Protein AF-A0AAN5Z0R0-F1 (afdb_monomer_lite)

Sequence (467 aa):
MGRKQRKTGGIKFFVLSSRPGEEILEQLGKIPQITISTDLERDKIIAEKIVETRLAPLTADTKQLVVERLSSLTQGSAIWTTMTVETIAALKIRAPGRMKKPVLSMRWTGTGGPKHGSYGVEILGVARRRLSILELTWAVALGVADPDISTVAEVAELVDTQGIMALIQPFIASTDFKDFKKRQITVVHESAKEFILNELALSRPRLQDVGKLRAEGRAADSLISLRLENNIFDICVRYLLLDEINNLPLFSEEQMAIEELTQNLDLFTDDDDAAAYTTDCSWENWEEGMIRYDPADRGFGECVTAEPLPDLRNIEKLCQANSTRLHNWTSQDSRPDCIVQARFEFDGSLYDPLSIASLYGSEELLFEMLEKSEFESDEFLPNTALVAVDQILQWGDLCRLRMLFFGRETGRYLQNLKFFRLIIDLWRFSNRNYRQNWDIAFGIINDIPDILIRKEWGNKLLCLAAS

Secondary structure (DSSP, 8-state):
--------SS-----------HHHHHHHTTS--------HHHHHHHHHHHHHHH-TTS-HHHHHHHHHHHHHHHTT-HHHHHHHHHHHHHTT---HHHHTS-HHHHHHSSTTS-HHHHHHHHHHHH-SSPBPHHHHHHHHHHHHS-TT---HHHHHHT--HHHHHHHHGGGEE-S-TT-SSS--BEES-HHHHHHIIIIIGGGSGGGHHHHHHHTTTS-HHHHHHHHHHHHHHHHHHHHHTSHHHHHS-SS-HHHHHHHHS-TT--TT----------TTS-HHHHGGG--B--GGGGT------------HHHHHHHT-TT-HHHHHHHHHHTSGGGBSS-SS---GGG--HHHHHHHHS-HHHHHHHHHH--TTSTTS-TTHHHHHHHHHHHHS-THHHHHHHH-TTHHHHHSSHHHHHHHHHHHHH--TTS---HHHHHHGGGG-HHHHHHTTHHHHHHHHHH-

Foldseek 3Di:
DDDDDDDDPDDDDDDDDDDDDPVVDVVCPPPDDDDDDQDLVVLLVLLLVLCCVQVVVADPVLSVLLSVVCSVPVSRPSLSSNLQSVLCNLVVDHDSVCSVDSVVCCQQLDPPHDQLQLQLLLCQLLDPFQAFLQRSQLLSLLLPDDPVDQALVVSVVSRDSPVNCSSCVSQWDADDPVGRHDRGTHGPDVVSSVCSLPPRLCSDPVNVVLVVVVVVPDPSSVVSSQVSLVSSVVSQLSLLRHPLLQVFALDDPVLVVVQVPLPDPPVPDPPPPSPDPDPVDDPVVVPPPFDADDSVVSSRGDHDDGDDDDDLVSLLVCFFAPTSNLVNVQQVVQPDRRTSHGNDDDDSNLTASQLCCLAPNDPVSNLCCLADPDCPDNRADDLNLVSSLLSCLVHRALLCPLVQCPRPVSVVSCLDVVVLLSLLVSVVVPDPPDPHPSCNNVVSVVVPPVSCVVVVCPVVSVVSNVD

Structure (mmCIF, N/CA/C/O backbone):
data_AF-A0AAN5Z0R0-F1
#
_entry.id   AF-A0AAN5Z0R0-F1
#
loop_
_atom_site.group_PDB
_atom_site.id
_atom_site.type_symbol
_atom_site.label_atom_id
_atom_site.label_alt_id
_atom_site.label_comp_id
_atom_site.label_asym_id
_atom_site.label_entity_id
_atom_site.label_seq_id
_atom_site.pdbx_PDB_ins_code
_atom_site.Cartn_x
_atom_site.Cartn_y
_atom_site.Cartn_z
_atom_site.occupancy
_atom_site.B_iso_or_equiv
_atom_site.auth_seq_id
_atom_site.auth_comp_id
_atom_site.auth_asym_id
_atom_site.auth_atom_id
_atom_site.pdbx_PDB_model_num
ATOM 1 N N . MET A 1 1 ? -15.703 19.842 11.531 1.00 32.19 1 MET A N 1
ATOM 2 C CA . MET A 1 1 ? -16.954 19.548 10.789 1.00 32.19 1 MET A CA 1
ATOM 3 C C . MET A 1 1 ? -18.007 20.599 11.118 1.00 32.19 1 MET A C 1
ATOM 5 O O . MET A 1 1 ? -18.466 20.649 12.252 1.00 32.19 1 MET A O 1
ATOM 9 N N . GLY A 1 2 ? -18.364 21.460 10.160 1.00 32.47 2 GLY A N 1
ATOM 10 C CA . GLY A 1 2 ? -19.400 22.482 10.336 1.00 32.47 2 GLY A CA 1
ATOM 11 C C . GLY A 1 2 ? -20.766 21.986 9.866 1.00 32.47 2 GLY A C 1
ATOM 12 O O . GLY A 1 2 ? -20.947 21.715 8.683 1.00 32.47 2 GLY A O 1
ATOM 13 N N . ARG A 1 3 ? -21.748 21.893 10.770 1.00 29.02 3 ARG A N 1
ATOM 14 C CA . ARG A 1 3 ? -23.162 21.744 10.393 1.00 29.02 3 ARG A CA 1
ATOM 15 C C . ARG A 1 3 ? -23.785 23.132 10.244 1.00 29.02 3 ARG A C 1
ATOM 17 O O . ARG A 1 3 ? -23.928 23.855 11.225 1.00 29.02 3 ARG A O 1
ATOM 24 N N . LYS A 1 4 ? -24.190 23.498 9.024 1.00 39.59 4 LYS A N 1
ATOM 25 C CA . LYS A 1 4 ? -25.123 24.612 8.794 1.00 39.59 4 LYS A CA 1
ATOM 26 C C . LYS A 1 4 ? -26.531 24.152 9.169 1.00 39.59 4 LYS A C 1
ATOM 28 O O . LYS A 1 4 ? -27.032 23.201 8.576 1.00 39.59 4 LYS A O 1
ATOM 33 N N . GLN A 1 5 ? -27.208 24.877 10.058 1.00 37.78 5 GLN A N 1
ATOM 34 C CA . GLN A 1 5 ? -28.670 24.888 10.072 1.00 37.78 5 GLN A CA 1
ATOM 35 C C . GLN A 1 5 ? -29.256 26.294 10.252 1.00 37.78 5 GLN A C 1
ATOM 37 O O . GLN A 1 5 ? -28.779 27.096 11.047 1.00 37.78 5 GLN A O 1
ATOM 42 N N . ARG A 1 6 ? -30.288 26.502 9.421 1.00 36.44 6 ARG A N 1
ATOM 43 C CA . ARG A 1 6 ? -31.452 27.406 9.428 1.00 36.44 6 ARG A CA 1
ATOM 44 C C . ARG A 1 6 ? -31.301 28.852 9.926 1.00 36.44 6 ARG A C 1
ATOM 46 O O . ARG A 1 6 ? -30.973 29.140 11.068 1.00 36.44 6 ARG A O 1
ATOM 53 N N . LYS A 1 7 ? -31.670 29.772 9.022 1.00 46.75 7 LYS A N 1
ATOM 54 C CA . LYS A 1 7 ? -31.908 31.196 9.279 1.00 46.75 7 LYS A CA 1
ATOM 55 C C . LYS A 1 7 ? -33.069 31.369 10.269 1.00 46.75 7 LYS A C 1
ATOM 57 O O . LYS A 1 7 ? -34.225 31.270 9.879 1.00 46.75 7 LYS A O 1
ATOM 62 N N . THR A 1 8 ? -32.745 31.722 11.504 1.00 40.78 8 THR A N 1
ATOM 63 C CA . THR A 1 8 ? -33.611 32.495 12.406 1.00 40.78 8 THR A CA 1
ATOM 64 C C . THR A 1 8 ? -32.769 33.635 12.969 1.00 40.78 8 THR A C 1
ATOM 66 O O . THR A 1 8 ? -31.620 33.413 13.350 1.00 40.78 8 THR A O 1
ATOM 69 N N . GLY A 1 9 ? -33.291 34.864 12.940 1.00 49.38 9 GLY A N 1
ATOM 70 C CA . GLY A 1 9 ? -32.591 36.080 13.368 1.00 49.38 9 GLY A CA 1
ATOM 71 C C . GLY A 1 9 ? -32.334 36.116 14.875 1.00 49.38 9 GLY A C 1
ATOM 72 O O . GLY A 1 9 ? -33.054 36.781 15.607 1.00 49.38 9 GLY A O 1
ATOM 73 N N . GLY A 1 10 ? -31.310 35.394 15.325 1.00 48.38 10 GLY A N 1
ATOM 74 C CA . GLY A 1 10 ? -30.815 35.362 16.698 1.00 48.38 10 GLY A CA 1
ATOM 75 C C . GLY A 1 10 ? -29.289 35.287 16.701 1.00 48.38 10 GLY A C 1
ATOM 76 O O . GLY A 1 10 ? -28.683 34.750 15.772 1.00 48.38 10 GLY A O 1
ATOM 77 N N . ILE A 1 11 ? -28.671 35.885 17.717 1.00 52.72 11 ILE A N 1
ATOM 78 C CA . ILE A 1 11 ? -27.216 35.976 17.904 1.00 52.72 11 ILE A CA 1
ATOM 79 C C . ILE A 1 11 ? -26.576 34.588 17.737 1.00 52.72 11 ILE A C 1
ATOM 81 O O . ILE A 1 11 ? -26.971 33.627 18.397 1.00 52.72 11 ILE A O 1
ATOM 85 N N . LYS A 1 12 ? -25.589 34.477 16.840 1.00 55.75 12 LYS A N 1
ATOM 86 C CA . LYS A 1 12 ? -24.826 33.242 16.628 1.00 55.75 12 LYS A CA 1
ATOM 87 C C . LYS A 1 12 ? -23.689 33.182 17.639 1.00 55.75 12 LYS A C 1
ATOM 89 O O . LYS A 1 12 ? -22.728 33.937 17.525 1.00 55.75 12 LYS A O 1
ATOM 94 N N . PHE A 1 13 ? -23.794 32.275 18.600 1.00 58.12 13 PHE A N 1
ATOM 95 C CA . PHE A 1 13 ? -22.691 31.934 19.489 1.00 58.12 13 PHE A CA 1
ATOM 96 C C . PHE A 1 13 ? -21.848 30.840 18.836 1.00 58.12 13 PHE A C 1
ATOM 98 O O . PHE A 1 13 ? -22.362 29.775 18.491 1.00 58.12 13 PHE A O 1
ATOM 105 N N . PHE A 1 14 ? -20.559 31.110 18.656 1.00 61.38 14 PHE A N 1
ATOM 106 C CA . PHE A 1 14 ? -19.580 30.113 18.242 1.00 61.38 14 PHE A CA 1
ATOM 107 C C . PHE A 1 14 ? -18.841 29.649 19.492 1.00 61.38 14 PHE A C 1
ATOM 109 O O . PHE A 1 14 ? -18.118 30.425 20.109 1.00 61.38 14 PHE A O 1
ATOM 116 N N . VAL A 1 15 ? -19.061 28.396 19.885 1.00 72.56 15 VAL A N 1
ATOM 117 C CA . VAL A 1 15 ? -18.307 27.755 20.966 1.00 72.56 15 VAL A CA 1
ATOM 118 C C . VAL A 1 15 ? -17.208 26.930 20.318 1.00 72.56 15 VAL A C 1
ATOM 120 O O . VAL A 1 15 ? -17.493 26.011 19.550 1.00 72.56 15 VAL A O 1
ATOM 123 N N . LEU A 1 16 ? -15.960 27.283 20.608 1.00 71.19 16 LEU A N 1
ATOM 124 C CA . LEU A 1 16 ? -14.788 26.536 20.179 1.00 71.19 16 LEU A CA 1
ATOM 125 C C . LEU A 1 16 ? -14.271 25.717 21.364 1.00 71.19 16 LEU A C 1
ATOM 127 O O . LEU A 1 16 ? -14.167 26.227 22.476 1.00 71.19 16 LEU A O 1
ATOM 131 N N . SER A 1 17 ? -13.964 24.448 21.121 1.00 73.19 17 SER A N 1
ATOM 132 C CA . SER A 1 17 ? -13.291 23.578 22.081 1.00 73.19 17 SER A CA 1
ATOM 133 C C . SER A 1 17 ? -11.980 23.127 21.454 1.00 73.19 17 SER A C 1
ATOM 135 O O . SER A 1 17 ? -11.977 22.611 20.336 1.00 73.19 17 SER A O 1
ATOM 137 N N . SER A 1 18 ? -10.874 23.362 22.149 1.00 67.81 18 SER A N 1
ATOM 138 C CA . SER A 1 18 ? -9.532 22.992 21.711 1.00 67.81 18 SER A CA 1
ATOM 139 C C . SER A 1 18 ? -8.713 22.503 22.901 1.00 67.81 18 SER A C 1
ATOM 141 O O . SER A 1 18 ? -8.986 22.862 24.048 1.00 67.81 18 SER A O 1
ATOM 143 N N . ARG A 1 19 ? -7.686 21.691 22.630 1.00 65.69 19 ARG A N 1
ATOM 144 C CA . ARG A 1 19 ? -6.614 21.466 23.608 1.00 65.69 19 ARG A CA 1
ATOM 145 C C . ARG A 1 19 ? -5.802 22.765 23.758 1.00 65.69 19 ARG A C 1
ATOM 147 O O . ARG A 1 19 ? -5.759 23.545 22.803 1.00 65.69 19 ARG A O 1
ATOM 154 N N . PRO A 1 20 ? -5.202 23.033 24.930 1.00 61.72 20 PRO A N 1
ATOM 155 C CA . PRO A 1 20 ? -4.367 24.214 25.107 1.00 61.72 20 PRO A CA 1
ATOM 156 C C . PRO A 1 20 ? -3.153 24.115 24.176 1.00 61.72 20 PRO A C 1
ATOM 158 O O . PRO A 1 20 ? -2.340 23.206 24.309 1.00 61.72 20 PRO A O 1
ATOM 161 N N . GLY A 1 21 ? -3.067 25.033 23.218 1.00 62.69 21 GLY A N 1
ATOM 162 C CA . GLY A 1 21 ? -1.897 25.250 22.372 1.00 62.69 21 GLY A CA 1
ATOM 163 C C . GLY A 1 21 ? -1.602 26.742 22.357 1.00 62.69 21 GLY A C 1
ATOM 164 O O . GLY A 1 21 ? -2.541 27.531 22.226 1.00 62.69 21 GLY A O 1
ATOM 165 N N . GLU A 1 22 ? -0.337 27.126 22.536 1.00 60.03 22 GLU A N 1
ATOM 166 C CA . GLU A 1 22 ? 0.070 28.537 22.648 1.00 60.03 22 GLU A CA 1
ATOM 167 C C . GLU A 1 22 ? -0.405 29.350 21.436 1.00 60.03 22 GLU A C 1
ATOM 169 O O . GLU A 1 22 ? -1.052 30.377 21.612 1.00 60.03 22 GLU A O 1
ATOM 174 N N . GLU A 1 23 ? -0.263 28.806 20.225 1.00 67.56 23 GLU A N 1
ATOM 175 C CA . GLU A 1 23 ? -0.736 29.433 18.982 1.00 67.56 23 GLU A CA 1
ATOM 176 C C . GLU A 1 23 ? -2.256 29.681 18.960 1.00 67.56 23 GLU A C 1
ATOM 178 O O . GLU A 1 23 ? -2.724 30.716 18.485 1.00 67.56 23 GLU A O 1
ATOM 183 N N . ILE A 1 24 ? -3.053 28.748 19.495 1.00 66.62 24 ILE A N 1
ATOM 184 C CA . ILE A 1 24 ? -4.518 28.875 19.546 1.00 66.62 24 ILE A CA 1
ATOM 185 C C . ILE A 1 24 ? -4.913 29.914 20.600 1.00 66.62 24 ILE A C 1
ATOM 187 O O . ILE A 1 24 ? -5.814 30.719 20.374 1.00 66.62 24 ILE A O 1
ATOM 191 N N . LEU A 1 25 ? -4.238 29.917 21.750 1.00 68.62 25 LEU A N 1
ATOM 192 C CA . LEU A 1 25 ? -4.496 30.866 22.832 1.00 68.62 25 LEU A CA 1
ATOM 193 C C . LEU A 1 25 ? -4.106 32.299 22.435 1.00 68.62 25 LEU A C 1
ATOM 195 O O . LEU A 1 25 ? -4.848 33.231 22.749 1.00 68.62 25 LEU A O 1
ATOM 199 N N . GLU A 1 26 ? -3.013 32.471 21.689 1.00 72.56 26 GLU A N 1
ATOM 200 C CA . GLU A 1 26 ? -2.604 33.758 21.119 1.00 72.56 26 GLU A CA 1
ATOM 201 C C . GLU A 1 26 ? -3.615 34.275 20.087 1.00 72.56 26 GLU A C 1
ATOM 203 O O . GLU A 1 26 ? -4.009 35.443 20.138 1.00 72.56 26 GLU A O 1
ATOM 208 N N . GLN A 1 27 ? -4.109 33.404 19.197 1.00 70.69 27 GLN A N 1
ATOM 209 C CA . GLN A 1 27 ? -5.111 33.771 18.189 1.00 70.69 27 GLN A CA 1
ATOM 210 C C . GLN A 1 27 ? -6.498 34.069 18.785 1.00 70.69 27 GLN A C 1
ATOM 212 O O . GLN A 1 27 ? -7.229 34.908 18.253 1.00 70.69 27 GLN A O 1
ATOM 217 N N . LEU A 1 28 ? -6.879 33.408 19.885 1.00 71.88 28 LEU A N 1
ATOM 218 C CA . LEU A 1 28 ? -8.173 33.611 20.552 1.00 71.88 28 LEU A CA 1
ATOM 219 C C . LEU A 1 28 ? -8.224 34.882 21.422 1.00 71.88 28 LEU A C 1
ATOM 221 O O . LEU A 1 28 ? -9.317 35.346 21.763 1.00 71.88 28 LEU A O 1
ATOM 225 N N . GLY A 1 29 ? -7.080 35.487 21.756 1.00 69.62 29 GLY A N 1
ATOM 226 C CA . GLY A 1 29 ? -7.005 36.794 22.414 1.00 69.62 29 GLY A CA 1
ATOM 227 C C . GLY A 1 29 ? -7.867 36.916 23.686 1.00 69.62 29 GLY A C 1
ATOM 228 O O . GLY A 1 29 ? -7.782 36.098 24.597 1.00 69.62 29 GLY A O 1
ATOM 229 N N . LYS A 1 30 ? -8.705 37.967 23.769 1.00 68.31 30 LYS A N 1
ATOM 230 C CA . LYS A 1 30 ? -9.539 38.319 24.950 1.00 68.31 30 LYS A CA 1
ATOM 231 C C . LYS A 1 30 ? -10.935 37.671 24.977 1.00 68.31 30 LYS A C 1
ATOM 233 O O . LYS A 1 30 ? -11.817 38.154 25.690 1.00 68.31 30 LYS A O 1
ATOM 238 N N . ILE A 1 31 ? -11.185 36.635 24.178 1.00 79.38 31 ILE A N 1
ATOM 239 C CA . ILE A 1 31 ? -12.481 35.937 24.193 1.00 79.38 31 ILE A CA 1
ATOM 240 C C . ILE A 1 31 ? -12.681 35.281 25.575 1.00 79.38 31 ILE A C 1
ATOM 242 O O . ILE A 1 31 ? -11.716 34.745 26.112 1.00 79.38 31 ILE A O 1
ATOM 246 N N . PRO A 1 32 ? -13.889 35.302 26.178 1.00 78.19 32 PRO A N 1
ATOM 247 C CA . PRO A 1 32 ? -14.159 34.584 27.423 1.00 78.19 32 PRO A CA 1
ATOM 248 C C . PRO A 1 32 ? -13.852 33.089 27.291 1.00 78.19 32 PRO A C 1
ATOM 250 O O . PRO A 1 32 ? -14.394 32.418 26.412 1.00 78.19 32 PRO A O 1
ATOM 253 N N . GLN A 1 33 ? -12.998 32.569 28.172 1.00 77.69 33 GLN A N 1
ATOM 254 C CA . GLN A 1 33 ? -12.538 31.180 28.143 1.00 77.69 33 GLN A CA 1
ATOM 255 C C . GLN A 1 33 ? -13.047 30.431 29.373 1.00 77.69 33 GLN A C 1
ATOM 257 O O . GLN A 1 33 ? -13.099 30.983 30.473 1.00 77.69 33 GLN A O 1
ATOM 262 N N . ILE A 1 34 ? -13.405 29.163 29.187 1.00 80.94 34 ILE A N 1
ATOM 263 C CA . ILE A 1 34 ? -13.706 28.240 30.282 1.00 80.94 34 ILE A CA 1
ATOM 264 C C . ILE A 1 34 ? -12.636 27.157 30.252 1.00 80.94 34 ILE A C 1
ATOM 266 O O . ILE A 1 34 ? -12.597 26.345 29.328 1.00 80.94 34 ILE A O 1
ATOM 270 N N . THR A 1 35 ? -11.777 27.145 31.266 1.00 77.38 35 THR A N 1
ATOM 271 C CA . THR A 1 35 ? -10.731 26.131 31.404 1.00 77.38 35 THR A CA 1
ATOM 272 C C . THR A 1 35 ? -11.272 24.951 32.197 1.00 77.38 35 THR A C 1
ATOM 274 O O . THR A 1 35 ? -11.670 25.099 33.351 1.00 77.38 35 THR A O 1
ATOM 277 N N . ILE A 1 36 ? -11.275 23.768 31.585 1.00 76.00 36 ILE A N 1
ATOM 278 C CA . ILE A 1 36 ? -11.624 22.516 32.260 1.00 76.00 36 ILE A CA 1
ATOM 279 C C . ILE A 1 36 ? -10.318 21.845 32.690 1.00 76.00 36 ILE A C 1
ATOM 281 O O . ILE A 1 36 ? -9.610 21.279 31.861 1.00 76.00 36 ILE A O 1
ATOM 285 N N . SER A 1 37 ? -9.991 21.928 33.979 1.00 75.12 37 SER A N 1
ATOM 286 C CA . SER A 1 37 ? -8.823 21.269 34.575 1.00 75.12 37 SER A CA 1
ATOM 287 C C . SER A 1 37 ? -9.173 19.904 35.179 1.00 75.12 37 SER A C 1
ATOM 289 O O . SER A 1 37 ? -10.346 19.545 35.348 1.00 75.12 37 SER A O 1
ATOM 291 N N . THR A 1 38 ? -8.137 19.132 35.503 1.00 72.12 38 THR A N 1
ATOM 292 C CA . THR A 1 38 ? -8.231 17.896 36.293 1.00 72.12 38 THR A CA 1
ATOM 293 C C . THR A 1 38 ? -8.687 18.221 37.715 1.00 72.12 38 THR A C 1
ATOM 295 O O . THR A 1 38 ? -8.151 19.148 38.325 1.00 72.12 38 THR A O 1
ATOM 298 N N . ASP A 1 39 ? -9.651 17.470 38.243 1.00 81.19 39 ASP A N 1
ATOM 299 C CA . ASP A 1 39 ? -10.186 17.652 39.595 1.00 81.19 39 ASP A CA 1
ATOM 300 C C . ASP A 1 39 ? -10.428 16.272 40.207 1.00 81.19 39 ASP A C 1
ATOM 302 O O . ASP A 1 39 ? -11.327 15.544 39.791 1.00 81.19 39 ASP A O 1
ATOM 306 N N . LEU A 1 40 ? -9.609 15.909 41.195 1.00 77.50 40 LEU A N 1
ATOM 307 C CA . LEU A 1 40 ? -9.589 14.557 41.753 1.00 77.50 40 LEU A CA 1
ATOM 308 C C . LEU A 1 40 ? -10.930 14.138 42.371 1.00 77.50 40 LEU A C 1
ATOM 310 O O . LEU A 1 40 ? -11.293 12.967 42.264 1.00 77.50 40 LEU A O 1
ATOM 314 N N . GLU A 1 41 ? -11.670 15.064 42.981 1.00 81.75 41 GLU A N 1
ATOM 315 C CA . GLU A 1 41 ? -12.960 14.764 43.609 1.00 81.75 41 GLU A CA 1
ATOM 316 C C . GLU A 1 41 ? -14.044 14.571 42.547 1.00 81.75 41 GLU A C 1
ATOM 318 O O . GLU A 1 41 ? -14.756 13.564 42.556 1.00 81.75 41 GLU A O 1
ATOM 323 N N . ARG A 1 42 ? -14.119 15.474 41.561 1.00 82.31 42 ARG A N 1
ATOM 324 C CA . ARG A 1 42 ? -15.016 15.322 40.406 1.00 82.31 42 ARG A CA 1
ATOM 325 C C . ARG A 1 42 ? -14.738 14.015 39.668 1.00 82.31 42 ARG A C 1
ATOM 327 O O . ARG A 1 42 ? -15.666 13.279 39.336 1.00 82.31 42 ARG A O 1
ATOM 334 N N . ASP A 1 43 ? -13.470 13.728 39.404 1.00 79.62 43 ASP A N 1
ATOM 335 C CA . ASP A 1 43 ? -13.052 12.585 38.597 1.00 79.62 43 ASP A CA 1
ATOM 336 C C . ASP A 1 43 ? -13.296 11.263 39.342 1.00 79.62 43 ASP A C 1
ATOM 338 O O . ASP A 1 43 ? -13.698 10.270 38.730 1.00 79.62 43 ASP A O 1
ATOM 342 N N . LYS A 1 44 ? -13.160 11.260 40.676 1.00 83.44 44 LYS A N 1
ATOM 343 C CA . LYS A 1 44 ? -13.583 10.148 41.537 1.00 83.44 44 LYS A CA 1
ATOM 344 C C . LYS A 1 44 ? -15.093 9.921 41.474 1.00 83.44 44 LYS A C 1
ATOM 346 O O . LYS A 1 44 ? -15.504 8.790 41.236 1.00 83.44 44 LYS A O 1
ATOM 351 N N . ILE A 1 45 ? -15.912 10.969 41.589 1.00 85.31 45 ILE A N 1
ATOM 352 C CA . ILE A 1 45 ? -17.381 10.861 41.484 1.00 85.31 45 ILE A CA 1
ATOM 353 C C . ILE A 1 45 ? -17.795 10.308 40.111 1.00 85.31 45 ILE A C 1
ATOM 355 O O . ILE A 1 45 ? -18.678 9.452 40.013 1.00 85.31 45 ILE A O 1
ATOM 359 N N . ILE A 1 46 ? -17.145 10.764 39.035 1.00 82.44 46 ILE A N 1
ATOM 360 C CA . ILE A 1 46 ? -17.376 10.250 37.679 1.00 82.44 46 ILE A CA 1
ATOM 361 C C . ILE A 1 46 ? -17.029 8.756 37.609 1.00 82.44 46 ILE A C 1
ATOM 363 O O . ILE A 1 46 ? -17.835 7.963 37.114 1.00 82.44 46 ILE A O 1
ATOM 367 N N . ALA A 1 47 ? -15.866 8.353 38.129 1.00 84.25 47 ALA A N 1
ATOM 368 C CA . ALA A 1 47 ? -15.448 6.954 38.152 1.00 84.25 47 ALA A CA 1
ATOM 369 C C . ALA A 1 47 ? -16.406 6.074 38.971 1.00 84.25 47 ALA A C 1
ATOM 371 O O . ALA A 1 47 ? -16.823 5.025 38.480 1.00 84.25 47 ALA A O 1
ATOM 372 N N . GLU A 1 48 ? -16.809 6.513 40.168 1.00 86.81 48 GLU A N 1
ATOM 373 C CA . GLU A 1 48 ? -17.805 5.837 41.011 1.00 86.81 48 GLU A CA 1
ATOM 374 C C . GLU A 1 48 ? -19.102 5.617 40.241 1.00 86.81 48 GLU A C 1
ATOM 376 O O . GLU A 1 48 ? -19.573 4.484 40.118 1.00 86.81 48 GLU A O 1
ATOM 381 N N . LYS A 1 49 ? -19.631 6.678 39.622 1.00 87.56 49 LYS A N 1
ATOM 382 C CA . LYS A 1 49 ? -20.898 6.596 38.900 1.00 87.56 49 LYS A CA 1
ATOM 383 C C . LYS A 1 49 ? -20.835 5.633 37.716 1.00 87.56 49 LYS A C 1
ATOM 385 O O . LYS A 1 49 ? -21.774 4.861 37.494 1.00 87.56 49 LYS A O 1
ATOM 390 N N . ILE A 1 50 ? -19.744 5.662 36.950 1.00 84.25 50 ILE A N 1
ATOM 391 C CA . ILE A 1 50 ? -19.547 4.779 35.794 1.00 84.25 50 ILE A CA 1
ATOM 392 C C . ILE A 1 50 ? -19.401 3.320 36.253 1.00 84.25 50 ILE A C 1
ATOM 394 O O . ILE A 1 50 ? -20.043 2.437 35.680 1.00 84.25 50 ILE A O 1
ATOM 398 N N . VAL A 1 51 ? -18.619 3.058 37.306 1.00 86.19 51 VAL A N 1
ATOM 399 C CA . VAL A 1 51 ? -18.411 1.712 37.869 1.00 86.19 51 VAL A CA 1
ATOM 400 C C . VAL A 1 51 ? -19.708 1.139 38.435 1.00 86.19 51 VAL A C 1
ATOM 402 O O . VAL A 1 51 ? -20.045 -0.005 38.134 1.00 86.19 51 VAL A O 1
ATOM 405 N N . GLU A 1 52 ? -20.476 1.914 39.200 1.00 86.50 52 GLU A N 1
ATOM 406 C CA . GLU A 1 52 ? -21.768 1.469 39.734 1.00 86.50 52 GLU A CA 1
ATOM 407 C C . GLU A 1 52 ? -22.744 1.081 38.624 1.00 86.50 52 GLU A C 1
ATOM 409 O O . GLU A 1 52 ? -23.396 0.038 38.700 1.00 86.50 52 GLU A O 1
ATOM 414 N N . THR A 1 53 ? -22.807 1.902 37.575 1.00 84.56 53 THR A N 1
ATOM 415 C CA . THR A 1 53 ? -23.764 1.724 36.480 1.00 84.56 53 THR A CA 1
ATOM 416 C C . THR A 1 53 ? -23.375 0.557 35.571 1.00 84.56 53 THR A C 1
ATOM 418 O O . THR A 1 53 ? -24.232 -0.223 35.158 1.00 84.56 53 THR A O 1
ATOM 421 N N . ARG A 1 54 ? -22.086 0.417 35.235 1.00 82.12 54 ARG A N 1
ATOM 422 C CA . ARG A 1 54 ? -21.605 -0.547 34.226 1.00 82.12 54 ARG A CA 1
ATOM 423 C C . ARG A 1 54 ? -21.093 -1.862 34.813 1.00 82.12 54 ARG A C 1
ATOM 425 O O . ARG A 1 54 ? -21.100 -2.872 34.116 1.00 82.12 54 ARG A O 1
ATOM 432 N N . LEU A 1 55 ? -20.681 -1.879 36.081 1.00 84.06 55 LEU A N 1
ATOM 433 C CA . LEU A 1 55 ? -20.143 -3.056 36.776 1.00 84.06 55 LEU A CA 1
ATOM 434 C C . LEU A 1 55 ? -21.013 -3.468 37.969 1.00 84.06 55 LEU A C 1
ATOM 436 O O . LEU A 1 55 ? -20.510 -3.953 38.986 1.00 84.06 55 LEU A O 1
ATOM 440 N N . ALA A 1 56 ? -22.335 -3.326 37.837 1.00 81.44 56 ALA A N 1
ATOM 441 C CA . ALA A 1 56 ? -23.312 -3.709 38.855 1.00 81.44 56 ALA A CA 1
ATOM 442 C C . ALA A 1 56 ? -23.071 -5.098 39.503 1.00 81.44 56 ALA A C 1
ATOM 444 O O . ALA A 1 56 ? -23.180 -5.167 40.729 1.00 81.44 56 ALA A O 1
ATOM 445 N N . PRO A 1 57 ? -22.661 -6.162 38.770 1.00 82.88 57 PRO A N 1
ATOM 446 C CA . PRO A 1 57 ? -22.468 -7.503 39.337 1.00 82.88 57 PRO A CA 1
ATOM 447 C C . PRO A 1 57 ? -21.265 -7.677 40.284 1.00 82.88 57 PRO A C 1
ATOM 449 O O . PRO A 1 57 ? -21.107 -8.758 40.848 1.00 82.88 57 PRO A O 1
ATOM 452 N N . LEU A 1 58 ? -20.377 -6.685 40.420 1.00 82.38 58 LEU A N 1
ATOM 453 C CA . LEU A 1 58 ? -19.194 -6.776 41.288 1.00 82.38 58 LEU A CA 1
ATOM 454 C C . LEU A 1 58 ? -19.521 -6.465 42.760 1.00 82.38 58 LEU A C 1
ATOM 456 O O . LEU A 1 58 ? -20.440 -5.696 43.055 1.00 82.38 58 LEU A O 1
ATOM 460 N N . THR A 1 59 ? -18.731 -7.022 43.685 1.00 85.88 59 THR A N 1
ATOM 461 C CA . THR A 1 59 ? -18.829 -6.709 45.122 1.00 85.88 59 THR A CA 1
ATOM 462 C C . THR A 1 59 ? -18.394 -5.272 45.416 1.00 85.88 59 THR A C 1
ATOM 464 O O . THR A 1 59 ? -17.626 -4.689 44.647 1.00 85.88 59 THR A O 1
ATOM 467 N N . ALA A 1 60 ? -18.862 -4.704 46.533 1.00 85.06 60 ALA A N 1
ATOM 468 C CA . ALA A 1 60 ? -18.535 -3.335 46.943 1.00 85.06 60 ALA A CA 1
ATOM 469 C C . ALA A 1 60 ? -17.015 -3.104 47.044 1.00 85.06 60 ALA A C 1
ATOM 471 O O . ALA A 1 60 ? -16.500 -2.182 46.417 1.00 85.06 60 ALA A O 1
ATOM 472 N N . ASP A 1 61 ? -16.289 -4.016 47.697 1.00 82.69 61 ASP A N 1
ATOM 473 C CA . ASP A 1 61 ? -14.828 -3.938 47.847 1.00 82.69 61 ASP A CA 1
ATOM 474 C C . ASP A 1 61 ? -14.100 -3.929 46.495 1.00 82.69 61 ASP A C 1
ATOM 476 O O . ASP A 1 61 ? -13.117 -3.218 46.288 1.00 82.69 61 ASP A O 1
ATOM 480 N N . THR A 1 62 ? -14.607 -4.708 45.536 1.00 81.19 62 THR A N 1
ATOM 481 C CA . THR A 1 62 ? -14.033 -4.786 44.190 1.00 81.19 62 THR A CA 1
ATOM 482 C C . THR A 1 62 ? -14.324 -3.513 43.394 1.00 81.19 62 THR A C 1
ATOM 484 O O . THR A 1 62 ? -13.458 -3.037 42.664 1.00 81.19 62 THR A O 1
ATOM 487 N N . LYS A 1 63 ? -15.519 -2.928 43.547 1.00 84.06 63 LYS A N 1
ATOM 488 C CA . LYS A 1 63 ? -15.881 -1.647 42.922 1.00 84.06 63 LYS A CA 1
ATOM 489 C C . LYS A 1 63 ? -15.018 -0.508 43.460 1.00 84.06 63 LYS A C 1
ATOM 491 O O . LYS A 1 63 ? -14.475 0.248 42.662 1.00 84.06 63 LYS A O 1
ATOM 496 N N . GLN A 1 64 ? -14.828 -0.438 44.777 1.00 84.88 64 GLN A N 1
ATOM 497 C CA . GLN A 1 64 ? -13.982 0.576 45.406 1.00 84.88 64 GLN A CA 1
ATOM 498 C C . GLN A 1 64 ? -12.525 0.471 44.933 1.00 84.88 64 GLN A C 1
ATOM 500 O O . GLN A 1 64 ? -11.929 1.475 44.545 1.00 84.88 64 GLN A O 1
ATOM 505 N N . LEU A 1 65 ? -11.985 -0.751 44.851 1.00 83.31 65 LEU A N 1
ATOM 506 C CA . LEU A 1 65 ? -10.649 -0.989 44.301 1.00 83.31 65 LEU A CA 1
ATOM 507 C C . LEU A 1 65 ? -10.514 -0.472 42.857 1.00 83.31 65 LEU A C 1
ATOM 509 O O . LEU A 1 65 ? -9.485 0.101 42.498 1.00 83.31 65 LEU A O 1
ATOM 513 N N . VAL A 1 66 ? -11.534 -0.686 42.019 1.00 82.38 66 VAL A N 1
ATOM 514 C CA . VAL A 1 66 ? -11.543 -0.206 40.629 1.00 82.38 66 VAL A CA 1
ATOM 515 C C . VAL A 1 66 ? -11.600 1.321 40.583 1.00 82.38 66 VAL A C 1
ATOM 517 O O . VAL A 1 66 ? -10.828 1.915 39.838 1.00 82.38 66 VAL A O 1
ATOM 520 N N . VAL A 1 67 ? -12.440 1.962 41.397 1.00 85.12 67 VAL A N 1
ATOM 521 C CA . VAL A 1 67 ? -12.547 3.430 41.473 1.00 85.12 67 VAL A CA 1
ATOM 522 C C . VAL A 1 67 ? -11.207 4.066 41.849 1.00 85.12 67 VAL A C 1
ATOM 524 O O . VAL A 1 67 ? -10.704 4.904 41.105 1.00 85.12 67 VAL A O 1
ATOM 527 N N . GLU A 1 68 ? -10.572 3.621 42.937 1.00 83.25 68 GLU A N 1
ATOM 528 C CA . GLU A 1 68 ? -9.286 4.167 43.406 1.00 83.25 68 GLU A CA 1
ATOM 529 C C . GLU A 1 68 ? -8.175 4.027 42.349 1.00 83.25 68 GLU A C 1
ATOM 531 O O . GLU A 1 68 ? -7.327 4.909 42.158 1.00 83.25 68 GLU A O 1
ATOM 536 N N . ARG A 1 69 ? -8.188 2.916 41.607 1.00 79.12 69 ARG A N 1
ATOM 537 C CA . ARG A 1 69 ? -7.238 2.680 40.516 1.00 79.12 69 ARG A CA 1
ATOM 538 C C . ARG A 1 69 ? -7.531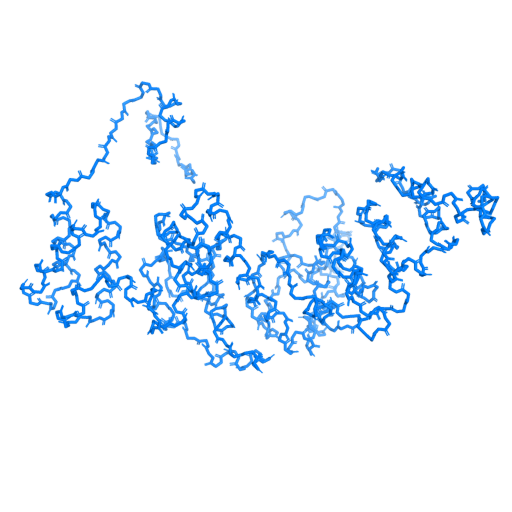 3.524 39.288 1.00 79.12 69 ARG A C 1
ATOM 540 O O . ARG A 1 69 ? -6.591 4.024 38.680 1.00 79.12 69 ARG A O 1
ATOM 547 N N . LEU A 1 70 ? -8.795 3.710 38.927 1.00 79.69 70 LEU A N 1
ATOM 548 C CA . LEU A 1 70 ? -9.157 4.550 37.790 1.00 79.69 70 LEU A CA 1
ATOM 549 C C . LEU A 1 70 ? -8.797 6.006 38.057 1.00 79.69 70 LEU A C 1
ATOM 551 O O . LEU A 1 70 ? -8.165 6.622 37.204 1.00 79.69 70 LEU A O 1
ATOM 555 N N . SER A 1 71 ? -9.105 6.531 39.242 1.00 78.94 71 SER A N 1
ATOM 556 C CA . SER A 1 71 ? -8.742 7.901 39.613 1.00 78.94 71 SER A CA 1
ATOM 557 C C . SER A 1 71 ? -7.228 8.127 39.585 1.00 78.94 71 SER A C 1
ATOM 559 O O . SER A 1 71 ? -6.782 9.154 39.080 1.00 78.94 71 SER A O 1
ATOM 561 N N . SER A 1 72 ? -6.421 7.161 40.044 1.00 76.50 72 SER A N 1
ATOM 562 C CA . SER A 1 72 ? -4.956 7.297 39.998 1.00 76.50 72 SER A CA 1
ATOM 563 C C . SER A 1 72 ? -4.359 7.142 38.592 1.00 76.50 72 SER A C 1
ATOM 565 O O . SER A 1 72 ? -3.440 7.878 38.242 1.00 76.50 72 SER A O 1
ATOM 567 N N . LEU A 1 73 ? -4.863 6.212 37.774 1.00 71.62 73 LEU A N 1
ATOM 568 C CA . LEU A 1 73 ? -4.279 5.897 36.461 1.00 71.62 73 LEU A CA 1
ATOM 569 C C . LEU A 1 73 ? -4.755 6.810 35.329 1.00 71.62 73 LEU A C 1
ATOM 571 O O . LEU A 1 73 ? -4.007 7.045 34.387 1.00 71.62 73 LEU A O 1
ATOM 575 N N . THR A 1 74 ? -5.995 7.294 35.388 1.00 71.00 74 THR A N 1
ATOM 576 C CA . THR A 1 74 ? -6.590 8.073 34.288 1.00 71.00 74 THR A CA 1
ATOM 577 C C . THR A 1 74 ? -6.343 9.572 34.411 1.00 71.00 74 THR A C 1
ATOM 579 O O . THR A 1 74 ? -6.643 10.295 33.465 1.00 71.00 74 THR A O 1
ATOM 582 N N . GLN A 1 75 ? -5.794 10.029 35.548 1.00 71.75 75 GLN A N 1
ATOM 583 C CA . GLN A 1 75 ? -5.447 11.431 35.834 1.00 71.75 75 GLN A CA 1
ATOM 584 C C . GLN A 1 75 ? -6.545 12.425 35.408 1.00 71.75 75 GLN A C 1
ATOM 586 O O . GLN A 1 75 ? -6.269 13.485 34.857 1.00 71.75 75 GLN A O 1
ATOM 591 N N . GLY A 1 76 ? -7.810 12.051 35.618 1.00 69.75 76 GLY A N 1
ATOM 592 C CA . GLY A 1 76 ? -8.964 12.885 35.284 1.00 69.75 76 GLY A CA 1
ATOM 593 C C . GLY A 1 76 ? -9.498 12.785 33.856 1.00 69.75 76 GLY A C 1
ATOM 594 O O . GLY A 1 76 ? -10.402 13.527 33.473 1.00 69.75 76 GLY A O 1
ATOM 595 N N . SER A 1 77 ? -9.001 11.849 33.050 1.00 76.25 77 SER A N 1
ATOM 596 C CA . SER A 1 77 ? -9.567 11.574 31.731 1.00 76.25 77 SER A CA 1
ATOM 597 C C . SER A 1 77 ? -10.790 10.662 31.820 1.00 76.25 77 SER A C 1
ATOM 599 O O . SER A 1 77 ? -10.678 9.435 31.857 1.00 76.25 77 SER A O 1
ATOM 601 N N . ALA A 1 78 ? -11.976 11.269 31.749 1.00 77.75 78 ALA A N 1
ATOM 602 C CA . ALA A 1 78 ? -13.250 10.550 31.713 1.00 77.75 78 ALA A CA 1
ATOM 603 C C . ALA A 1 78 ? -13.346 9.537 30.552 1.00 77.75 78 ALA A C 1
ATOM 605 O O . ALA A 1 78 ? -14.024 8.514 30.676 1.00 77.75 78 ALA A O 1
ATOM 606 N N . ILE A 1 79 ? -12.645 9.788 29.440 1.00 77.56 79 ILE A N 1
ATOM 607 C CA . ILE A 1 79 ? -12.577 8.875 28.290 1.00 77.56 79 ILE A CA 1
ATOM 608 C C . ILE A 1 79 ? -11.842 7.595 28.694 1.00 77.56 79 ILE A C 1
ATOM 610 O O . ILE A 1 79 ? -12.397 6.506 28.562 1.00 77.56 79 ILE A O 1
ATOM 614 N N . TRP A 1 80 ? -10.646 7.715 29.277 1.00 79.00 80 TRP A N 1
ATOM 615 C CA . TRP A 1 80 ? -9.884 6.560 29.760 1.00 79.00 80 TRP A CA 1
ATOM 616 C C . TRP A 1 80 ? -10.602 5.815 30.890 1.00 79.00 80 TRP A C 1
ATOM 618 O O . TRP A 1 80 ? -10.568 4.580 30.926 1.00 79.00 80 TRP A O 1
ATOM 628 N N . THR A 1 81 ? -11.298 6.532 31.779 1.00 81.81 81 THR A N 1
ATOM 629 C CA . THR A 1 81 ? -12.145 5.926 32.817 1.00 81.81 81 THR A CA 1
ATOM 630 C C . THR A 1 81 ? -13.243 5.069 32.189 1.00 81.81 81 THR A C 1
ATOM 632 O O . THR A 1 81 ? -13.380 3.893 32.530 1.00 81.81 81 THR A O 1
ATOM 635 N N . THR A 1 82 ? -13.977 5.626 31.222 1.00 82.50 82 THR A N 1
ATOM 636 C CA . THR A 1 82 ? -15.074 4.937 30.529 1.00 82.50 82 THR A CA 1
ATOM 637 C C . THR A 1 82 ? -14.565 3.717 29.765 1.00 82.50 82 THR A C 1
ATOM 639 O O . THR A 1 82 ? -15.050 2.611 29.999 1.00 82.50 82 THR A O 1
ATOM 642 N N . MET A 1 83 ? -13.520 3.882 28.946 1.00 76.38 83 MET A N 1
ATOM 643 C CA . MET A 1 83 ? -12.916 2.795 28.165 1.00 76.38 83 MET A CA 1
ATOM 644 C C . MET A 1 83 ? -12.453 1.633 29.049 1.00 76.38 83 MET A C 1
ATOM 646 O O . MET A 1 83 ? -12.683 0.463 28.731 1.00 76.38 83 MET A O 1
ATOM 650 N N . THR A 1 84 ? -11.812 1.931 30.183 1.00 78.75 84 THR A N 1
ATOM 651 C CA . THR A 1 84 ? -11.318 0.894 31.097 1.00 78.75 84 THR A CA 1
ATOM 652 C C . THR A 1 84 ? -12.471 0.128 31.743 1.00 78.75 84 THR A C 1
ATOM 654 O O . THR A 1 84 ? -12.431 -1.102 31.808 1.00 78.75 84 THR A O 1
ATOM 657 N N . VAL A 1 85 ? -13.522 0.826 32.187 1.00 82.19 85 VAL A N 1
ATOM 658 C CA . VAL A 1 85 ? -14.697 0.187 32.798 1.00 82.19 85 VAL A CA 1
ATOM 659 C C . VAL A 1 85 ? -15.456 -0.673 31.788 1.00 82.19 85 VAL A C 1
ATOM 661 O O . VAL A 1 85 ? -15.813 -1.810 32.101 1.00 82.19 85 VAL A O 1
ATOM 664 N N . GLU A 1 86 ? -15.658 -0.176 30.568 1.00 79.44 86 GLU A N 1
ATOM 665 C CA . GLU A 1 86 ? -16.293 -0.939 29.490 1.00 79.44 86 GLU A CA 1
ATOM 666 C C . GLU A 1 86 ? -15.481 -2.187 29.132 1.00 79.44 86 GLU A C 1
ATOM 668 O O . GLU A 1 86 ? -16.050 -3.267 28.972 1.00 79.44 86 GLU A O 1
ATOM 673 N N . THR A 1 87 ? -14.149 -2.087 29.133 1.00 74.44 87 THR A N 1
ATOM 674 C CA . THR A 1 87 ? -13.258 -3.239 28.934 1.00 74.44 87 THR A CA 1
ATOM 675 C C . THR A 1 87 ? -13.432 -4.292 30.033 1.00 74.44 87 THR A C 1
ATOM 677 O O . THR A 1 87 ? -13.528 -5.485 29.741 1.00 74.44 87 THR A O 1
ATOM 680 N N . ILE A 1 88 ? -13.498 -3.878 31.305 1.00 77.44 88 ILE A N 1
ATOM 681 C CA . ILE A 1 88 ? -13.725 -4.789 32.442 1.00 77.44 88 ILE A CA 1
ATOM 682 C C . ILE A 1 88 ? -15.079 -5.496 32.303 1.00 77.44 88 ILE A C 1
ATOM 684 O O . ILE A 1 88 ? -15.162 -6.709 32.527 1.00 77.44 88 ILE A O 1
ATOM 688 N N . ALA A 1 89 ? -16.118 -4.751 31.915 1.00 79.06 89 ALA A N 1
ATOM 689 C CA . ALA A 1 89 ? -17.470 -5.265 31.735 1.00 79.06 89 ALA A CA 1
ATOM 690 C C . ALA A 1 89 ? -17.538 -6.289 30.591 1.00 79.06 89 ALA A C 1
ATOM 692 O O . ALA A 1 89 ? -18.011 -7.409 30.801 1.00 79.06 89 ALA A O 1
ATOM 693 N N . ALA A 1 90 ? -17.008 -5.938 29.415 1.00 73.50 90 ALA A N 1
ATOM 694 C CA . ALA A 1 90 ? -16.984 -6.800 28.235 1.00 73.50 90 ALA A CA 1
ATOM 695 C C . ALA A 1 90 ? -16.226 -8.111 28.499 1.00 73.50 90 ALA A C 1
ATOM 697 O O . ALA A 1 90 ? -16.692 -9.193 28.145 1.00 73.50 90 ALA A O 1
ATOM 698 N N . LEU A 1 91 ? -15.095 -8.033 29.208 1.00 69.38 91 LEU A N 1
ATOM 699 C CA . LEU A 1 91 ? -14.273 -9.193 29.560 1.00 69.38 91 LEU A CA 1
ATOM 700 C C . LEU A 1 91 ? -14.791 -9.991 30.761 1.00 69.38 91 LEU A C 1
ATOM 702 O O . LEU A 1 91 ? -14.186 -11.001 31.126 1.00 69.38 91 LEU A O 1
ATOM 706 N N . LYS A 1 92 ? -15.876 -9.540 31.405 1.00 75.94 92 LYS A N 1
ATOM 707 C CA . LYS A 1 92 ? -16.437 -10.151 32.619 1.00 75.94 92 LYS A CA 1
ATOM 708 C C . LYS A 1 92 ? -15.358 -10.415 33.679 1.00 75.94 92 LYS A C 1
ATOM 710 O O . LYS A 1 92 ? -15.378 -11.448 34.353 1.00 75.94 92 LYS A O 1
ATOM 715 N N . ILE A 1 93 ? -14.395 -9.502 33.829 1.00 74.44 93 ILE A N 1
ATOM 716 C CA . ILE A 1 93 ? -13.317 -9.666 34.809 1.00 74.44 93 ILE A CA 1
ATOM 717 C C . ILE A 1 93 ? -13.940 -9.549 36.198 1.00 74.44 93 ILE A C 1
ATOM 719 O O . ILE A 1 93 ? -14.501 -8.519 36.550 1.00 74.44 93 ILE A O 1
ATOM 723 N N . ARG A 1 94 ? -13.841 -10.620 36.988 1.00 75.94 94 ARG A N 1
ATOM 724 C CA . ARG A 1 94 ? -14.336 -10.667 38.376 1.00 75.94 94 ARG A CA 1
ATOM 725 C C . ARG A 1 94 ? -13.227 -10.880 39.400 1.00 75.94 94 ARG A C 1
ATOM 727 O O . ARG A 1 94 ? -13.419 -10.611 40.576 1.00 75.94 94 ARG A O 1
ATOM 734 N N . ALA A 1 95 ? -12.070 -11.370 38.956 1.00 74.94 95 ALA A N 1
ATOM 735 C CA . ALA A 1 95 ? -10.956 -11.696 39.833 1.00 74.94 95 ALA A CA 1
ATOM 736 C C . ALA A 1 95 ? -10.224 -10.416 40.292 1.00 74.94 95 ALA A C 1
ATOM 738 O O . ALA A 1 95 ? -9.637 -9.733 39.443 1.00 74.94 95 ALA A O 1
ATOM 739 N N . PRO A 1 96 ? -10.145 -10.130 41.607 1.00 69.94 96 PRO A N 1
ATOM 740 C CA . PRO A 1 96 ? -9.483 -8.930 42.130 1.00 69.94 96 PRO A CA 1
ATOM 741 C C . PRO A 1 96 ? -8.010 -8.833 41.714 1.00 69.94 96 PRO A C 1
ATOM 743 O O . PRO A 1 96 ? -7.505 -7.753 41.425 1.00 69.94 96 PRO A O 1
ATOM 746 N N . GLY A 1 97 ? -7.313 -9.972 41.604 1.00 69.69 97 GLY A N 1
ATOM 747 C CA . GLY A 1 97 ? -5.918 -10.021 41.156 1.00 69.69 97 GLY A CA 1
ATOM 748 C C . GLY A 1 97 ? -5.702 -9.505 39.728 1.00 69.69 97 GLY A C 1
ATOM 749 O O . GLY A 1 97 ? -4.673 -8.891 39.458 1.00 69.69 97 GLY A O 1
ATOM 750 N N . ARG A 1 98 ? -6.680 -9.685 38.826 1.00 65.94 98 ARG A N 1
ATOM 751 C CA . ARG A 1 98 ? -6.621 -9.142 37.455 1.00 65.94 98 ARG A CA 1
ATOM 752 C C . ARG A 1 98 ? -6.968 -7.653 37.402 1.00 65.94 98 ARG A C 1
ATOM 754 O O . ARG A 1 98 ? -6.521 -6.979 36.486 1.00 65.94 98 ARG A O 1
ATOM 761 N N . MET A 1 99 ? -7.703 -7.142 38.391 1.00 70.31 99 MET A N 1
ATOM 762 C CA . MET A 1 99 ? -8.044 -5.717 38.514 1.00 70.31 99 MET A CA 1
ATOM 763 C C . MET A 1 99 ? -6.929 -4.877 39.146 1.00 70.31 99 MET A C 1
ATOM 765 O O . MET A 1 99 ? -6.917 -3.660 39.004 1.00 70.31 99 MET A O 1
ATOM 769 N N . LYS A 1 100 ? -5.965 -5.517 39.824 1.00 66.00 100 LYS A N 1
ATOM 770 C CA . LYS A 1 100 ? -4.786 -4.841 40.394 1.00 66.00 100 LYS A CA 1
ATOM 771 C C . LYS A 1 100 ? -3.767 -4.388 39.342 1.00 66.00 100 LYS A C 1
ATOM 773 O O . LYS A 1 100 ? -2.899 -3.584 39.665 1.00 66.00 100 LYS A O 1
ATOM 778 N N . LYS A 1 101 ? -3.838 -4.910 38.115 1.00 63.94 101 LYS A N 1
ATOM 779 C CA . LYS A 1 101 ? -2.958 -4.531 37.002 1.00 63.94 101 LYS A CA 1
ATOM 780 C C . LYS A 1 101 ? -3.707 -3.589 36.051 1.00 63.94 101 LYS A C 1
ATOM 782 O O . LYS A 1 101 ? -4.917 -3.755 35.903 1.00 63.94 101 LYS A O 1
ATOM 787 N N . PRO A 1 102 ? -3.027 -2.630 35.395 1.00 59.56 102 PRO A N 1
ATOM 788 C CA . PRO A 1 102 ? -3.657 -1.776 34.391 1.00 59.56 102 PRO A CA 1
ATOM 789 C C . PRO A 1 102 ? -4.221 -2.651 33.265 1.00 59.56 102 PRO A C 1
ATOM 791 O O . PRO A 1 102 ? -3.476 -3.227 32.475 1.00 59.56 102 PRO A O 1
ATOM 794 N N . VAL A 1 103 ? -5.550 -2.790 33.233 1.00 57.59 103 VAL A N 1
ATOM 795 C CA . VAL A 1 103 ? -6.277 -3.734 32.363 1.00 57.59 103 VAL A CA 1
ATOM 796 C C . VAL A 1 103 ? -5.993 -3.466 30.881 1.00 57.59 103 VAL A C 1
ATOM 798 O O . VAL A 1 103 ? -5.902 -4.407 30.095 1.00 57.59 103 VAL A O 1
ATOM 801 N N . LEU A 1 104 ? -5.781 -2.196 30.522 1.00 55.56 104 LEU A N 1
ATOM 802 C CA . LEU A 1 104 ? -5.384 -1.777 29.179 1.00 55.56 104 LEU A CA 1
ATOM 803 C C . LEU A 1 104 ? -3.939 -2.206 28.863 1.00 55.56 104 LEU A C 1
ATOM 805 O O . LEU A 1 104 ? -3.726 -2.959 27.921 1.00 55.56 104 LEU A O 1
ATOM 809 N N . SER A 1 105 ? -2.944 -1.855 29.681 1.00 52.59 105 SER A N 1
ATOM 810 C CA . SER A 1 105 ? -1.553 -2.278 29.423 1.00 52.59 105 SER A CA 1
ATOM 811 C C . SER A 1 105 ? -1.397 -3.811 29.409 1.00 52.59 105 SER A C 1
ATOM 813 O O . SER A 1 105 ? -0.748 -4.362 28.527 1.00 52.59 105 SER A O 1
ATOM 815 N N . MET A 1 106 ? -2.085 -4.549 30.287 1.00 47.72 106 MET A N 1
ATOM 816 C CA . MET A 1 106 ? -1.938 -6.009 30.371 1.00 47.72 106 MET A CA 1
ATOM 817 C C . MET A 1 106 ? -2.418 -6.773 29.120 1.00 47.72 106 MET A C 1
ATOM 819 O O . MET A 1 106 ? -1.902 -7.856 28.847 1.00 47.72 106 MET A O 1
ATOM 823 N N . ARG A 1 107 ? -3.405 -6.251 28.377 1.00 53.72 107 ARG A N 1
ATOM 824 C CA . ARG A 1 107 ? -3.941 -6.913 27.171 1.00 53.72 107 ARG A CA 1
ATOM 825 C C . ARG A 1 107 ? -3.141 -6.577 25.912 1.00 53.72 107 ARG A C 1
ATOM 827 O O . ARG A 1 107 ? -3.105 -7.403 25.007 1.00 53.72 107 ARG A O 1
ATOM 834 N N . TRP A 1 108 ? -2.523 -5.398 25.872 1.00 53.84 108 TRP A N 1
ATOM 835 C CA . TRP A 1 108 ? -2.010 -4.807 24.635 1.00 53.84 108 TRP A CA 1
ATOM 836 C C . TRP A 1 108 ? -0.485 -4.664 24.582 1.00 53.84 108 TRP A C 1
ATOM 838 O O . TRP A 1 108 ? 0.064 -4.677 23.491 1.00 53.84 108 TRP A O 1
ATOM 848 N N . THR A 1 109 ? 0.204 -4.596 25.729 1.00 48.09 109 THR A N 1
ATOM 849 C CA . THR A 1 109 ? 1.679 -4.501 25.797 1.00 48.09 109 THR A CA 1
ATOM 850 C C . THR A 1 109 ? 2.340 -5.777 26.332 1.00 48.09 109 THR A C 1
ATOM 852 O O . THR A 1 109 ? 3.544 -5.810 26.573 1.00 48.09 109 THR A O 1
ATOM 855 N N . GLY A 1 110 ? 1.559 -6.834 26.579 1.00 42.41 110 GLY A N 1
ATOM 856 C CA . GLY A 1 110 ? 2.053 -8.112 27.087 1.00 42.41 110 GLY A CA 1
ATOM 857 C C . GLY A 1 110 ? 2.404 -9.091 25.966 1.00 42.41 110 GLY A C 1
ATOM 858 O O . GLY A 1 110 ? 1.626 -9.274 25.034 1.00 42.41 110 GLY A O 1
ATOM 859 N N . THR A 1 111 ? 3.503 -9.830 26.128 1.00 40.25 111 THR A N 1
ATOM 860 C CA . THR A 1 111 ? 3.957 -10.941 25.261 1.00 40.25 111 THR A CA 1
ATOM 861 C C . THR A 1 111 ? 2.973 -12.122 25.138 1.00 40.25 111 THR A C 1
ATOM 863 O O . THR A 1 111 ? 3.279 -13.108 24.476 1.00 40.25 111 THR A O 1
ATOM 866 N N . GLY A 1 112 ? 1.787 -12.030 25.750 1.00 40.62 112 GLY A N 1
ATOM 867 C CA . GLY A 1 112 ? 0.711 -13.025 25.699 1.00 40.62 112 GLY A CA 1
ATOM 868 C C . GLY A 1 112 ? -0.689 -12.435 25.477 1.00 40.62 112 GLY A C 1
ATOM 869 O O . GLY A 1 112 ? -1.678 -13.095 25.792 1.00 40.62 112 GLY A O 1
ATOM 870 N N . GLY A 1 113 ? -0.797 -11.189 24.998 1.00 53.19 113 GLY A N 1
ATOM 871 C CA . GLY A 1 113 ? -2.071 -10.627 24.536 1.00 53.19 113 GLY A CA 1
ATOM 872 C C . GLY A 1 113 ? -2.549 -11.282 23.228 1.00 53.19 113 GLY A C 1
ATOM 873 O O . GLY A 1 113 ? -1.733 -11.837 22.489 1.00 53.19 113 GLY A O 1
ATOM 874 N N . PRO A 1 114 ? -3.858 -11.246 22.906 1.00 61.56 114 PRO A N 1
ATOM 875 C CA . PRO A 1 114 ? -4.344 -11.760 21.631 1.00 61.56 114 PRO A CA 1
ATOM 876 C C . PRO A 1 114 ? -3.808 -10.882 20.492 1.00 61.56 114 PRO A C 1
ATOM 878 O O . PRO A 1 114 ? -4.255 -9.746 20.339 1.00 61.56 114 PRO A O 1
ATOM 881 N N . LYS A 1 115 ? -2.865 -11.416 19.699 1.00 68.81 115 LYS A N 1
ATOM 882 C CA . LYS A 1 115 ? -2.205 -10.731 18.565 1.00 68.81 115 LYS A CA 1
ATOM 883 C C . LYS A 1 115 ? -3.203 -10.012 17.646 1.00 68.81 115 LYS A C 1
ATOM 885 O O . LYS A 1 115 ? -2.965 -8.877 17.260 1.00 68.81 115 LYS A O 1
ATOM 890 N N . HIS A 1 116 ? -4.352 -10.632 17.376 1.00 72.00 116 HIS A N 1
ATOM 891 C CA . HIS A 1 116 ? -5.437 -10.066 16.565 1.00 72.00 116 HIS A CA 1
ATOM 892 C C . HIS A 1 116 ? -5.906 -8.690 17.050 1.00 72.00 116 HIS A C 1
ATOM 894 O O . HIS A 1 116 ? -6.176 -7.795 16.256 1.00 72.00 116 HIS A O 1
ATOM 900 N N . GLY A 1 117 ? -5.963 -8.494 18.368 1.00 72.88 117 GLY A N 1
ATOM 901 C CA . GLY A 1 117 ? -6.349 -7.214 18.930 1.00 72.88 117 GLY A CA 1
ATOM 902 C C . GLY A 1 117 ? -5.353 -6.147 18.516 1.00 72.88 117 GLY A C 1
ATOM 903 O O . GLY A 1 117 ? -5.762 -5.132 17.952 1.00 72.88 117 GLY A O 1
ATOM 904 N N . SER A 1 118 ? -4.070 -6.344 18.848 1.00 74.56 118 SER A N 1
ATOM 905 C CA . SER A 1 118 ? -3.048 -5.301 18.694 1.00 74.56 118 SER A CA 1
ATOM 906 C C . SER A 1 118 ? -2.956 -4.828 17.249 1.00 74.56 118 SER A C 1
ATOM 908 O O . SER A 1 118 ? -2.986 -3.626 17.024 1.00 74.56 118 SER A O 1
ATOM 910 N N . TYR A 1 119 ? -2.993 -5.757 16.286 1.00 76.50 119 TYR A N 1
ATOM 911 C CA . TYR A 1 119 ? -3.072 -5.425 14.862 1.00 76.50 119 TYR A CA 1
ATOM 912 C C . TYR A 1 119 ? -4.285 -4.551 14.534 1.00 76.50 119 TYR A C 1
ATOM 914 O O . TYR A 1 119 ? -4.135 -3.532 13.870 1.00 76.50 119 TYR A O 1
ATOM 922 N N . GLY A 1 120 ? -5.476 -4.899 15.029 1.00 82.75 120 GLY A N 1
ATOM 923 C CA . GLY A 1 120 ? -6.686 -4.125 14.740 1.00 82.75 120 GLY A CA 1
ATOM 924 C C . GLY A 1 120 ? -6.610 -2.697 15.274 1.00 82.75 120 GLY A C 1
ATOM 925 O O . GLY A 1 120 ? -7.019 -1.752 14.606 1.00 82.75 120 GLY A O 1
ATOM 926 N N . VAL A 1 121 ? -6.042 -2.520 16.465 1.00 81.56 121 VAL A N 1
ATOM 927 C CA . VAL A 1 121 ? -5.863 -1.196 17.069 1.00 81.56 121 VAL A CA 1
ATOM 928 C C . VAL A 1 121 ? -4.753 -0.400 16.369 1.00 81.56 121 VAL A C 1
ATOM 930 O O . VAL A 1 121 ? -4.928 0.795 16.148 1.00 81.56 121 VAL A O 1
ATOM 933 N N . GLU A 1 122 ? -3.649 -1.041 15.978 1.00 80.25 122 GLU A N 1
ATOM 934 C CA . GLU A 1 122 ? -2.561 -0.427 15.200 1.00 80.25 122 GLU A CA 1
ATOM 935 C C . GLU A 1 122 ? -3.054 0.059 13.831 1.00 80.25 122 GLU A C 1
ATOM 937 O O . GLU A 1 122 ? -2.844 1.224 13.487 1.00 80.25 122 GLU A O 1
ATOM 942 N N . ILE A 1 123 ? -3.784 -0.793 13.098 1.00 81.25 123 ILE A N 1
ATOM 943 C CA . ILE A 1 123 ? -4.389 -0.442 11.807 1.00 81.25 123 ILE A CA 1
ATOM 944 C C . ILE A 1 123 ? -5.296 0.784 11.970 1.00 81.25 123 ILE A C 1
ATOM 946 O O . ILE A 1 123 ? -5.182 1.750 11.218 1.00 81.25 123 ILE A O 1
ATOM 950 N N . LEU A 1 124 ? -6.153 0.792 12.995 1.00 81.19 124 LEU A N 1
ATOM 951 C CA . LEU A 1 124 ? -7.033 1.926 13.287 1.00 81.19 124 LEU A CA 1
ATOM 952 C C . LEU A 1 124 ? -6.287 3.204 13.680 1.00 81.19 124 LEU A C 1
ATOM 954 O O . LEU A 1 124 ? -6.766 4.298 13.384 1.00 81.19 124 LEU A O 1
ATOM 958 N N . GLY A 1 125 ? -5.146 3.083 14.360 1.00 77.56 125 GLY A N 1
ATOM 959 C CA . GLY A 1 125 ? -4.334 4.222 14.785 1.00 77.56 125 GLY A CA 1
ATOM 960 C C . GLY A 1 125 ? -3.716 4.990 13.617 1.00 77.56 125 GLY A C 1
ATOM 961 O O . GLY A 1 125 ? -3.576 6.210 13.697 1.00 77.56 125 GLY A O 1
ATOM 962 N N . VAL A 1 126 ? -3.388 4.292 12.529 1.00 76.62 126 VAL A N 1
ATOM 963 C CA . VAL A 1 126 ? -2.743 4.872 11.339 1.00 76.62 126 VAL A CA 1
ATOM 964 C C . VAL A 1 126 ? -3.731 5.149 10.208 1.00 76.62 126 VAL A C 1
ATOM 966 O O . VAL A 1 126 ? -3.495 6.044 9.396 1.00 76.62 126 VAL A O 1
ATOM 969 N N . ALA A 1 127 ? -4.852 4.425 10.153 1.00 76.75 127 ALA A N 1
ATOM 970 C CA . ALA A 1 127 ? -5.852 4.595 9.109 1.00 76.75 127 ALA A CA 1
ATOM 971 C C . ALA A 1 127 ? -6.282 6.067 8.977 1.00 76.75 127 ALA A C 1
ATOM 973 O O . ALA A 1 127 ? -6.832 6.680 9.894 1.00 76.75 127 ALA A O 1
ATOM 974 N N . ARG A 1 128 ? -6.046 6.638 7.790 1.00 71.75 128 ARG A N 1
ATOM 975 C CA . ARG A 1 128 ? -6.415 8.027 7.460 1.00 71.75 128 ARG A CA 1
ATOM 976 C C . ARG A 1 128 ? -7.878 8.162 7.025 1.00 71.75 128 ARG A C 1
ATOM 978 O O . ARG A 1 128 ? -8.402 9.271 6.949 1.00 71.75 128 ARG A O 1
ATOM 985 N N . ARG A 1 129 ? -8.547 7.033 6.766 1.00 72.38 129 ARG A N 1
ATOM 986 C CA . ARG A 1 129 ? -9.966 6.936 6.402 1.00 72.38 129 ARG A CA 1
ATOM 987 C C . ARG A 1 129 ? -10.733 6.087 7.408 1.00 72.38 129 ARG A C 1
ATOM 989 O O . ARG A 1 129 ? -10.151 5.301 8.148 1.00 72.38 129 ARG A O 1
ATOM 996 N N . ARG A 1 130 ? -12.061 6.210 7.391 1.00 77.12 130 ARG A N 1
ATOM 997 C CA . ARG A 1 130 ? -12.930 5.276 8.118 1.00 77.12 130 ARG A CA 1
ATOM 998 C C . ARG A 1 130 ? -12.855 3.903 7.460 1.00 77.12 130 ARG A C 1
ATOM 1000 O O . ARG A 1 130 ? -12.908 3.811 6.231 1.00 77.12 130 ARG A O 1
ATOM 1007 N N . LEU A 1 131 ? -12.762 2.870 8.288 1.00 78.94 131 LEU A N 1
ATOM 1008 C CA . LEU A 1 131 ? -12.745 1.477 7.849 1.00 78.94 131 LEU A CA 1
ATOM 1009 C C . LEU A 1 131 ? -14.104 0.820 8.104 1.00 78.94 131 LEU A C 1
ATOM 1011 O O . LEU A 1 131 ? -14.842 1.226 9.014 1.00 78.94 131 LEU A O 1
ATOM 1015 N N . SER A 1 132 ? -14.456 -0.165 7.283 1.00 83.31 132 SER A N 1
ATOM 1016 C CA . SER A 1 132 ? -15.542 -1.098 7.587 1.00 83.31 132 SER A CA 1
ATOM 1017 C C . SER A 1 132 ? -15.081 -2.108 8.653 1.00 83.31 132 SER A C 1
ATOM 1019 O O . SER A 1 132 ? -13.885 -2.258 8.924 1.00 83.31 132 SER A O 1
ATOM 1021 N N . ILE A 1 133 ? -16.030 -2.779 9.315 1.00 82.81 133 ILE A N 1
ATOM 1022 C CA . ILE A 1 133 ? -15.683 -3.866 10.247 1.00 82.81 133 ILE A CA 1
ATOM 1023 C C . ILE A 1 133 ? -15.053 -5.021 9.469 1.00 82.81 133 ILE A C 1
ATOM 1025 O O . ILE A 1 133 ? -14.110 -5.645 9.957 1.00 82.81 133 ILE A O 1
ATOM 1029 N N . LEU A 1 134 ? -15.550 -5.274 8.262 1.00 83.94 134 LEU A N 1
ATOM 1030 C CA . LEU A 1 134 ? -15.059 -6.329 7.396 1.00 83.94 134 LEU A CA 1
ATOM 1031 C C . LEU A 1 134 ? -13.616 -6.043 6.930 1.00 83.94 134 LEU A C 1
ATOM 1033 O O . LEU A 1 134 ? -12.742 -6.834 7.273 1.00 83.94 134 LEU A O 1
ATOM 1037 N N . GLU A 1 135 ? -13.341 -4.885 6.312 1.00 83.12 135 GLU A N 1
ATOM 1038 C CA . GLU A 1 135 ? -12.002 -4.362 5.950 1.00 83.12 135 GLU A CA 1
ATOM 1039 C C . GLU A 1 135 ? -10.992 -4.583 7.080 1.00 83.12 135 GLU A C 1
ATOM 1041 O O . GLU A 1 135 ? -9.925 -5.165 6.887 1.00 83.12 135 GLU A O 1
ATOM 1046 N N . LEU A 1 136 ? -11.343 -4.147 8.294 1.00 85.06 136 LEU A N 1
ATOM 1047 C CA . LEU A 1 136 ? -10.450 -4.261 9.441 1.00 85.06 136 LEU A CA 1
ATOM 1048 C C . LEU A 1 136 ? -10.205 -5.721 9.844 1.00 85.06 136 LEU A C 1
ATOM 1050 O O . LEU A 1 136 ? -9.082 -6.084 10.182 1.00 85.06 136 LEU A O 1
ATOM 1054 N N . THR A 1 137 ? -11.244 -6.555 9.828 1.00 85.19 137 THR A N 1
ATOM 1055 C CA . THR A 1 137 ? -11.143 -7.968 10.220 1.00 85.19 137 THR A CA 1
ATOM 1056 C C . THR A 1 137 ? -10.252 -8.740 9.244 1.00 85.19 137 THR A C 1
ATOM 1058 O O . THR A 1 137 ? -9.387 -9.494 9.685 1.00 85.19 137 THR A O 1
ATOM 1061 N N . TRP A 1 138 ? -10.403 -8.498 7.940 1.00 87.50 138 TRP A N 1
ATOM 1062 C CA . TRP A 1 138 ? -9.557 -9.085 6.898 1.00 87.50 138 TRP A CA 1
ATOM 1063 C C . TRP A 1 138 ? -8.101 -8.631 7.010 1.00 87.50 138 TRP A C 1
ATOM 1065 O O . TRP A 1 138 ? -7.198 -9.466 7.009 1.00 87.50 138 TRP A O 1
ATOM 1075 N N . ALA A 1 139 ? -7.861 -7.330 7.200 1.00 85.62 139 ALA A N 1
ATOM 1076 C CA . ALA A 1 139 ? -6.510 -6.803 7.384 1.00 85.62 139 ALA A CA 1
ATOM 1077 C C . ALA A 1 139 ? -5.815 -7.407 8.619 1.00 85.62 139 ALA A C 1
ATOM 1079 O O . ALA A 1 139 ? -4.630 -7.735 8.582 1.00 85.62 139 ALA A O 1
ATOM 1080 N N . VAL A 1 140 ? -6.551 -7.608 9.717 1.00 85.81 140 VAL A N 1
ATOM 1081 C CA . VAL A 1 140 ? -6.020 -8.267 10.919 1.00 85.81 140 VAL A CA 1
ATOM 1082 C C . VAL A 1 140 ? -5.742 -9.750 10.681 1.00 85.81 140 VAL A C 1
ATOM 1084 O O . VAL A 1 140 ? -4.700 -10.233 11.126 1.00 85.81 140 VAL A O 1
ATOM 1087 N N . ALA A 1 141 ? -6.645 -10.468 10.008 1.00 85.38 141 ALA A N 1
ATOM 1088 C CA . ALA A 1 141 ? -6.457 -11.879 9.677 1.00 85.38 141 ALA A CA 1
ATOM 1089 C C . ALA A 1 141 ? -5.179 -12.073 8.850 1.00 85.38 141 ALA A C 1
ATOM 1091 O O . ALA A 1 141 ? -4.318 -12.860 9.236 1.00 85.38 141 ALA A O 1
ATOM 1092 N N . LEU A 1 142 ? -4.985 -11.258 7.809 1.00 84.62 142 LEU A N 1
ATOM 1093 C CA . LEU A 1 142 ? -3.761 -11.234 7.005 1.00 84.62 142 LEU A CA 1
ATOM 1094 C C . LEU A 1 142 ? -2.520 -10.845 7.809 1.00 84.62 142 LEU A C 1
ATOM 1096 O O . LEU A 1 142 ? -1.468 -11.458 7.661 1.00 84.62 142 LEU A O 1
ATOM 1100 N N . GLY A 1 143 ? -2.626 -9.856 8.697 1.00 81.31 143 GLY A N 1
ATOM 1101 C CA . GLY A 1 143 ? -1.501 -9.435 9.532 1.00 81.31 143 GLY A CA 1
ATOM 1102 C C . GLY A 1 143 ? -1.020 -10.508 10.512 1.00 81.31 143 GLY A C 1
ATOM 1103 O O . GLY A 1 143 ? 0.163 -10.527 10.859 1.00 81.31 143 GLY A O 1
ATOM 1104 N N . VAL A 1 144 ? -1.909 -11.401 10.960 1.00 82.56 144 VAL A N 1
ATOM 1105 C CA . VAL A 1 144 ? -1.592 -12.485 11.908 1.00 82.56 144 VAL A CA 1
ATOM 1106 C C . VAL A 1 144 ? -1.330 -13.826 11.214 1.00 82.56 144 VAL A C 1
ATOM 1108 O O . VAL A 1 144 ? -0.650 -14.667 11.805 1.00 82.56 144 VAL A O 1
ATOM 1111 N N . ALA A 1 145 ? -1.830 -14.009 9.991 1.00 84.31 145 ALA A N 1
ATOM 1112 C CA . ALA A 1 145 ? -1.658 -15.208 9.182 1.00 84.31 145 ALA A CA 1
ATOM 1113 C C . ALA A 1 145 ? -0.184 -15.603 9.038 1.00 84.31 145 ALA A C 1
ATOM 1115 O O . ALA A 1 145 ? 0.697 -14.745 8.886 1.00 84.31 145 ALA A O 1
ATOM 1116 N N . ASP A 1 146 ? 0.061 -16.913 9.049 1.00 82.19 146 ASP A N 1
ATOM 1117 C CA . ASP A 1 146 ? 1.367 -17.497 8.753 1.00 82.19 146 ASP A CA 1
ATOM 1118 C C . ASP A 1 146 ? 1.829 -17.074 7.342 1.00 82.19 146 ASP A C 1
ATOM 1120 O O . ASP A 1 146 ? 0.979 -16.947 6.456 1.00 82.19 146 ASP A O 1
ATOM 1124 N N . PRO A 1 147 ? 3.126 -16.784 7.119 1.00 78.25 147 PRO A N 1
ATOM 1125 C CA . PRO A 1 147 ? 3.663 -16.517 5.786 1.00 78.25 147 PRO A CA 1
ATOM 1126 C C . PRO A 1 147 ? 3.330 -17.571 4.721 1.00 78.25 147 PRO A C 1
ATOM 1128 O O . PRO A 1 147 ? 3.304 -17.215 3.548 1.00 78.25 147 PRO A O 1
ATOM 1131 N N . ASP A 1 148 ? 3.063 -18.818 5.115 1.00 81.31 148 ASP A N 1
ATOM 1132 C CA . ASP A 1 148 ? 2.730 -19.906 4.186 1.00 81.31 148 ASP A CA 1
ATOM 1133 C C . ASP A 1 148 ? 1.288 -19.827 3.636 1.00 81.31 148 ASP A C 1
ATOM 1135 O O . ASP A 1 148 ? 0.959 -20.504 2.662 1.00 81.31 148 ASP A O 1
ATOM 1139 N N . ILE A 1 149 ? 0.424 -18.993 4.231 1.00 83.94 149 ILE A N 1
ATOM 1140 C CA . ILE A 1 149 ? -0.948 -18.780 3.753 1.00 83.94 149 ILE A CA 1
ATOM 1141 C C . ILE A 1 149 ? -0.918 -17.895 2.509 1.00 83.94 149 ILE A C 1
ATOM 1143 O O . ILE A 1 149 ? -0.481 -16.741 2.567 1.00 83.94 149 ILE A O 1
ATOM 1147 N N . SER A 1 150 ? -1.428 -18.435 1.404 1.00 84.19 150 SER A N 1
ATOM 1148 C CA . SER A 1 150 ? -1.364 -17.816 0.074 1.00 84.19 150 SER A CA 1
ATOM 1149 C C . SER A 1 150 ? -2.728 -17.656 -0.590 1.00 84.19 150 SER A C 1
ATOM 1151 O O . SER A 1 150 ? -2.822 -16.936 -1.577 1.00 84.19 150 SER A O 1
ATOM 1153 N N . THR A 1 151 ? -3.797 -18.236 -0.037 1.00 84.75 151 THR A N 1
ATOM 1154 C CA . THR A 1 151 ? -5.139 -18.165 -0.637 1.00 84.75 151 THR A CA 1
ATOM 1155 C C . THR A 1 151 ? -6.124 -17.346 0.198 1.00 84.75 151 THR A C 1
ATOM 1157 O O . THR A 1 151 ? -6.071 -17.313 1.430 1.00 84.75 151 THR A O 1
ATOM 1160 N N . VAL A 1 152 ? -7.082 -16.700 -0.464 1.00 83.94 152 VAL A N 1
ATOM 1161 C CA . VAL A 1 152 ? -8.199 -15.980 0.170 1.00 83.94 152 VAL A CA 1
ATOM 1162 C C . VAL A 1 152 ? -9.041 -16.931 1.018 1.00 83.94 152 VAL A C 1
ATOM 1164 O O . VAL A 1 152 ? -9.493 -16.544 2.096 1.00 83.94 152 VAL A O 1
ATOM 1167 N N . ALA A 1 153 ? -9.238 -18.173 0.565 1.00 83.69 153 ALA A N 1
ATOM 1168 C CA . ALA A 1 153 ? -10.006 -19.177 1.299 1.00 83.69 153 ALA A CA 1
ATOM 1169 C C . ALA A 1 153 ? -9.375 -19.504 2.665 1.00 83.69 153 ALA A C 1
ATOM 1171 O O . ALA A 1 153 ? -10.076 -19.500 3.674 1.00 83.69 153 ALA A O 1
ATOM 1172 N N . GLU A 1 154 ? -8.057 -19.708 2.715 1.00 84.75 154 GLU A N 1
ATOM 1173 C CA . GLU A 1 154 ? -7.321 -19.946 3.965 1.00 84.75 154 GLU A CA 1
ATOM 1174 C C . GLU A 1 154 ? -7.344 -18.720 4.887 1.00 84.75 154 GLU A C 1
ATOM 1176 O O . GLU A 1 154 ? -7.508 -18.845 6.101 1.00 84.75 154 GLU A O 1
ATOM 1181 N N . VAL A 1 155 ? -7.231 -17.510 4.326 1.00 84.69 155 VAL A N 1
ATOM 1182 C CA . VAL A 1 155 ? -7.367 -16.271 5.108 1.00 84.69 155 VAL A CA 1
ATOM 1183 C C . VAL A 1 155 ? -8.775 -16.154 5.691 1.00 84.69 155 VAL A C 1
ATOM 1185 O O . VAL A 1 155 ? -8.912 -15.769 6.853 1.00 84.69 155 VAL A O 1
ATOM 1188 N N . ALA A 1 156 ? -9.814 -16.512 4.930 1.00 83.94 156 ALA A N 1
ATOM 1189 C CA . ALA A 1 156 ? -11.206 -16.451 5.368 1.00 83.94 156 ALA A CA 1
ATOM 1190 C C . ALA A 1 156 ? -11.471 -17.319 6.610 1.00 83.94 156 ALA A C 1
ATOM 1192 O O . ALA A 1 156 ? -12.261 -16.924 7.467 1.00 83.94 156 ALA A O 1
ATOM 1193 N N . GLU A 1 157 ? -10.774 -18.451 6.762 1.00 85.56 157 GLU A N 1
ATOM 1194 C CA . GLU A 1 157 ? -10.863 -19.298 7.962 1.00 85.56 157 GLU A CA 1
ATOM 1195 C C . GLU A 1 157 ? -10.355 -18.597 9.237 1.00 85.56 157 GLU A C 1
ATOM 1197 O O . GLU A 1 157 ? -10.747 -18.959 10.348 1.00 85.56 157 GLU A O 1
ATOM 1202 N N . LEU A 1 158 ? -9.517 -17.565 9.093 1.00 83.19 158 LEU A N 1
ATOM 1203 C CA . LEU A 1 158 ? -8.962 -16.770 10.193 1.00 83.19 158 LEU A CA 1
ATOM 1204 C C . LEU A 1 158 ? -9.777 -15.501 10.505 1.00 83.19 158 LEU A C 1
ATOM 1206 O O . LEU A 1 158 ? -9.496 -14.808 11.490 1.00 83.19 158 LEU A O 1
ATOM 1210 N N . VAL A 1 159 ? -10.779 -15.171 9.685 1.00 85.38 159 VAL A N 1
ATOM 1211 C CA . VAL A 1 159 ? -11.592 -13.954 9.820 1.00 85.38 159 VAL A CA 1
ATOM 1212 C C . VAL A 1 159 ? -12.590 -14.113 10.974 1.00 85.38 159 VAL A C 1
ATOM 1214 O O . VAL A 1 159 ? -13.664 -14.690 10.829 1.00 85.38 159 VAL A O 1
ATOM 1217 N N . ASP A 1 160 ? -12.261 -13.541 12.137 1.00 82.56 160 ASP A N 1
ATOM 1218 C CA . ASP A 1 160 ? -13.145 -13.495 13.313 1.00 82.56 160 ASP A CA 1
ATOM 1219 C C . ASP A 1 160 ? -13.633 -12.069 13.607 1.00 82.56 160 ASP A C 1
ATOM 1221 O O . ASP A 1 160 ? -13.080 -11.333 14.436 1.00 82.56 160 ASP A O 1
ATOM 1225 N N . THR A 1 161 ? -14.715 -11.673 12.933 1.00 83.31 161 THR A N 1
ATOM 1226 C CA . THR A 1 161 ? -15.326 -10.350 13.104 1.00 83.31 161 THR A CA 1
ATOM 1227 C C . THR A 1 161 ? -15.797 -10.109 14.537 1.00 83.31 161 THR A C 1
ATOM 1229 O O . THR A 1 161 ? -15.595 -9.027 15.092 1.00 83.31 161 THR A O 1
ATOM 1232 N N . GLN A 1 162 ? -16.422 -11.102 15.174 1.00 80.56 162 GLN A N 1
ATOM 1233 C CA . GLN A 1 162 ? -16.991 -10.926 16.508 1.00 80.56 162 GLN A CA 1
ATOM 1234 C C . GLN A 1 162 ? -15.897 -10.846 17.575 1.00 80.56 162 GLN A C 1
ATOM 1236 O O . GLN A 1 162 ? -15.972 -10.000 18.475 1.00 80.56 162 GLN A O 1
ATOM 1241 N N . GLY A 1 163 ? -14.871 -11.690 17.460 1.00 76.50 163 GLY A N 1
ATOM 1242 C CA . GLY A 1 163 ? -13.703 -11.670 18.322 1.00 76.50 163 GLY A CA 1
ATOM 1243 C C . GLY A 1 163 ? -12.986 -10.338 18.229 1.00 76.50 163 GLY A C 1
ATOM 1244 O O . GLY A 1 163 ? -12.862 -9.666 19.253 1.00 76.50 163 GLY A O 1
ATOM 1245 N N . ILE A 1 164 ? -12.600 -9.903 17.024 1.00 80.38 164 ILE A N 1
ATOM 1246 C CA . ILE A 1 164 ? -11.890 -8.631 16.821 1.00 80.38 164 ILE A CA 1
ATOM 1247 C C . ILE A 1 164 ? -12.698 -7.466 17.379 1.00 80.38 164 ILE A C 1
ATOM 1249 O O . ILE A 1 164 ? -12.155 -6.678 18.156 1.00 80.38 164 ILE A O 1
ATOM 1253 N N . MET A 1 165 ? -13.999 -7.398 17.094 1.00 78.75 165 MET A N 1
ATOM 1254 C CA . MET A 1 165 ? -14.856 -6.343 17.632 1.00 78.75 165 MET A CA 1
ATOM 1255 C C . MET A 1 165 ? -14.893 -6.350 19.162 1.00 78.75 165 MET A C 1
ATOM 1257 O O . MET A 1 165 ? -14.765 -5.291 19.769 1.00 78.75 165 MET A O 1
ATOM 1261 N N . ALA A 1 166 ? -14.960 -7.515 19.811 1.00 74.88 166 ALA A N 1
ATOM 1262 C CA . ALA A 1 166 ? -14.871 -7.618 21.271 1.00 74.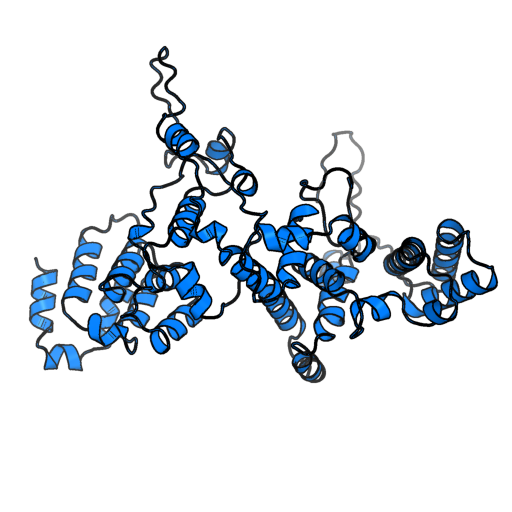88 166 ALA A CA 1
ATOM 1263 C C . ALA A 1 166 ? -13.479 -7.249 21.835 1.00 74.88 166 ALA A C 1
ATOM 1265 O O . ALA A 1 166 ? -13.347 -6.914 23.021 1.00 74.88 166 ALA A O 1
ATOM 1266 N N . LEU A 1 167 ? -12.418 -7.323 21.022 1.00 75.06 167 LEU A N 1
ATOM 1267 C CA . LEU A 1 167 ? -11.089 -6.841 21.399 1.00 75.06 167 LEU A CA 1
ATOM 1268 C C . LEU A 1 167 ? -11.020 -5.310 21.303 1.00 75.06 167 LEU A C 1
ATOM 1270 O O . LEU A 1 167 ? -10.613 -4.673 22.272 1.00 75.06 167 LEU A O 1
ATOM 1274 N N . ILE A 1 168 ? -11.436 -4.730 20.175 1.00 78.81 168 ILE A N 1
ATOM 1275 C CA . ILE A 1 168 ? -11.197 -3.317 19.842 1.00 78.81 168 ILE A CA 1
ATOM 1276 C C . ILE A 1 168 ? -12.320 -2.365 20.265 1.00 78.81 168 ILE A C 1
ATOM 1278 O O . ILE A 1 168 ? -12.093 -1.159 20.245 1.00 78.81 168 ILE A O 1
ATOM 1282 N N . GLN A 1 169 ? -13.498 -2.872 20.664 1.00 78.38 169 GLN A N 1
ATOM 1283 C CA . GLN A 1 169 ? -14.679 -2.076 21.043 1.00 78.38 169 GLN A CA 1
ATOM 1284 C C . GLN A 1 169 ? -14.356 -0.815 21.868 1.00 78.38 169 GLN A C 1
ATOM 1286 O O . GLN A 1 169 ? -14.890 0.243 21.540 1.00 78.38 169 GLN A O 1
ATOM 1291 N N . PRO A 1 170 ? -13.487 -0.868 22.899 1.00 74.69 170 PRO A N 1
ATOM 1292 C CA . PRO A 1 170 ? -13.215 0.308 23.724 1.00 74.69 170 PRO A CA 1
ATOM 1293 C C . PRO A 1 170 ? -12.548 1.454 22.950 1.00 74.69 170 PRO A C 1
ATOM 1295 O O . PRO A 1 170 ? -12.660 2.607 23.346 1.00 74.69 170 PRO A O 1
ATOM 1298 N N . PHE A 1 171 ? -11.834 1.150 21.865 1.00 74.88 171 PHE A N 1
ATOM 1299 C CA . PHE A 1 171 ? -11.056 2.116 21.090 1.00 74.88 171 PHE A CA 1
ATOM 1300 C C . PHE A 1 171 ? -11.826 2.717 19.922 1.00 74.88 171 PHE A C 1
ATOM 1302 O O . PHE A 1 171 ? -11.297 3.621 19.282 1.00 74.88 171 PHE A O 1
ATOM 1309 N N . ILE A 1 172 ? -13.040 2.249 19.629 1.00 78.56 172 ILE A N 1
ATOM 1310 C CA . ILE A 1 172 ? -13.778 2.650 18.431 1.00 78.56 172 ILE A CA 1
ATOM 1311 C C . ILE A 1 172 ? -14.996 3.508 18.771 1.00 78.56 172 ILE A C 1
ATOM 1313 O O . ILE A 1 172 ? -15.787 3.183 19.653 1.00 78.56 172 ILE A O 1
ATOM 1317 N N . ALA A 1 173 ? -15.189 4.593 18.025 1.00 71.25 173 ALA A N 1
ATOM 1318 C CA . ALA A 1 173 ? -16.474 5.279 17.954 1.00 71.25 173 ALA A CA 1
ATOM 1319 C C . ALA A 1 173 ? -17.241 4.713 16.752 1.00 71.25 173 ALA A C 1
ATOM 1321 O O . ALA A 1 173 ? -16.809 4.892 15.616 1.00 71.25 173 ALA A O 1
ATOM 1322 N N . SER A 1 174 ? -18.364 4.023 16.970 1.00 63.72 174 SER A N 1
ATOM 1323 C CA . SER A 1 174 ? -19.216 3.538 15.872 1.00 63.72 174 SER A CA 1
ATOM 1324 C C . SER A 1 174 ? -20.685 3.868 16.113 1.00 63.72 174 SER A C 1
ATOM 1326 O O . SER A 1 174 ? -21.144 3.913 17.255 1.00 63.72 174 SER A O 1
ATOM 1328 N N . THR A 1 175 ? -21.410 4.131 15.020 1.00 63.16 175 THR A N 1
ATOM 1329 C CA . THR A 1 175 ? -22.827 4.533 15.028 1.00 63.16 175 THR A CA 1
ATOM 1330 C C . THR A 1 175 ? -23.784 3.522 14.381 1.00 63.16 175 THR A C 1
ATOM 1332 O O . THR A 1 175 ? -24.982 3.779 14.417 1.00 63.16 175 THR A O 1
ATOM 1335 N N . ASP A 1 176 ? -23.333 2.347 13.913 1.00 65.19 176 ASP A N 1
ATOM 1336 C CA . ASP A 1 176 ? -24.225 1.203 13.628 1.00 65.19 176 ASP A CA 1
ATOM 1337 C C . ASP A 1 176 ? -23.497 -0.159 13.557 1.00 65.19 176 ASP A C 1
ATOM 1339 O O . ASP A 1 176 ? -23.011 -0.564 12.510 1.00 65.19 176 ASP A O 1
ATOM 1343 N N . PHE A 1 177 ? -23.457 -0.930 14.645 1.00 68.69 177 PHE A N 1
ATOM 1344 C CA . PHE A 1 177 ? -22.792 -2.248 14.668 1.00 68.69 177 PHE A CA 1
ATOM 1345 C C . PHE A 1 177 ? -23.504 -3.360 13.876 1.00 68.69 177 PHE A C 1
ATOM 1347 O O . PHE A 1 177 ? -23.045 -4.500 13.909 1.00 68.69 177 PHE A O 1
ATOM 1354 N N . LYS A 1 178 ? -24.633 -3.074 13.215 1.00 71.88 178 LYS A N 1
ATOM 1355 C CA . LYS A 1 178 ? -25.368 -4.073 12.426 1.00 71.88 178 LYS A CA 1
ATOM 1356 C C . LYS A 1 178 ? -24.886 -4.167 10.982 1.00 71.88 178 LYS A C 1
ATOM 1358 O O . LYS A 1 178 ? -25.086 -5.203 10.358 1.00 71.88 178 LYS A O 1
ATOM 1363 N N . ASP A 1 179 ? -24.264 -3.109 10.470 1.00 76.81 179 ASP A N 1
ATOM 1364 C CA . ASP A 1 179 ? -23.731 -3.063 9.112 1.00 76.81 179 ASP A CA 1
ATOM 1365 C C . ASP A 1 179 ? -22.203 -3.201 9.137 1.00 76.81 179 ASP A C 1
ATOM 1367 O O . ASP A 1 179 ? -21.474 -2.273 9.503 1.00 76.81 179 ASP A O 1
ATOM 1371 N N . PHE A 1 180 ? -21.722 -4.391 8.769 1.00 76.19 180 PHE A N 1
ATOM 1372 C CA . PHE A 1 180 ? -20.297 -4.724 8.770 1.00 76.19 180 PHE A CA 1
ATOM 1373 C C . PHE A 1 180 ? -19.530 -4.133 7.580 1.00 76.19 180 PHE A C 1
ATOM 1375 O O . PHE A 1 180 ? -18.320 -3.932 7.705 1.00 76.19 180 PHE A O 1
ATOM 1382 N N . LYS A 1 181 ? -20.216 -3.819 6.471 1.00 74.56 181 LYS A N 1
ATOM 1383 C CA . LYS A 1 181 ? -19.613 -3.277 5.239 1.00 74.56 181 LYS A CA 1
ATOM 1384 C C . LYS A 1 181 ? -19.498 -1.753 5.268 1.00 74.56 181 LYS A C 1
ATOM 1386 O O . LYS A 1 181 ? -18.659 -1.157 4.595 1.00 74.56 181 LYS A O 1
ATOM 1391 N N . LYS A 1 182 ? -20.303 -1.079 6.088 1.00 74.00 182 LYS A N 1
ATOM 1392 C CA . LYS A 1 182 ? -20.255 0.380 6.196 1.00 74.00 182 LYS A CA 1
ATOM 1393 C C . LYS A 1 182 ? -18.935 0.879 6.788 1.00 74.00 182 LYS A C 1
ATOM 1395 O O . LYS A 1 182 ? -18.587 0.572 7.928 1.00 74.00 182 LYS A O 1
ATOM 1400 N N . ARG A 1 183 ? -18.245 1.754 6.049 1.00 75.31 183 ARG A N 1
ATOM 1401 C CA . ARG A 1 183 ? -17.021 2.455 6.479 1.00 75.31 183 ARG A CA 1
ATOM 1402 C C . ARG A 1 183 ? -17.311 3.486 7.570 1.00 75.31 183 ARG A C 1
ATOM 1404 O O . ARG A 1 183 ? -17.583 4.659 7.301 1.00 75.31 183 ARG A O 1
ATOM 1411 N N . GLN A 1 184 ? -17.278 3.053 8.824 1.00 74.81 184 GLN A N 1
ATOM 1412 C CA . GLN A 1 184 ? -17.709 3.872 9.962 1.00 74.81 184 GLN A CA 1
ATOM 1413 C C . GLN A 1 184 ? -16.793 3.808 11.180 1.00 74.81 184 GLN A C 1
ATOM 1415 O O . GLN A 1 184 ? -16.953 4.628 12.083 1.00 74.81 184 GLN A O 1
ATOM 1420 N N . ILE A 1 185 ? -15.848 2.870 11.219 1.00 77.00 185 ILE A N 1
ATOM 1421 C CA . ILE A 1 185 ? -14.964 2.713 12.366 1.00 77.00 185 ILE A CA 1
ATOM 1422 C C . ILE A 1 185 ? -13.904 3.806 12.331 1.00 77.00 185 ILE A C 1
ATOM 1424 O O . ILE A 1 185 ? -13.224 4.012 11.326 1.00 77.00 185 ILE A O 1
ATOM 1428 N N . THR A 1 186 ? -13.764 4.491 13.459 1.00 79.75 186 THR A N 1
ATOM 1429 C CA . THR A 1 186 ? -12.680 5.427 13.742 1.00 79.75 186 THR A CA 1
ATOM 1430 C C . THR A 1 186 ? -12.269 5.281 15.197 1.00 79.75 186 THR A C 1
ATOM 1432 O O . THR A 1 186 ? -13.068 4.835 16.028 1.00 79.75 186 THR A O 1
ATOM 1435 N N . VAL A 1 187 ? -11.048 5.699 15.523 1.00 81.31 187 VAL A N 1
ATOM 1436 C CA . VAL A 1 187 ? -10.604 5.785 16.915 1.00 81.31 187 VAL A CA 1
ATOM 1437 C C . VAL A 1 187 ? -11.536 6.718 17.697 1.00 81.31 187 VAL A C 1
ATOM 1439 O O . VAL A 1 187 ? -11.917 7.782 17.207 1.00 81.31 187 VAL A O 1
ATOM 1442 N N . VAL A 1 188 ? -11.917 6.306 18.908 1.00 80.06 188 VAL A N 1
ATOM 1443 C CA . VAL A 1 188 ? -12.905 6.984 19.762 1.00 80.06 188 VAL A CA 1
ATOM 1444 C C . VAL A 1 188 ? -12.496 8.412 20.120 1.00 80.06 188 VAL A C 1
ATOM 1446 O O . VAL A 1 188 ? -13.350 9.286 20.265 1.00 80.06 188 VAL A O 1
ATOM 1449 N N . HIS A 1 189 ? -11.190 8.656 20.264 1.00 79.19 189 HIS A N 1
ATOM 1450 C CA . HIS A 1 189 ? -10.644 9.951 20.643 1.00 79.19 189 HIS A CA 1
ATOM 1451 C C . HIS A 1 189 ? -9.158 10.084 20.281 1.00 79.19 189 HIS A C 1
ATOM 1453 O O . HIS A 1 189 ? -8.419 9.101 20.312 1.00 79.19 189 HIS A O 1
ATOM 1459 N N . GLU A 1 190 ? -8.688 11.314 20.047 1.00 74.94 190 GLU A N 1
ATOM 1460 C CA . GLU A 1 190 ? -7.289 11.592 19.680 1.00 74.94 190 GLU A CA 1
ATOM 1461 C C . GLU A 1 190 ? -6.288 11.111 20.743 1.00 74.94 190 GLU A C 1
ATOM 1463 O O . GLU A 1 190 ? -5.228 10.605 20.411 1.00 74.94 190 GLU A O 1
ATOM 1468 N N . SER A 1 191 ? -6.642 11.158 22.035 1.00 75.12 191 SER A N 1
ATOM 1469 C CA . SER A 1 191 ? -5.765 10.628 23.098 1.00 75.12 191 SER A CA 1
ATOM 1470 C C . SER A 1 191 ? -5.579 9.113 23.018 1.00 75.12 191 SER A C 1
ATOM 1472 O O . SER A 1 191 ? -4.541 8.596 23.418 1.00 75.12 191 SER A O 1
ATOM 1474 N N . ALA A 1 192 ? -6.590 8.389 22.529 1.00 75.44 192 ALA A N 1
ATOM 1475 C CA . ALA A 1 192 ? -6.467 6.959 22.291 1.00 75.44 192 ALA A CA 1
ATOM 1476 C C . ALA A 1 192 ? -5.557 6.711 21.085 1.00 75.44 192 ALA A C 1
ATOM 1478 O O . ALA A 1 192 ? -4.708 5.832 21.153 1.00 75.44 192 ALA A O 1
ATOM 1479 N N . LYS A 1 193 ? -5.658 7.532 20.033 1.00 76.88 193 LYS A N 1
ATOM 1480 C CA . LYS A 1 193 ? -4.752 7.482 18.880 1.00 76.88 193 LYS A CA 1
ATOM 1481 C C . LYS A 1 193 ? -3.299 7.749 19.290 1.00 76.88 193 LYS A C 1
ATOM 1483 O O . LYS A 1 193 ? -2.433 6.940 18.983 1.00 76.88 193 LYS A O 1
ATOM 1488 N N . GLU A 1 194 ? -3.048 8.794 20.079 1.00 74.69 194 GLU A N 1
ATOM 1489 C CA . GLU A 1 194 ? -1.725 9.101 20.647 1.00 74.69 194 GLU A CA 1
ATOM 1490 C C . GLU A 1 194 ? -1.174 7.938 21.485 1.00 74.69 194 GLU A C 1
ATOM 1492 O O . GLU A 1 194 ? -0.002 7.597 21.372 1.00 74.69 194 GLU A O 1
ATOM 1497 N N . PHE A 1 195 ? -2.005 7.285 22.303 1.00 75.19 195 PHE A N 1
ATOM 1498 C CA . PHE A 1 195 ? -1.582 6.115 23.080 1.00 75.19 195 PHE A CA 1
ATOM 1499 C C . PHE A 1 195 ? -1.203 4.920 22.195 1.00 75.19 195 PHE A C 1
ATOM 1501 O O . PHE A 1 195 ? -0.217 4.238 22.470 1.00 75.19 195 PHE A O 1
ATOM 1508 N N . ILE A 1 196 ? -1.968 4.667 21.132 1.00 75.12 196 ILE A N 1
ATOM 1509 C CA . ILE A 1 196 ? -1.692 3.581 20.182 1.00 75.12 196 ILE A CA 1
ATOM 1510 C C . ILE A 1 196 ? -0.342 3.809 19.504 1.00 75.12 196 ILE A C 1
ATOM 1512 O O . ILE A 1 196 ? 0.495 2.905 19.485 1.00 75.12 196 ILE A O 1
ATOM 1516 N N . LEU A 1 197 ? -0.125 5.029 19.010 1.00 71.81 197 LEU A N 1
ATOM 1517 C CA . LEU A 1 197 ? 1.121 5.418 18.360 1.00 71.81 197 LEU A CA 1
ATOM 1518 C C . LEU A 1 197 ? 2.296 5.365 19.347 1.00 71.81 197 LEU A C 1
ATOM 1520 O O . LEU A 1 197 ? 3.328 4.798 19.024 1.00 71.81 197 LEU A O 1
ATOM 1524 N N . ASN A 1 198 ? 2.146 5.873 20.571 1.00 68.50 198 ASN A N 1
ATOM 1525 C CA . ASN A 1 198 ? 3.288 6.066 21.469 1.00 68.50 198 ASN A CA 1
ATOM 1526 C C . ASN A 1 198 ? 3.626 4.864 22.356 1.00 68.50 198 ASN A C 1
ATOM 1528 O O . ASN A 1 198 ? 4.799 4.615 22.610 1.00 68.50 198 ASN A O 1
ATOM 1532 N N . GLU A 1 199 ? 2.638 4.130 22.865 1.00 65.19 199 GLU A N 1
ATOM 1533 C CA . GLU A 1 199 ? 2.859 3.098 23.892 1.00 65.19 199 GLU A CA 1
ATOM 1534 C C . GLU A 1 199 ? 2.705 1.680 23.336 1.00 65.19 199 GLU A C 1
ATOM 1536 O O . GLU A 1 199 ? 3.450 0.767 23.699 1.00 65.19 199 GLU A O 1
ATOM 1541 N N . LEU A 1 200 ? 1.748 1.479 22.429 1.00 64.62 200 LEU A N 1
ATOM 1542 C CA . LEU A 1 200 ? 1.417 0.153 21.908 1.00 64.62 200 LEU A CA 1
ATOM 1543 C C . LEU A 1 200 ? 2.446 -0.296 20.862 1.00 64.62 200 LEU A C 1
ATOM 1545 O O . LEU A 1 200 ? 2.976 -1.405 20.960 1.00 64.62 200 LEU A O 1
ATOM 1549 N N . ALA A 1 201 ? 2.831 0.605 19.956 1.00 59.16 201 ALA A N 1
ATOM 1550 C CA . ALA A 1 201 ? 3.863 0.355 18.950 1.00 59.16 201 ALA A CA 1
ATOM 1551 C C . ALA A 1 201 ? 5.234 0.004 19.563 1.00 59.16 201 ALA A C 1
ATOM 1553 O O . ALA A 1 201 ? 5.918 -0.904 19.093 1.00 59.16 201 ALA A O 1
ATOM 1554 N N . LEU A 1 202 ? 5.631 0.653 20.664 1.00 53.81 202 LEU A N 1
ATOM 1555 C CA . LEU A 1 202 ? 6.930 0.417 21.316 1.00 53.81 202 LEU A CA 1
ATOM 1556 C C . LEU A 1 202 ? 7.029 -0.938 22.043 1.00 53.81 202 LEU A C 1
ATOM 1558 O O . LEU A 1 202 ? 8.127 -1.374 22.392 1.00 53.81 202 LEU A O 1
ATOM 1562 N N . SER A 1 203 ? 5.908 -1.631 22.262 1.00 52.47 203 SER A N 1
ATOM 1563 C CA . SER A 1 203 ? 5.877 -2.905 22.993 1.00 52.47 203 SER A CA 1
ATOM 1564 C C . SER A 1 203 ? 6.318 -4.123 22.161 1.00 52.47 203 SER A C 1
ATOM 1566 O O . SER A 1 203 ? 6.578 -5.197 22.713 1.00 52.47 203 SER A O 1
ATOM 1568 N N . ARG A 1 204 ? 6.473 -3.973 20.836 1.00 57.44 204 ARG A N 1
ATOM 1569 C CA . ARG A 1 204 ? 6.895 -5.053 19.930 1.00 57.44 204 ARG A CA 1
ATOM 1570 C C . ARG A 1 204 ? 8.419 -5.217 19.892 1.00 57.44 204 ARG A C 1
ATOM 1572 O O . ARG A 1 204 ? 9.114 -4.225 19.694 1.00 57.44 204 ARG A O 1
ATOM 1579 N N . PRO A 1 205 ? 8.964 -6.452 19.914 1.00 50.19 205 PRO A N 1
ATOM 1580 C CA . PRO A 1 205 ? 10.408 -6.692 19.786 1.00 50.19 205 PRO A CA 1
ATOM 1581 C C . PRO A 1 205 ? 11.041 -6.052 18.540 1.00 50.19 205 PRO A C 1
ATOM 1583 O O . PRO A 1 205 ? 12.128 -5.495 18.631 1.00 50.19 205 PRO A O 1
ATOM 1586 N N . ARG A 1 206 ? 10.329 -6.040 17.398 1.00 49.47 206 ARG A N 1
ATOM 1587 C CA . ARG A 1 206 ? 10.773 -5.392 16.142 1.00 49.47 206 ARG A CA 1
ATOM 1588 C C . ARG A 1 206 ? 10.860 -3.851 16.223 1.00 49.47 206 ARG A C 1
ATOM 1590 O O . ARG A 1 206 ? 11.418 -3.225 15.327 1.00 49.47 206 ARG A O 1
ATOM 1597 N N . LEU A 1 207 ? 10.316 -3.235 17.278 1.00 50.44 207 LEU A N 1
ATOM 1598 C CA . LEU A 1 207 ? 10.217 -1.781 17.473 1.00 50.44 207 LEU A CA 1
ATOM 1599 C C . LEU A 1 207 ? 10.953 -1.283 18.736 1.00 50.44 207 LEU A C 1
ATOM 1601 O O . LEU A 1 207 ? 11.020 -0.078 18.969 1.00 50.44 207 LEU A O 1
ATOM 1605 N N . GLN A 1 208 ? 11.575 -2.180 19.514 1.00 50.62 208 GLN A N 1
ATOM 1606 C CA . GLN A 1 208 ? 12.277 -1.837 20.762 1.00 50.62 208 GLN A CA 1
ATOM 1607 C C . GLN A 1 208 ? 13.518 -0.952 20.564 1.00 50.62 208 GLN A C 1
ATOM 1609 O O . GLN A 1 208 ? 13.854 -0.178 21.460 1.00 50.62 208 GLN A O 1
ATOM 1614 N N . ASP A 1 209 ? 14.166 -0.998 19.394 1.00 50.94 209 ASP A N 1
ATOM 1615 C CA . ASP A 1 209 ? 15.311 -0.123 19.086 1.00 50.94 209 ASP A CA 1
ATOM 1616 C C . ASP A 1 209 ? 14.928 1.369 19.065 1.00 50.94 209 ASP A C 1
ATOM 1618 O O . ASP A 1 209 ? 15.752 2.233 19.357 1.00 50.94 209 ASP A O 1
ATOM 1622 N N . VAL A 1 210 ? 13.651 1.689 18.823 1.00 48.53 210 VAL A N 1
ATOM 1623 C CA . VAL A 1 210 ? 13.131 3.067 18.850 1.00 48.53 210 VAL A CA 1
ATOM 1624 C C . VAL A 1 210 ? 12.938 3.572 20.283 1.00 48.53 210 VAL A C 1
ATOM 1626 O O . VAL A 1 210 ? 13.132 4.757 20.552 1.00 48.53 210 VAL A O 1
ATOM 1629 N N . GLY A 1 211 ? 12.644 2.679 21.234 1.00 51.38 211 GLY A N 1
ATOM 1630 C CA . GLY A 1 211 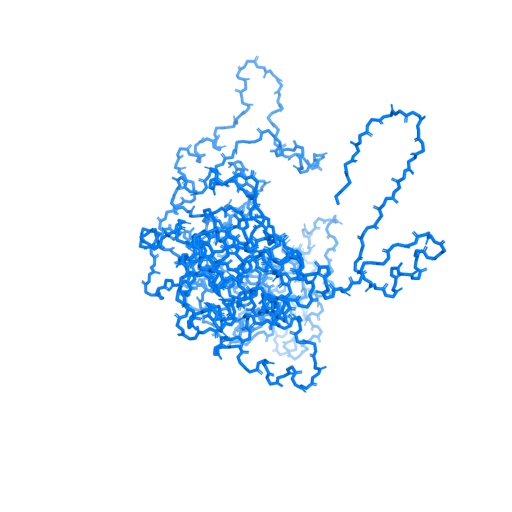? 12.568 3.026 22.657 1.00 51.38 211 GLY A CA 1
ATOM 1631 C C . GLY A 1 211 ? 13.891 3.577 23.200 1.00 51.38 211 GLY A C 1
ATOM 1632 O O . GLY A 1 211 ? 13.880 4.455 24.061 1.00 51.38 211 GLY A O 1
ATOM 1633 N N . LYS A 1 212 ? 15.027 3.130 22.642 1.00 50.69 212 LYS A N 1
ATOM 1634 C CA . LYS A 1 212 ? 16.356 3.689 22.936 1.00 50.69 212 LYS A CA 1
ATOM 1635 C C . LYS A 1 212 ? 16.558 5.069 22.302 1.00 50.69 212 LYS A C 1
ATOM 1637 O O . LYS A 1 212 ? 17.024 5.970 22.985 1.00 50.69 212 LYS A O 1
ATOM 1642 N N . LEU A 1 213 ? 16.129 5.267 21.052 1.00 46.78 213 LEU A N 1
ATOM 1643 C CA . LEU A 1 213 ? 16.218 6.560 20.350 1.00 46.78 213 LEU A CA 1
ATOM 1644 C C . LEU A 1 213 ? 15.335 7.653 20.982 1.00 46.78 213 LEU A C 1
ATOM 1646 O O . LEU A 1 213 ? 15.689 8.831 20.957 1.00 46.78 213 LEU A O 1
ATOM 1650 N N . ARG A 1 214 ? 14.207 7.279 21.603 1.00 45.94 214 ARG A N 1
ATOM 1651 C CA . ARG A 1 214 ? 13.336 8.208 22.347 1.00 45.94 214 ARG A CA 1
ATOM 1652 C C . ARG A 1 214 ? 14.016 8.767 23.602 1.00 45.94 214 ARG A C 1
ATOM 1654 O O . ARG A 1 214 ? 13.783 9.922 23.947 1.00 45.94 214 ARG A O 1
ATOM 1661 N N . ALA A 1 215 ? 14.892 7.993 24.250 1.00 52.44 215 ALA A N 1
ATOM 1662 C CA . ALA A 1 215 ? 15.703 8.480 25.370 1.00 52.44 215 ALA A CA 1
ATOM 1663 C C . ALA A 1 215 ? 16.724 9.556 24.940 1.00 52.44 215 ALA A C 1
ATOM 1665 O O . ALA A 1 215 ? 17.223 10.296 25.784 1.00 52.44 215 ALA A O 1
ATOM 1666 N N . GLU A 1 216 ? 16.993 9.674 23.635 1.00 51.47 216 GLU A N 1
ATOM 1667 C CA . GLU A 1 216 ? 17.956 10.607 23.038 1.00 51.47 216 GLU A CA 1
ATOM 1668 C C . GLU A 1 216 ? 17.299 11.861 22.418 1.00 51.47 216 GLU A C 1
ATOM 1670 O O . GLU A 1 216 ? 17.988 12.686 21.819 1.00 51.47 216 GLU A O 1
ATOM 1675 N N . GLY A 1 217 ? 15.979 12.044 22.566 1.00 48.56 217 GLY A N 1
ATOM 1676 C CA . GLY A 1 217 ? 15.298 13.315 22.272 1.00 48.56 217 GLY A CA 1
ATOM 1677 C C . GLY A 1 217 ? 15.159 13.697 20.791 1.00 48.56 217 GLY A C 1
ATOM 1678 O O . GLY A 1 217 ? 14.929 14.867 20.490 1.00 48.56 217 GLY A O 1
ATOM 1679 N N . ARG A 1 218 ? 15.290 12.751 19.851 1.00 48.72 218 ARG A N 1
ATOM 1680 C CA . ARG A 1 218 ? 15.007 12.993 18.419 1.00 48.72 218 ARG A CA 1
ATOM 1681 C C . ARG A 1 218 ? 13.538 12.726 18.082 1.00 48.72 218 ARG A C 1
ATOM 1683 O O . ARG A 1 218 ? 12.857 12.048 18.843 1.00 48.72 218 ARG A O 1
ATOM 1690 N N . ALA A 1 219 ? 13.078 13.256 16.940 1.00 52.38 219 ALA A N 1
ATOM 1691 C CA . ALA A 1 219 ? 11.717 13.157 16.393 1.00 52.38 219 ALA A CA 1
ATOM 1692 C C . ALA A 1 219 ? 11.208 11.701 16.283 1.00 52.38 219 ALA A C 1
ATOM 1694 O O . ALA A 1 219 ? 11.240 11.083 15.222 1.00 52.38 219 ALA A O 1
ATOM 1695 N N . ALA A 1 220 ? 10.778 11.137 17.410 1.00 52.44 220 ALA A N 1
ATOM 1696 C CA . ALA A 1 220 ? 10.350 9.750 17.538 1.00 52.44 220 ALA A CA 1
ATOM 1697 C C . ALA A 1 220 ? 8.932 9.541 16.987 1.00 52.44 220 ALA A C 1
ATOM 1699 O O . ALA A 1 220 ? 8.639 8.477 16.450 1.00 52.44 220 ALA A O 1
ATOM 1700 N N . ASP A 1 221 ? 8.082 10.567 17.058 1.00 54.16 221 ASP A N 1
ATOM 1701 C CA . ASP A 1 221 ? 6.665 10.467 16.700 1.00 54.16 221 ASP A CA 1
ATOM 1702 C C . ASP A 1 221 ? 6.465 10.215 15.192 1.00 54.16 221 ASP A C 1
ATOM 1704 O O . ASP A 1 221 ? 5.656 9.370 14.804 1.00 54.16 221 ASP A O 1
ATOM 1708 N N . SER A 1 222 ? 7.260 10.864 14.327 1.00 57.12 222 SER A N 1
ATOM 1709 C CA . SER A 1 222 ? 7.224 10.627 12.874 1.00 57.12 222 SER A CA 1
ATOM 1710 C C . SER A 1 222 ? 7.767 9.247 12.498 1.00 57.12 222 SER A C 1
ATOM 1712 O O . SER A 1 222 ? 7.218 8.584 11.619 1.00 57.12 222 SER A O 1
ATOM 1714 N N . LEU A 1 223 ? 8.803 8.775 13.198 1.00 60.03 223 LEU A N 1
ATOM 1715 C CA . LEU A 1 223 ? 9.413 7.469 12.955 1.00 60.03 223 LEU A CA 1
ATOM 1716 C C . LEU A 1 223 ? 8.482 6.315 13.353 1.00 60.03 223 LEU A C 1
ATOM 1718 O O . LEU A 1 223 ? 8.456 5.285 12.680 1.00 60.03 223 LEU A O 1
ATOM 1722 N N . ILE A 1 224 ? 7.717 6.468 14.437 1.00 61.72 224 ILE A N 1
ATOM 1723 C CA . ILE A 1 224 ? 6.760 5.447 14.874 1.00 61.72 224 ILE A CA 1
ATOM 1724 C C . ILE A 1 224 ? 5.565 5.379 13.919 1.00 61.72 224 ILE A C 1
ATOM 1726 O O . ILE A 1 224 ? 5.181 4.277 13.524 1.00 61.72 224 ILE A O 1
ATOM 1730 N N . SER A 1 225 ? 5.032 6.530 13.488 1.00 61.28 225 SER A N 1
ATOM 1731 C CA . SER A 1 225 ? 3.977 6.574 12.466 1.00 61.28 225 SER A CA 1
ATOM 1732 C C . SER A 1 225 ? 4.432 5.889 11.176 1.00 61.28 225 SER A C 1
ATOM 1734 O O . SER A 1 225 ? 3.750 4.987 10.700 1.00 61.28 225 SER A O 1
ATOM 1736 N N . LEU A 1 226 ? 5.634 6.217 10.688 1.00 61.84 226 LEU A N 1
ATOM 1737 C CA . LEU A 1 226 ? 6.220 5.611 9.490 1.00 61.84 226 LEU A CA 1
ATOM 1738 C C . LEU A 1 226 ? 6.374 4.085 9.623 1.00 61.84 226 LEU A C 1
ATOM 1740 O O . LEU A 1 226 ? 6.146 3.335 8.678 1.00 61.84 226 LEU A O 1
ATOM 1744 N N . ARG A 1 227 ? 6.751 3.577 10.803 1.00 64.69 227 ARG A N 1
ATOM 1745 C CA . ARG A 1 227 ? 6.886 2.128 11.037 1.00 64.69 227 ARG A CA 1
ATOM 1746 C C . ARG A 1 227 ? 5.553 1.391 11.176 1.00 64.69 227 ARG A C 1
ATOM 1748 O O . ARG A 1 227 ? 5.497 0.207 10.862 1.00 64.69 227 ARG A O 1
ATOM 1755 N N . LEU A 1 228 ? 4.493 2.044 11.640 1.00 68.88 228 LEU A N 1
ATOM 1756 C CA . LEU A 1 228 ? 3.161 1.438 11.644 1.00 68.88 228 LEU A CA 1
ATOM 1757 C C . LEU A 1 228 ? 2.522 1.486 10.248 1.00 68.88 228 LEU A C 1
ATOM 1759 O O . LEU A 1 228 ? 1.864 0.525 9.860 1.00 68.88 228 LEU A O 1
ATOM 1763 N N . GLU A 1 229 ? 2.782 2.545 9.476 1.00 70.88 229 GLU A N 1
ATOM 1764 C CA . GLU A 1 229 ? 2.460 2.610 8.043 1.00 70.88 229 GLU A CA 1
ATOM 1765 C C . GLU A 1 229 ? 3.121 1.444 7.288 1.00 70.88 229 GLU A C 1
ATOM 1767 O O . GLU A 1 229 ? 2.428 0.732 6.568 1.00 70.88 229 GLU A O 1
ATOM 1772 N N . ASN A 1 230 ? 4.392 1.125 7.584 1.00 68.19 230 ASN A N 1
ATOM 1773 C CA . ASN A 1 230 ? 5.064 -0.082 7.068 1.00 68.19 230 ASN A CA 1
ATOM 1774 C C . ASN A 1 230 ? 4.310 -1.387 7.376 1.00 68.19 230 ASN A C 1
ATOM 1776 O O . ASN A 1 230 ? 4.228 -2.257 6.516 1.00 68.19 230 ASN A O 1
ATOM 1780 N N . ASN A 1 231 ? 3.758 -1.551 8.584 1.00 73.50 231 ASN A N 1
ATOM 1781 C CA . ASN A 1 231 ? 3.028 -2.777 8.929 1.00 73.50 231 ASN A CA 1
ATOM 1782 C C . ASN A 1 231 ? 1.722 -2.907 8.137 1.00 73.50 231 ASN A C 1
ATOM 1784 O O . ASN A 1 231 ? 1.367 -4.008 7.729 1.00 73.50 231 ASN A O 1
ATOM 1788 N N . ILE A 1 232 ? 0.991 -1.804 7.951 1.00 77.12 232 ILE A N 1
ATOM 1789 C CA . ILE A 1 232 ? -0.227 -1.811 7.128 1.00 77.12 232 ILE A CA 1
ATOM 1790 C C . ILE A 1 232 ? 0.143 -2.108 5.686 1.00 77.12 232 ILE A C 1
ATOM 1792 O O . ILE A 1 232 ? -0.506 -2.925 5.047 1.00 77.12 232 ILE A O 1
ATOM 1796 N N . PHE A 1 233 ? 1.205 -1.489 5.191 1.00 74.94 233 PHE A N 1
ATOM 1797 C CA . PHE A 1 233 ? 1.650 -1.721 3.837 1.00 74.94 233 PHE A CA 1
ATOM 1798 C C . PHE A 1 233 ? 2.102 -3.164 3.588 1.00 74.94 233 PHE A C 1
ATOM 1800 O O . PHE A 1 233 ? 1.717 -3.737 2.577 1.00 74.94 233 PHE A O 1
ATOM 1807 N N . ASP A 1 234 ? 2.822 -3.793 4.521 1.00 76.81 234 ASP A N 1
ATOM 1808 C CA . ASP A 1 234 ? 3.162 -5.222 4.447 1.00 76.81 234 ASP A CA 1
ATOM 1809 C C . ASP A 1 234 ? 1.901 -6.095 4.347 1.00 76.81 234 ASP A C 1
ATOM 1811 O O . ASP A 1 234 ? 1.838 -7.012 3.533 1.00 76.81 234 ASP A O 1
ATOM 1815 N N . ILE A 1 235 ? 0.847 -5.761 5.100 1.00 81.25 235 ILE A N 1
ATOM 1816 C CA . ILE A 1 235 ? -0.457 -6.434 4.992 1.00 81.25 235 ILE A CA 1
ATOM 1817 C C . ILE A 1 235 ? -1.059 -6.241 3.595 1.00 81.25 235 ILE A C 1
ATOM 1819 O O . ILE A 1 235 ? -1.574 -7.199 3.024 1.00 81.25 235 ILE A O 1
ATOM 1823 N N . CYS A 1 236 ? -0.974 -5.037 3.027 1.00 80.62 236 CYS A N 1
ATOM 1824 C CA . CYS A 1 236 ? -1.449 -4.749 1.674 1.00 80.62 236 CYS A CA 1
ATOM 1825 C C . CYS A 1 236 ? -0.647 -5.514 0.609 1.00 80.62 236 CYS A C 1
ATOM 1827 O O . CYS A 1 236 ? -1.230 -6.070 -0.316 1.00 80.62 236 CYS A O 1
ATOM 1829 N N . VAL A 1 237 ? 0.676 -5.597 0.750 1.00 80.94 237 VAL A N 1
ATOM 1830 C CA . VAL A 1 237 ? 1.546 -6.379 -0.140 1.00 80.94 237 VAL A CA 1
ATOM 1831 C C . VAL A 1 237 ? 1.202 -7.863 -0.046 1.00 80.94 237 VAL A C 1
ATOM 1833 O O . VAL A 1 237 ? 1.007 -8.505 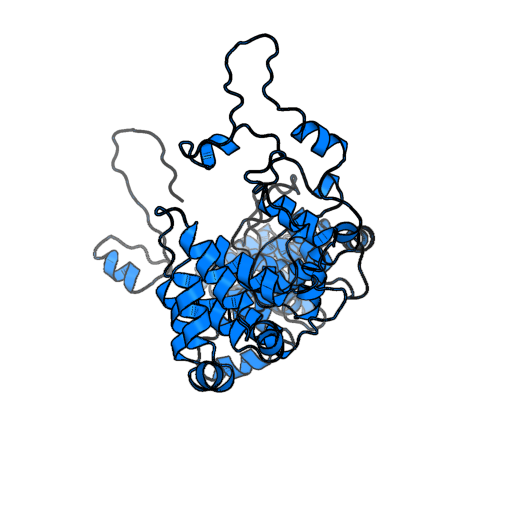-1.072 1.00 80.94 237 VAL A O 1
ATOM 1836 N N . ARG A 1 238 ? 1.045 -8.403 1.169 1.00 84.31 238 ARG A N 1
ATOM 1837 C CA . ARG A 1 238 ? 0.618 -9.794 1.383 1.00 84.31 238 ARG A CA 1
ATOM 1838 C C . ARG A 1 238 ? -0.752 -10.076 0.789 1.00 84.31 238 ARG A C 1
ATOM 1840 O O . ARG A 1 238 ? -0.932 -11.125 0.187 1.00 84.31 238 ARG A O 1
ATOM 1847 N N . TYR A 1 239 ? -1.689 -9.141 0.934 1.00 84.94 239 TYR A N 1
ATOM 1848 C CA . TYR A 1 239 ? -2.993 -9.229 0.291 1.00 84.94 239 TYR A CA 1
ATOM 1849 C C . TYR A 1 239 ? -2.842 -9.343 -1.226 1.00 84.94 239 TYR A C 1
ATOM 1851 O O . TYR A 1 239 ? -3.362 -10.285 -1.803 1.00 84.94 239 TYR A O 1
ATOM 1859 N N . LEU A 1 240 ? -2.082 -8.439 -1.854 1.00 84.06 240 LEU A N 1
ATOM 1860 C CA . LEU A 1 240 ? -1.864 -8.423 -3.305 1.00 84.06 240 LEU A CA 1
ATOM 1861 C C . LEU A 1 240 ? -1.089 -9.648 -3.825 1.00 84.06 240 LEU A C 1
ATOM 1863 O O . LEU A 1 240 ? -1.200 -10.002 -5.000 1.00 84.06 240 LEU A O 1
ATOM 1867 N N . LEU A 1 241 ? -0.315 -10.304 -2.959 1.00 87.00 241 LEU A N 1
ATOM 1868 C CA . LEU A 1 241 ? 0.422 -11.527 -3.270 1.00 87.00 241 LEU A CA 1
ATOM 1869 C C . LEU A 1 241 ? -0.414 -12.808 -3.157 1.00 87.00 241 LEU A C 1
ATOM 1871 O O . LEU A 1 241 ? 0.110 -13.855 -3.530 1.00 87.00 241 LEU A O 1
ATOM 1875 N N . LEU A 1 242 ? -1.675 -12.742 -2.713 1.00 86.81 242 LEU A N 1
ATOM 1876 C CA . LEU A 1 242 ? -2.558 -13.911 -2.691 1.00 86.81 242 LEU A CA 1
ATOM 1877 C C . LEU A 1 242 ? -2.734 -14.508 -4.097 1.00 86.81 242 LEU A C 1
ATOM 1879 O O . LEU A 1 242 ? -2.749 -13.795 -5.108 1.00 86.81 242 LEU A O 1
ATOM 1883 N N . ASP A 1 243 ? -2.874 -15.828 -4.151 1.00 85.94 243 ASP A N 1
ATOM 1884 C CA . ASP A 1 243 ? -2.894 -16.621 -5.376 1.00 85.94 243 ASP A CA 1
ATOM 1885 C C . ASP A 1 243 ? -4.079 -16.262 -6.273 1.00 85.94 243 ASP A C 1
ATOM 1887 O O . ASP A 1 243 ? -3.934 -16.172 -7.491 1.00 85.94 243 ASP A O 1
ATOM 1891 N N . GLU A 1 244 ? -5.249 -15.986 -5.698 1.00 83.44 244 GLU A N 1
ATOM 1892 C CA . GLU A 1 244 ? -6.441 -15.587 -6.447 1.00 83.44 244 GLU A CA 1
ATOM 1893 C C . GLU A 1 244 ? -6.199 -14.323 -7.276 1.00 83.44 244 GLU A C 1
ATOM 1895 O O . GLU A 1 244 ? -6.701 -14.227 -8.392 1.00 83.44 244 GLU A O 1
ATOM 1900 N N . ILE A 1 245 ? -5.381 -13.384 -6.790 1.00 81.88 245 ILE A N 1
ATOM 1901 C CA . ILE A 1 245 ? -5.061 -12.129 -7.497 1.00 81.88 245 ILE A CA 1
ATOM 1902 C C . ILE A 1 245 ? -4.204 -12.380 -8.733 1.00 81.88 245 ILE A C 1
ATOM 1904 O O . ILE A 1 245 ? -4.263 -11.604 -9.688 1.00 81.88 245 ILE A O 1
ATOM 1908 N N . ASN A 1 246 ? -3.442 -13.472 -8.744 1.00 85.44 246 ASN A N 1
ATOM 1909 C CA . ASN A 1 246 ? -2.656 -13.872 -9.902 1.00 85.44 246 ASN A CA 1
ATOM 1910 C C . ASN A 1 246 ? -3.351 -14.915 -10.789 1.00 85.44 246 ASN A C 1
ATOM 1912 O O . ASN A 1 246 ? -2.940 -15.109 -11.925 1.00 85.44 246 ASN A O 1
ATOM 1916 N N . ASN A 1 247 ? -4.380 -15.597 -10.289 1.00 84.75 247 ASN A N 1
ATOM 1917 C CA . ASN A 1 247 ? -5.043 -16.680 -11.017 1.00 84.75 247 ASN A CA 1
ATOM 1918 C C . ASN A 1 247 ? -6.399 -16.270 -11.605 1.00 84.75 247 ASN A C 1
ATOM 1920 O O . ASN A 1 247 ? -6.868 -16.907 -12.548 1.00 84.75 247 ASN A O 1
ATOM 1924 N N . LEU A 1 248 ? -7.042 -15.234 -11.060 1.00 81.25 248 LEU A N 1
ATOM 1925 C CA . LEU A 1 248 ? -8.355 -14.769 -11.495 1.00 81.25 248 LEU A CA 1
ATOM 1926 C C . LEU A 1 248 ? -8.257 -13.354 -12.082 1.00 81.25 248 LEU A C 1
ATOM 1928 O O . LEU A 1 248 ? -7.658 -12.472 -11.462 1.00 81.25 248 LEU A O 1
ATOM 1932 N N . PRO A 1 249 ? -8.857 -13.093 -13.256 1.00 79.31 249 PRO A N 1
ATOM 1933 C CA . PRO A 1 249 ? -8.967 -11.736 -13.770 1.00 79.31 249 PRO A CA 1
ATOM 1934 C C . PRO A 1 249 ? -9.957 -10.921 -12.928 1.00 79.31 249 PRO A C 1
ATOM 1936 O O . PRO A 1 249 ? -10.985 -11.439 -12.471 1.00 79.31 249 PRO A O 1
ATOM 1939 N N . LEU A 1 250 ? -9.663 -9.629 -12.765 1.00 73.62 250 LEU A N 1
ATOM 1940 C CA . LEU A 1 250 ? -10.481 -8.676 -12.013 1.00 73.62 250 LEU A CA 1
ATOM 1941 C C . LEU A 1 250 ? -11.924 -8.646 -12.528 1.00 73.62 250 LEU A C 1
ATOM 1943 O O . LEU A 1 250 ? -12.864 -8.658 -11.737 1.00 73.62 250 LEU A O 1
ATOM 1947 N N . PHE A 1 251 ? -12.094 -8.721 -13.846 1.00 69.12 251 PHE A N 1
ATOM 1948 C CA . PHE A 1 251 ? -13.391 -8.747 -14.508 1.00 69.12 251 PHE A CA 1
ATOM 1949 C C . PHE A 1 251 ? -13.766 -10.154 -14.964 1.00 69.12 251 PHE A C 1
ATOM 1951 O O . PHE A 1 251 ? -12.929 -10.948 -15.393 1.00 69.12 251 PHE A O 1
ATOM 1958 N N . SER A 1 252 ? -15.054 -10.464 -14.849 1.00 67.88 252 SER A N 1
ATOM 1959 C CA . SER A 1 252 ? -15.654 -11.594 -15.560 1.00 67.88 252 SER A CA 1
ATOM 1960 C C . SER A 1 252 ? -15.769 -11.286 -17.055 1.00 67.88 252 SER A C 1
ATOM 1962 O O . SER A 1 252 ? -15.828 -10.117 -17.441 1.00 67.88 252 SER A O 1
ATOM 1964 N N . GLU A 1 253 ? -15.831 -12.319 -17.898 1.00 65.62 253 GLU A N 1
ATOM 1965 C CA . GLU A 1 253 ? -16.068 -12.141 -19.338 1.00 65.62 253 GLU A CA 1
ATOM 1966 C C . GLU A 1 253 ? -17.385 -11.390 -19.584 1.00 65.62 253 GLU A C 1
ATOM 1968 O O . GLU A 1 253 ? -17.464 -10.548 -20.472 1.00 65.62 253 GLU A O 1
ATOM 1973 N N . GLU A 1 254 ? -18.392 -11.606 -18.735 1.00 62.84 254 GLU A N 1
ATOM 1974 C CA . GLU A 1 254 ? -19.666 -10.897 -18.783 1.00 62.84 254 GLU A CA 1
ATOM 1975 C C . GLU A 1 254 ? -19.529 -9.406 -18.443 1.00 62.84 254 GLU A C 1
ATOM 1977 O O . GLU A 1 254 ? -20.195 -8.580 -19.059 1.00 62.84 254 GLU A O 1
ATOM 1982 N N . GLN A 1 255 ? -18.666 -9.031 -17.493 1.00 64.19 255 GLN A N 1
ATOM 1983 C CA . GLN A 1 255 ? -18.410 -7.622 -17.162 1.00 64.19 255 GLN A CA 1
ATOM 1984 C C . GLN A 1 255 ? -17.584 -6.913 -18.235 1.00 64.19 255 GLN A C 1
ATOM 1986 O O . GLN A 1 255 ? -17.864 -5.752 -18.523 1.00 64.19 255 GLN A O 1
ATOM 1991 N N . MET A 1 256 ? -16.624 -7.605 -18.858 1.00 63.50 256 MET A N 1
ATOM 1992 C CA . MET A 1 256 ? -15.920 -7.069 -20.027 1.00 63.50 256 MET A CA 1
ATOM 1993 C C . MET A 1 256 ? -16.868 -6.921 -21.222 1.00 63.50 256 MET A C 1
ATOM 1995 O O . MET A 1 256 ? -16.845 -5.901 -21.899 1.00 63.50 256 MET A O 1
ATOM 1999 N N . ALA A 1 257 ? -17.789 -7.868 -21.428 1.00 61.41 257 ALA A N 1
ATOM 2000 C CA . ALA A 1 257 ? -18.832 -7.740 -22.445 1.00 61.41 257 ALA A CA 1
ATOM 2001 C C . ALA A 1 257 ? -19.785 -6.564 -22.155 1.00 61.41 257 ALA A C 1
ATOM 2003 O O . ALA A 1 257 ? -20.255 -5.906 -23.076 1.00 61.41 257 ALA A O 1
ATOM 2004 N N . ILE A 1 258 ? -20.060 -6.268 -20.881 1.00 63.09 258 ILE A N 1
ATOM 2005 C CA . ILE A 1 258 ? -20.842 -5.098 -20.448 1.00 63.09 258 ILE A CA 1
ATOM 2006 C C . ILE A 1 258 ? -20.078 -3.773 -20.657 1.00 63.09 258 ILE A C 1
ATOM 2008 O O . ILE A 1 258 ? -20.721 -2.733 -20.796 1.00 63.09 258 ILE A O 1
ATOM 2012 N N . GLU A 1 259 ? -18.742 -3.791 -20.675 1.00 56.84 259 GLU A N 1
ATOM 2013 C CA . GLU A 1 259 ? -17.900 -2.650 -21.064 1.00 56.84 259 GLU A CA 1
ATOM 2014 C C . GLU A 1 259 ? -17.866 -2.463 -22.593 1.00 56.84 259 GLU A C 1
ATOM 2016 O O . GLU A 1 259 ? -17.980 -1.336 -23.072 1.00 56.84 259 GLU A O 1
ATOM 2021 N N . GLU A 1 260 ? -17.782 -3.553 -23.366 1.00 57.25 260 GLU A N 1
ATOM 2022 C CA . GLU A 1 260 ? -17.866 -3.520 -24.837 1.00 57.25 260 GLU A CA 1
ATOM 2023 C C . GLU A 1 260 ? -19.255 -3.098 -25.341 1.00 57.25 260 GLU A C 1
ATOM 2025 O O . GLU A 1 260 ? -19.388 -2.442 -26.380 1.00 57.25 260 GLU A O 1
ATOM 2030 N N . LEU A 1 261 ? -20.305 -3.450 -24.596 1.00 52.62 261 LEU A N 1
ATOM 2031 C CA . LEU A 1 261 ? -21.652 -2.941 -24.807 1.00 52.62 261 LEU A CA 1
ATOM 2032 C C . LEU A 1 261 ? -21.694 -1.489 -24.337 1.00 52.62 261 LEU A C 1
ATOM 2034 O O . LEU A 1 261 ? -21.981 -1.203 -23.180 1.00 52.62 261 LEU A O 1
ATOM 2038 N N . THR A 1 262 ? -21.422 -0.571 -25.260 1.00 48.25 262 THR A N 1
ATOM 2039 C CA . THR A 1 262 ? -21.562 0.878 -25.082 1.00 48.25 262 THR A CA 1
ATOM 2040 C C . THR A 1 262 ? -22.890 1.166 -24.374 1.00 48.25 262 THR A C 1
ATOM 2042 O O . THR A 1 262 ? -23.962 1.038 -24.965 1.00 48.25 262 THR A O 1
ATOM 2045 N N . GLN A 1 263 ? -22.849 1.516 -23.084 1.00 49.38 263 GLN A N 1
ATOM 2046 C CA . GLN A 1 263 ? -24.049 1.565 -22.230 1.00 49.38 263 GLN A CA 1
ATOM 2047 C C . GLN A 1 263 ? -24.971 2.764 -22.500 1.00 49.38 263 GLN A C 1
ATOM 2049 O O . GLN A 1 263 ? -25.810 3.090 -21.671 1.00 49.38 263 GLN A O 1
ATOM 2054 N N . ASN A 1 264 ? -24.847 3.395 -23.666 1.00 43.09 264 ASN A N 1
ATOM 2055 C CA . ASN A 1 264 ? -25.739 4.437 -24.158 1.00 43.09 264 ASN A CA 1
ATOM 2056 C C . ASN A 1 264 ? -25.920 4.313 -25.678 1.00 43.09 264 ASN A C 1
ATOM 2058 O O . ASN A 1 264 ? -25.718 5.270 -26.413 1.00 43.09 264 ASN A O 1
ATOM 2062 N N . LEU A 1 265 ? -26.311 3.137 -26.173 1.00 38.31 265 LEU A N 1
ATOM 2063 C CA . LEU A 1 265 ? -27.156 3.111 -27.366 1.00 38.31 265 LEU A CA 1
ATOM 2064 C C . LEU A 1 265 ? -28.604 2.963 -26.905 1.00 38.31 265 LEU A C 1
ATOM 2066 O O . LEU A 1 265 ? -29.155 1.862 -26.840 1.00 38.31 265 LEU A O 1
ATOM 2070 N N . ASP A 1 266 ? -29.239 4.091 -26.592 1.00 40.97 266 ASP A N 1
ATOM 2071 C CA . ASP A 1 266 ? -30.673 4.167 -26.820 1.00 40.97 266 ASP A CA 1
ATOM 2072 C C . ASP A 1 266 ? -30.864 4.062 -28.340 1.00 40.97 266 ASP A C 1
ATOM 2074 O O . ASP A 1 266 ? -30.720 5.030 -29.076 1.00 40.97 266 ASP A O 1
ATOM 2078 N N . LEU A 1 267 ? -31.127 2.846 -28.831 1.00 44.00 267 LEU A N 1
ATOM 2079 C CA . LEU A 1 267 ? -31.317 2.508 -30.254 1.00 44.00 267 LEU A CA 1
ATOM 2080 C C . LEU A 1 267 ? -32.464 3.294 -30.938 1.00 44.00 267 LEU A C 1
ATOM 2082 O O . LEU A 1 267 ? -32.783 3.024 -32.097 1.00 44.00 267 LEU A O 1
ATOM 2086 N N . PHE A 1 268 ? -33.105 4.224 -30.223 1.00 47.66 268 PHE A N 1
ATOM 2087 C CA . PHE A 1 268 ? -34.256 5.013 -30.647 1.00 47.66 268 PHE A CA 1
ATOM 2088 C C . PHE A 1 268 ? -34.096 6.533 -30.467 1.00 47.66 268 PHE A C 1
ATOM 2090 O O . PHE A 1 268 ? -35.046 7.255 -30.784 1.00 47.66 268 PHE A O 1
ATOM 2097 N N . THR A 1 269 ? -32.941 7.041 -30.018 1.00 44.41 269 THR A N 1
ATOM 2098 C CA . THR A 1 269 ? -32.661 8.487 -29.989 1.00 44.41 269 THR A CA 1
ATOM 2099 C C . THR A 1 269 ? -31.356 8.818 -30.722 1.00 44.41 269 THR A C 1
ATOM 2101 O O . THR A 1 269 ? -30.307 8.263 -30.430 1.00 44.41 269 THR A O 1
ATOM 2104 N N . ASP A 1 270 ? -31.432 9.739 -31.692 1.00 37.47 270 ASP A N 1
ATOM 2105 C CA . ASP A 1 270 ? -30.294 10.287 -32.462 1.00 37.47 270 ASP A CA 1
ATOM 2106 C C . ASP A 1 270 ? -29.439 11.282 -31.632 1.00 37.47 270 ASP A C 1
ATOM 2108 O O . ASP A 1 270 ? -28.800 12.171 -32.194 1.00 37.47 270 ASP A O 1
ATOM 2112 N N . ASP A 1 271 ? -29.451 11.187 -30.298 1.00 39.75 271 ASP A N 1
ATOM 2113 C CA . ASP A 1 271 ? -28.531 11.959 -29.456 1.00 39.75 271 ASP A CA 1
ATOM 2114 C C . ASP A 1 271 ? -27.278 11.105 -29.224 1.00 39.75 271 ASP A C 1
ATOM 2116 O O . ASP A 1 271 ? -27.242 10.230 -28.360 1.00 39.75 271 ASP A O 1
ATOM 2120 N N . ASP A 1 272 ? -26.247 11.383 -30.024 1.00 41.50 272 ASP A N 1
ATOM 2121 C CA . ASP A 1 272 ? -24.872 10.854 -29.974 1.00 41.50 272 ASP A CA 1
ATOM 2122 C C . ASP A 1 272 ? -24.120 11.214 -28.662 1.00 41.50 272 ASP A C 1
ATOM 2124 O O . ASP A 1 272 ? -22.902 11.372 -28.643 1.00 41.50 272 ASP A O 1
ATOM 2128 N N . ASP A 1 273 ? -24.817 11.332 -27.531 1.00 43.47 273 ASP A N 1
ATOM 2129 C CA . ASP A 1 273 ? -24.244 11.650 -26.220 1.00 43.47 273 ASP A CA 1
ATOM 2130 C C . ASP A 1 273 ? -24.111 10.385 -25.354 1.00 43.47 273 ASP A C 1
ATOM 2132 O O . ASP A 1 273 ? -24.416 10.360 -24.157 1.00 43.47 273 ASP A O 1
ATOM 2136 N N . ALA A 1 274 ? -23.573 9.306 -25.930 1.00 45.06 274 ALA A N 1
ATOM 2137 C CA . ALA A 1 274 ? -22.858 8.346 -25.103 1.00 45.06 274 ALA A CA 1
ATOM 2138 C C . ALA A 1 274 ? -21.658 9.100 -24.519 1.00 45.06 274 ALA A C 1
ATOM 2140 O O . ALA A 1 274 ? -20.702 9.369 -25.239 1.00 45.06 274 ALA A O 1
ATOM 2141 N N . ALA A 1 275 ? -21.744 9.504 -23.246 1.00 47.09 275 ALA A N 1
ATOM 2142 C CA . ALA A 1 275 ? -20.753 10.339 -22.565 1.00 47.09 275 ALA A CA 1
ATOM 2143 C C . ALA A 1 275 ? -19.384 9.639 -22.427 1.00 47.09 275 ALA A C 1
ATOM 2145 O O . ALA A 1 275 ? -18.951 9.257 -21.336 1.00 47.09 275 ALA A O 1
ATOM 2146 N N . ALA A 1 276 ? -18.680 9.485 -23.548 1.00 48.84 276 ALA A N 1
ATOM 2147 C CA . ALA A 1 276 ? -17.243 9.355 -23.584 1.00 48.84 276 ALA A CA 1
ATOM 2148 C C . ALA A 1 276 ? -16.675 10.538 -22.803 1.00 48.84 276 ALA A C 1
ATOM 2150 O O . ALA A 1 276 ? -17.149 11.669 -22.936 1.00 48.84 276 ALA A O 1
ATOM 2151 N N . TYR A 1 277 ? -15.697 10.268 -21.946 1.00 45.41 277 TYR A N 1
ATOM 2152 C CA . TYR A 1 277 ? -15.036 11.315 -21.188 1.00 45.41 277 TYR A CA 1
ATOM 2153 C C . TYR A 1 277 ? -14.514 12.390 -22.153 1.00 45.41 277 TYR A C 1
ATOM 2155 O O . TYR A 1 277 ? -13.613 12.145 -22.955 1.00 45.41 277 TYR A O 1
ATOM 2163 N N . THR A 1 278 ? -15.100 13.583 -22.091 1.00 50.84 278 THR A N 1
ATOM 2164 C CA . THR A 1 278 ? -14.579 14.770 -22.761 1.00 50.84 278 THR A CA 1
ATOM 2165 C C . THR A 1 278 ? -13.733 15.537 -21.751 1.00 50.84 278 THR A C 1
ATOM 2167 O O . THR A 1 278 ? -14.085 15.637 -20.574 1.00 50.84 278 THR A O 1
ATOM 2170 N N . THR A 1 279 ? -12.617 16.113 -22.202 1.00 49.62 279 THR A N 1
ATOM 2171 C CA . THR A 1 279 ? -11.685 16.953 -21.413 1.00 49.62 279 THR A CA 1
ATOM 2172 C C . THR A 1 279 ? -12.335 18.143 -20.695 1.00 49.62 279 THR A C 1
ATOM 2174 O O . THR A 1 279 ? -11.679 18.858 -19.937 1.00 49.62 279 THR A O 1
ATOM 2177 N N . ASP A 1 280 ? -13.623 18.354 -20.936 1.00 45.53 280 ASP A N 1
ATOM 2178 C CA . ASP A 1 280 ? -14.409 19.514 -20.564 1.00 45.53 280 ASP A CA 1
ATOM 2179 C C . ASP A 1 280 ? -15.313 19.197 -19.347 1.00 45.53 280 ASP A C 1
ATOM 2181 O O . ASP A 1 280 ? -15.883 20.100 -18.732 1.00 45.53 280 ASP A O 1
ATOM 2185 N N . CYS A 1 281 ? -15.419 17.914 -18.969 1.00 43.62 281 CYS A N 1
ATOM 2186 C CA . CYS A 1 281 ? -16.144 17.415 -17.804 1.00 43.62 281 CYS A CA 1
ATOM 2187 C C . CYS A 1 281 ? -15.233 17.331 -16.564 1.00 43.62 281 CYS A C 1
ATOM 2189 O O . CYS A 1 281 ? -14.129 16.787 -16.615 1.00 43.62 281 CYS A O 1
ATOM 2191 N N . SER A 1 282 ? -15.696 17.818 -15.404 1.00 53.19 282 SER A N 1
ATOM 2192 C CA . SER A 1 282 ? -15.015 17.535 -14.136 1.00 53.19 282 SER A CA 1
ATOM 2193 C C . SER A 1 282 ? -15.209 16.068 -13.752 1.00 53.19 282 SER A C 1
ATOM 2195 O O . SER A 1 282 ? -16.327 15.564 -13.791 1.00 53.19 282 SER A O 1
ATOM 2197 N N . TRP A 1 283 ? -14.125 15.417 -13.333 1.00 52.69 283 TRP A N 1
ATOM 2198 C CA . TRP A 1 283 ? -14.044 14.018 -12.889 1.00 52.69 283 TRP A CA 1
ATOM 2199 C C . TRP A 1 283 ? -15.238 13.575 -12.031 1.00 52.69 283 TRP A C 1
ATOM 2201 O O . TRP A 1 283 ? -15.907 12.596 -12.341 1.00 52.69 283 TRP A O 1
ATOM 2211 N N . GLU A 1 284 ? -15.584 14.385 -11.032 1.00 52.06 284 GLU A N 1
ATOM 2212 C CA . GLU A 1 284 ? -16.669 14.122 -10.080 1.00 52.06 284 GLU A CA 1
ATOM 2213 C C . GLU A 1 284 ? -18.066 14.051 -10.737 1.00 52.06 284 GLU A C 1
ATOM 2215 O O . GLU A 1 284 ? -18.940 13.354 -10.231 1.00 52.06 284 GLU A O 1
ATOM 2220 N N . ASN A 1 285 ? -18.278 14.728 -11.874 1.00 54.66 285 ASN A N 1
ATOM 2221 C CA . ASN A 1 285 ? -19.572 14.765 -12.570 1.00 54.66 285 ASN A CA 1
ATOM 2222 C C . ASN A 1 285 ? -19.763 13.573 -13.521 1.00 54.66 285 ASN A C 1
ATOM 2224 O O . ASN A 1 285 ? -20.894 13.145 -13.733 1.00 54.66 285 ASN A O 1
ATOM 2228 N N . TRP A 1 286 ? -18.681 13.036 -14.094 1.00 56.44 286 TRP A N 1
ATOM 2229 C CA . TRP A 1 286 ? -18.744 11.849 -14.959 1.00 56.44 286 TRP A CA 1
ATOM 2230 C C . TRP A 1 286 ? -18.986 10.573 -14.136 1.00 56.44 286 TRP A C 1
ATOM 2232 O O . TRP A 1 286 ? -19.717 9.678 -14.551 1.00 56.44 286 TRP A O 1
ATOM 2242 N N . GLU A 1 287 ? -18.431 10.515 -12.924 1.00 55.50 287 GLU A N 1
ATOM 2243 C CA . GLU A 1 287 ? -18.478 9.344 -12.039 1.00 55.50 287 GLU A CA 1
ATOM 2244 C C . GLU A 1 287 ? -19.834 9.126 -11.334 1.00 55.50 287 GLU A C 1
ATOM 2246 O O . GLU A 1 287 ? -20.104 8.029 -10.835 1.00 55.50 287 GLU A O 1
ATOM 2251 N N . GLU A 1 288 ? -20.703 10.142 -11.262 1.00 55.09 288 GLU A N 1
ATOM 2252 C CA . GLU A 1 288 ? -21.946 10.081 -10.473 1.00 55.09 288 GLU A CA 1
ATOM 2253 C C . GLU A 1 288 ? -22.979 9.093 -11.060 1.00 55.09 288 GLU A C 1
ATOM 2255 O O . GLU A 1 288 ? -23.772 8.516 -10.310 1.00 55.09 288 GLU A O 1
ATOM 2260 N N . GLY A 1 289 ? -22.924 8.833 -12.374 1.00 54.91 289 GLY A N 1
ATOM 2261 C CA . GLY A 1 289 ? -23.859 7.962 -13.102 1.00 54.91 289 GLY A CA 1
ATOM 2262 C C . GLY A 1 289 ? -23.357 6.553 -13.444 1.00 54.91 289 GLY A C 1
ATOM 2263 O O . GLY A 1 289 ? -24.113 5.779 -14.026 1.00 54.91 289 GLY A O 1
ATOM 2264 N N . MET A 1 290 ? -22.112 6.203 -13.106 1.00 57.91 290 MET A N 1
ATOM 2265 C CA . MET A 1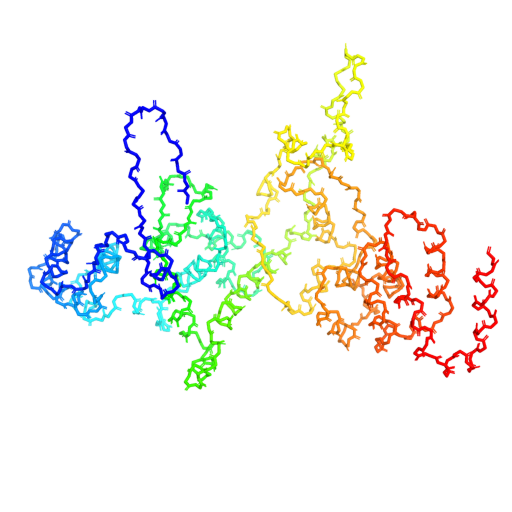 290 ? -21.476 4.978 -13.606 1.00 57.91 290 MET A CA 1
ATOM 2266 C C . MET A 1 290 ? -21.774 3.719 -12.773 1.00 57.91 290 MET A C 1
ATOM 2268 O O . MET A 1 290 ? -21.910 3.770 -11.545 1.00 57.91 290 MET A O 1
ATOM 2272 N N . ILE A 1 291 ? -21.827 2.559 -13.443 1.00 57.06 291 ILE A N 1
ATOM 2273 C CA . ILE A 1 291 ? -21.979 1.244 -12.799 1.00 57.06 291 ILE A CA 1
ATOM 2274 C C . ILE A 1 291 ? -20.692 0.889 -12.043 1.00 57.06 291 ILE A C 1
ATOM 2276 O O . ILE A 1 291 ? -19.593 0.958 -12.597 1.00 57.06 291 ILE A O 1
ATOM 2280 N N . ARG A 1 292 ? -20.839 0.476 -10.777 1.00 62.88 292 ARG A N 1
ATOM 2281 C CA . ARG A 1 292 ? -19.738 0.052 -9.898 1.00 62.88 292 ARG A CA 1
ATOM 2282 C C . ARG A 1 292 ? -19.719 -1.470 -9.732 1.00 62.88 292 ARG A C 1
ATOM 2284 O O . ARG A 1 292 ? -20.787 -2.074 -9.646 1.00 62.88 292 ARG A O 1
ATOM 2291 N N . TYR A 1 293 ? -18.534 -2.068 -9.634 1.00 59.12 293 TYR A N 1
ATOM 2292 C CA . TYR A 1 293 ? -18.339 -3.474 -9.258 1.00 59.12 293 TYR A CA 1
ATOM 2293 C C . TYR A 1 293 ? -17.783 -3.593 -7.830 1.00 59.12 293 TYR A C 1
ATOM 2295 O O . TYR A 1 293 ? -17.088 -2.697 -7.353 1.00 59.12 293 TYR A O 1
ATOM 2303 N N . ASP A 1 294 ? -18.100 -4.690 -7.137 1.00 59.69 294 ASP A N 1
ATOM 2304 C CA . ASP A 1 294 ? -17.500 -5.040 -5.843 1.00 59.69 294 ASP A CA 1
ATOM 2305 C C . ASP A 1 294 ? -16.395 -6.086 -6.094 1.00 59.69 294 ASP A C 1
ATOM 2307 O O . ASP A 1 294 ? -16.707 -7.198 -6.529 1.00 59.69 294 ASP A O 1
ATOM 2311 N N . PRO A 1 295 ? -15.106 -5.777 -5.846 1.00 57.06 295 PRO A N 1
ATOM 2312 C CA . PRO A 1 295 ? -14.024 -6.757 -5.960 1.00 57.06 295 PRO A CA 1
ATOM 2313 C C . PRO A 1 295 ? -14.277 -8.038 -5.139 1.00 57.06 295 PRO A C 1
ATOM 2315 O O . PRO A 1 295 ? -13.833 -9.120 -5.536 1.00 57.06 295 PRO A O 1
ATOM 2318 N N . ALA A 1 296 ? -15.057 -7.954 -4.050 1.00 55.75 296 ALA A N 1
ATOM 2319 C CA . ALA A 1 296 ? -15.404 -9.101 -3.210 1.00 55.75 296 ALA A CA 1
ATOM 2320 C C . ALA A 1 296 ? -16.261 -10.148 -3.936 1.00 55.75 296 ALA A C 1
ATOM 2322 O O . ALA A 1 296 ? -16.145 -11.336 -3.631 1.00 55.75 296 ALA A O 1
ATOM 2323 N N . ASP A 1 297 ? -17.049 -9.749 -4.940 1.00 52.22 297 ASP A N 1
ATOM 2324 C CA . ASP A 1 297 ? -17.834 -10.676 -5.769 1.00 52.22 297 ASP A CA 1
ATOM 2325 C C . ASP A 1 297 ? -16.937 -11.579 -6.637 1.00 52.22 297 ASP A C 1
ATOM 2327 O O . ASP A 1 297 ? -17.376 -12.610 -7.149 1.00 52.22 297 ASP A O 1
ATOM 2331 N N . ARG A 1 298 ? -15.659 -11.212 -6.786 1.00 51.06 298 ARG A N 1
ATOM 2332 C CA . ARG A 1 298 ? -14.636 -11.940 -7.550 1.00 51.06 298 ARG A CA 1
ATOM 2333 C C . ARG A 1 298 ? -13.633 -12.669 -6.655 1.00 51.06 298 ARG A C 1
ATOM 2335 O O . ARG A 1 298 ? -12.692 -13.271 -7.160 1.00 51.06 298 ARG A O 1
ATOM 2342 N N . GLY A 1 299 ? -13.847 -12.639 -5.338 1.00 50.72 299 GLY A N 1
ATOM 2343 C CA . GLY A 1 299 ? -12.942 -13.222 -4.349 1.00 50.72 299 GLY A CA 1
ATOM 2344 C C . GLY A 1 299 ? -11.822 -12.283 -3.898 1.00 50.72 299 GLY A C 1
ATOM 2345 O O . GLY A 1 299 ? -10.986 -12.694 -3.102 1.00 50.72 299 GLY A O 1
ATOM 2346 N N . PHE A 1 300 ? -11.807 -11.022 -4.340 1.00 48.94 300 PHE A N 1
ATOM 2347 C CA . PHE A 1 300 ? -10.844 -10.021 -3.883 1.00 48.94 300 PHE A CA 1
ATOM 2348 C C . PHE A 1 300 ? -11.403 -9.303 -2.647 1.00 48.94 300 PHE A C 1
ATOM 2350 O O . PHE A 1 300 ? -12.381 -8.571 -2.735 1.00 48.94 300 PHE A O 1
ATOM 2357 N N . GLY A 1 301 ? -10.821 -9.534 -1.468 1.00 44.84 301 GLY A N 1
ATOM 2358 C CA . GLY A 1 301 ? -11.184 -8.828 -0.231 1.00 44.84 301 GLY A CA 1
ATOM 2359 C C . GLY A 1 301 ? -11.143 -7.282 -0.310 1.00 44.84 301 GLY A C 1
ATOM 2360 O O . GLY A 1 301 ? -10.741 -6.669 -1.297 1.00 44.84 301 GLY A O 1
ATOM 2361 N N . GLU A 1 302 ? -11.569 -6.607 0.763 1.00 45.25 302 GLU A N 1
ATOM 2362 C CA . GLU A 1 302 ? -11.673 -5.137 0.792 1.00 45.25 302 GLU A CA 1
ATOM 2363 C C . GLU A 1 302 ? -10.285 -4.475 1.013 1.00 45.25 302 GLU A C 1
ATOM 2365 O O . GLU A 1 302 ? -9.649 -4.671 2.049 1.00 45.25 302 GLU A O 1
ATOM 2370 N N . CYS A 1 303 ? -9.797 -3.689 0.040 1.00 43.47 303 CYS A N 1
ATOM 2371 C CA . CYS A 1 303 ? -8.402 -3.214 -0.019 1.00 43.47 303 CYS A CA 1
ATOM 2372 C C . CYS A 1 303 ? -8.119 -1.885 0.734 1.00 43.47 303 CYS A C 1
ATOM 2374 O O . CYS A 1 303 ? -8.983 -1.013 0.911 1.00 43.47 303 CYS A O 1
ATOM 2376 N N . VAL A 1 304 ? -6.859 -1.701 1.149 1.00 32.41 304 VAL A N 1
ATOM 2377 C CA . VAL A 1 304 ? -6.302 -0.508 1.811 1.00 32.41 304 VAL A CA 1
ATOM 2378 C C . VAL A 1 304 ? -5.013 -0.096 1.084 1.00 32.41 304 VAL A C 1
ATOM 2380 O O . VAL A 1 304 ? -4.211 -0.943 0.719 1.00 32.41 304 VAL A O 1
ATOM 2383 N N . THR A 1 305 ? -4.793 1.204 0.877 1.00 29.02 305 THR A N 1
ATOM 2384 C CA . THR A 1 305 ? -3.563 1.757 0.277 1.00 29.02 305 THR A CA 1
ATOM 2385 C C . THR A 1 305 ? -2.792 2.588 1.307 1.00 29.02 305 THR A C 1
ATOM 2387 O O . THR A 1 305 ? -3.397 3.456 1.943 1.00 29.02 305 THR A O 1
ATOM 2390 N N . ALA A 1 306 ? -1.480 2.374 1.446 1.00 29.31 306 ALA A N 1
ATOM 2391 C CA . ALA A 1 306 ? -0.518 3.307 2.061 1.00 29.31 306 ALA A CA 1
ATOM 2392 C C . ALA A 1 306 ? 0.922 2.822 1.810 1.00 29.31 306 ALA A C 1
ATOM 2394 O O . ALA A 1 306 ? 1.145 1.640 1.967 1.00 29.31 306 ALA A O 1
ATOM 2395 N N . GLU A 1 307 ? 1.869 3.703 1.475 1.00 34.59 307 GLU A N 1
ATOM 2396 C CA . GLU A 1 307 ? 3.336 3.469 1.398 1.00 34.59 307 GLU A CA 1
ATOM 2397 C C . GLU A 1 307 ? 3.922 3.021 2.760 1.00 34.59 307 GLU A C 1
ATOM 2399 O O . GLU A 1 307 ? 3.322 3.422 3.769 1.00 34.59 307 GLU A O 1
ATOM 2404 N N . PRO A 1 308 ? 5.051 2.254 2.873 1.00 50.72 308 PRO A N 1
ATOM 2405 C CA . PRO A 1 308 ? 6.388 2.502 2.260 1.00 50.72 308 PRO A CA 1
ATOM 2406 C C . PRO A 1 308 ? 7.190 1.265 1.754 1.00 50.72 308 PRO A C 1
ATOM 2408 O O . PRO A 1 308 ? 6.857 0.134 2.048 1.00 50.72 308 PRO A O 1
ATOM 2411 N N . LEU A 1 309 ? 8.303 1.506 1.039 1.00 51.62 309 LEU A N 1
ATOM 2412 C CA . LEU A 1 309 ? 9.240 0.558 0.380 1.00 51.62 309 LEU A CA 1
ATOM 2413 C C . LEU A 1 309 ? 9.153 -0.945 0.774 1.00 51.62 309 LEU A C 1
ATOM 2415 O O . LEU A 1 309 ? 9.651 -1.339 1.833 1.00 51.62 309 LEU A O 1
ATOM 2419 N N . PRO A 1 310 ? 8.580 -1.794 -0.103 1.00 65.25 310 PRO A N 1
ATOM 2420 C CA . PRO A 1 310 ? 8.517 -3.241 0.096 1.00 65.25 310 PRO A CA 1
ATOM 2421 C C . PRO A 1 310 ? 9.868 -3.939 -0.065 1.00 65.25 310 PRO A C 1
ATOM 2423 O O . PRO A 1 310 ? 10.816 -3.390 -0.622 1.00 65.25 310 PRO A O 1
ATOM 2426 N N . ASP A 1 311 ? 9.906 -5.212 0.335 1.00 75.81 311 ASP A N 1
ATOM 2427 C CA . ASP A 1 311 ? 10.921 -6.139 -0.167 1.00 75.81 311 ASP A CA 1
ATOM 2428 C C . ASP A 1 311 ? 10.904 -6.136 -1.703 1.00 75.81 311 ASP A C 1
ATOM 2430 O O . ASP A 1 311 ? 9.853 -6.331 -2.320 1.00 75.81 311 ASP A O 1
ATOM 2434 N N . LEU A 1 312 ? 12.071 -5.923 -2.310 1.00 79.62 312 LEU A N 1
ATOM 2435 C CA . LEU A 1 312 ? 12.227 -5.798 -3.757 1.00 79.62 312 LEU A CA 1
ATOM 2436 C C . LEU A 1 312 ? 11.650 -7.016 -4.492 1.00 79.62 312 LEU A C 1
ATOM 2438 O O . LEU A 1 312 ? 10.941 -6.857 -5.478 1.00 79.62 312 LEU A O 1
ATOM 2442 N N . ARG A 1 313 ? 11.830 -8.215 -3.929 1.00 84.25 313 ARG A N 1
ATOM 2443 C CA . ARG A 1 313 ? 11.278 -9.461 -4.486 1.00 84.25 313 ARG A CA 1
ATOM 2444 C C . ARG A 1 313 ? 9.758 -9.481 -4.521 1.00 84.25 313 ARG A C 1
ATOM 2446 O O . ARG A 1 313 ? 9.159 -10.068 -5.416 1.00 84.25 313 ARG A O 1
ATOM 2453 N N . ASN A 1 314 ? 9.114 -8.867 -3.531 1.00 83.69 314 ASN A N 1
ATOM 2454 C CA . ASN A 1 314 ? 7.664 -8.751 -3.538 1.00 83.69 314 ASN A CA 1
ATOM 2455 C C . ASN A 1 314 ? 7.224 -7.789 -4.642 1.00 83.69 314 ASN A C 1
ATOM 2457 O O . ASN A 1 314 ? 6.231 -8.063 -5.294 1.00 83.69 314 ASN A O 1
ATOM 2461 N N . ILE A 1 315 ? 7.972 -6.717 -4.910 1.00 82.88 315 ILE A N 1
ATOM 2462 C CA . ILE A 1 315 ? 7.670 -5.768 -5.997 1.00 82.88 315 ILE A CA 1
ATOM 2463 C C . ILE A 1 315 ? 7.821 -6.426 -7.355 1.00 82.88 315 ILE A C 1
ATOM 2465 O O . ILE A 1 315 ? 6.927 -6.291 -8.185 1.00 82.88 315 ILE A O 1
ATOM 2469 N N . GLU A 1 316 ? 8.917 -7.152 -7.559 1.00 88.25 316 GLU A N 1
ATOM 2470 C CA . GLU A 1 316 ? 9.175 -7.904 -8.787 1.00 88.25 316 GLU A CA 1
ATOM 2471 C C . GLU A 1 316 ? 8.041 -8.898 -9.055 1.00 88.25 316 GLU A C 1
ATOM 2473 O O . GLU A 1 316 ? 7.451 -8.883 -10.131 1.00 88.25 316 GLU A O 1
ATOM 2478 N N . LYS A 1 317 ? 7.610 -9.651 -8.034 1.00 87.69 317 LYS A N 1
ATOM 2479 C CA . LYS A 1 317 ? 6.441 -10.541 -8.126 1.00 87.69 317 LYS A CA 1
ATOM 2480 C C . LYS A 1 317 ? 5.114 -9.814 -8.328 1.00 87.69 317 LYS A C 1
ATOM 2482 O O . LYS A 1 317 ? 4.223 -10.332 -9.003 1.00 87.69 317 LYS A O 1
ATOM 2487 N N . LEU A 1 318 ? 4.921 -8.661 -7.688 1.00 85.81 318 LEU A N 1
ATOM 2488 C CA . LEU A 1 318 ? 3.689 -7.880 -7.811 1.00 85.81 318 LEU A CA 1
ATOM 2489 C C . LEU A 1 318 ? 3.539 -7.313 -9.226 1.00 85.81 318 LEU A C 1
ATOM 2491 O O . LEU A 1 318 ? 2.436 -7.295 -9.767 1.00 85.81 318 LEU A O 1
ATOM 2495 N N . CYS A 1 319 ? 4.655 -6.880 -9.808 1.00 86.62 319 CYS A N 1
ATOM 2496 C CA . CYS A 1 319 ? 4.724 -6.196 -11.093 1.00 86.62 319 CYS A CA 1
ATOM 2497 C C . CYS A 1 319 ? 5.251 -7.099 -12.212 1.00 86.62 319 CYS A C 1
ATOM 2499 O O . CYS A 1 319 ? 5.692 -6.588 -13.239 1.00 86.62 319 CYS A O 1
ATOM 2501 N N . GLN A 1 320 ? 5.246 -8.418 -12.004 1.00 90.31 320 GLN A N 1
ATOM 2502 C CA . GLN A 1 320 ? 5.823 -9.380 -12.932 1.00 90.31 320 GLN A CA 1
ATOM 2503 C C . GLN A 1 320 ? 5.228 -9.189 -14.331 1.00 90.31 320 GLN A C 1
ATOM 2505 O O . GLN A 1 320 ? 4.000 -9.142 -14.489 1.00 90.31 320 GLN A O 1
ATOM 2510 N N . ALA A 1 321 ? 6.098 -9.102 -15.337 1.00 88.94 321 ALA A N 1
ATOM 2511 C CA . ALA A 1 321 ? 5.696 -8.939 -16.725 1.00 88.94 321 ALA A CA 1
ATOM 2512 C C . ALA A 1 321 ? 4.721 -10.048 -17.148 1.00 88.94 321 ALA A C 1
ATOM 2514 O O . ALA A 1 321 ? 4.934 -11.227 -16.865 1.00 88.94 321 ALA A O 1
ATOM 2515 N N . ASN A 1 322 ? 3.648 -9.669 -17.845 1.00 85.12 322 ASN A N 1
ATOM 2516 C CA . ASN A 1 322 ? 2.590 -10.580 -18.305 1.00 85.12 322 ASN A CA 1
ATOM 2517 C C . ASN A 1 322 ? 1.865 -11.367 -17.194 1.00 85.12 322 ASN A C 1
ATOM 2519 O O . ASN A 1 322 ? 1.190 -12.356 -17.486 1.00 85.12 322 ASN A O 1
ATOM 2523 N N . SER A 1 323 ? 1.972 -10.949 -15.930 1.00 88.06 323 SER A N 1
ATOM 2524 C CA . SER A 1 323 ? 1.178 -11.542 -14.853 1.00 88.06 323 SER A CA 1
ATOM 2525 C C . SER A 1 323 ? -0.257 -11.015 -14.860 1.00 88.06 323 SER A C 1
ATOM 2527 O O . SER A 1 323 ? -0.516 -9.836 -15.121 1.00 88.06 323 SER A O 1
ATOM 2529 N N . THR A 1 324 ? -1.210 -11.874 -14.494 1.00 85.81 324 THR A N 1
ATOM 2530 C CA . THR A 1 324 ? -2.604 -11.459 -14.274 1.00 85.81 324 THR A CA 1
ATOM 2531 C C . THR A 1 324 ? -2.696 -10.432 -13.152 1.00 85.81 324 THR A C 1
ATOM 2533 O O . THR A 1 324 ? -3.540 -9.547 -13.200 1.00 85.81 324 THR A O 1
ATOM 2536 N N . ARG A 1 325 ? -1.787 -10.483 -12.175 1.00 87.00 325 ARG A N 1
ATOM 2537 C CA . ARG A 1 325 ? -1.712 -9.500 -11.095 1.00 87.00 325 ARG A CA 1
ATOM 2538 C C . ARG A 1 325 ? -1.418 -8.087 -11.603 1.00 87.00 325 ARG A C 1
ATOM 2540 O O . ARG A 1 325 ? -2.145 -7.159 -11.245 1.00 87.00 325 ARG A O 1
ATOM 2547 N N . LEU A 1 326 ? -0.400 -7.921 -12.451 1.00 83.69 326 LEU A N 1
ATOM 2548 C CA . LEU A 1 326 ? -0.097 -6.628 -13.066 1.00 83.69 326 LEU A CA 1
ATOM 2549 C C . LEU A 1 326 ? -1.264 -6.167 -13.949 1.00 83.69 326 LEU A C 1
ATOM 2551 O O . LEU A 1 326 ? -1.669 -5.007 -13.890 1.00 83.69 326 LEU A O 1
ATOM 2555 N N . HIS A 1 327 ? -1.867 -7.083 -14.707 1.00 83.75 327 HIS A N 1
ATOM 2556 C CA . HIS A 1 327 ? -3.054 -6.779 -15.505 1.00 83.75 327 HIS A CA 1
ATOM 2557 C C . HIS A 1 327 ? -4.246 -6.312 -14.646 1.00 83.75 327 HIS A C 1
ATOM 2559 O O . HIS A 1 327 ? -4.902 -5.326 -14.974 1.00 83.75 327 HIS A O 1
ATOM 2565 N N . ASN A 1 328 ? -4.496 -6.958 -13.507 1.00 82.94 328 ASN A N 1
ATOM 2566 C CA . ASN A 1 328 ? -5.545 -6.574 -12.565 1.00 82.94 328 ASN A CA 1
ATOM 2567 C C . ASN A 1 328 ? -5.270 -5.196 -11.950 1.00 82.94 328 ASN A C 1
ATOM 2569 O O . ASN A 1 328 ? -6.177 -4.372 -11.864 1.00 82.94 328 ASN A O 1
ATOM 2573 N N . TRP A 1 329 ? -4.022 -4.921 -11.560 1.00 82.19 329 TRP A N 1
ATOM 2574 C CA . TRP A 1 329 ? -3.633 -3.621 -11.009 1.00 82.19 329 TRP A CA 1
ATOM 2575 C C . TRP A 1 329 ? -3.801 -2.490 -12.031 1.00 82.19 329 TRP A C 1
ATOM 2577 O O . TRP A 1 329 ? -4.464 -1.499 -11.742 1.00 82.19 329 TRP A O 1
ATOM 2587 N N . THR A 1 330 ? -3.280 -2.664 -13.245 1.00 77.75 330 THR A N 1
ATOM 2588 C CA . THR A 1 330 ? -3.403 -1.679 -14.336 1.00 77.75 330 THR A CA 1
ATOM 2589 C C . THR A 1 330 ? -4.859 -1.452 -14.763 1.00 77.75 330 THR A C 1
ATOM 2591 O O . THR A 1 330 ? -5.295 -0.323 -15.007 1.00 77.75 330 THR A O 1
ATOM 2594 N N . SER A 1 331 ? -5.664 -2.515 -14.762 1.00 77.56 331 SER A N 1
ATOM 2595 C CA . SER A 1 331 ? -7.104 -2.432 -15.023 1.00 77.56 331 SER A CA 1
ATOM 2596 C C . SER A 1 331 ? -7.871 -1.714 -13.907 1.00 77.56 331 SER A C 1
ATOM 2598 O O . SER A 1 331 ? -8.868 -1.045 -14.182 1.00 77.56 331 SER A O 1
ATOM 2600 N N . GLN A 1 332 ? -7.422 -1.825 -12.655 1.00 76.88 332 GLN A N 1
ATOM 2601 C CA . GLN A 1 332 ? -7.977 -1.071 -11.530 1.00 76.88 332 GLN A CA 1
ATOM 2602 C C . GLN A 1 332 ? -7.542 0.400 -11.551 1.00 76.88 332 GLN A C 1
ATOM 2604 O O . GLN A 1 332 ? -8.355 1.262 -11.221 1.00 76.88 332 GLN A O 1
ATOM 2609 N N . ASP A 1 333 ? -6.297 0.698 -11.933 1.00 75.50 333 ASP A N 1
ATOM 2610 C CA . ASP A 1 333 ? -5.758 2.065 -12.012 1.00 75.50 333 ASP A CA 1
ATOM 2611 C C . ASP A 1 333 ? -6.497 2.908 -13.062 1.00 75.50 333 ASP A C 1
ATOM 2613 O O . ASP A 1 333 ? -6.885 4.047 -12.806 1.00 75.50 333 ASP A O 1
ATOM 2617 N N . SER A 1 334 ? -6.832 2.291 -14.198 1.00 72.00 334 SER A N 1
ATOM 2618 C CA . SER A 1 334 ? -7.727 2.879 -15.204 1.00 72.00 334 SER A CA 1
ATOM 2619 C C . SER A 1 334 ? -9.185 3.001 -14.736 1.00 72.00 334 SER A C 1
ATOM 2621 O O . SER A 1 334 ? -9.964 3.711 -15.368 1.00 72.00 334 SER A O 1
ATOM 2623 N N . ARG A 1 335 ? -9.579 2.369 -13.619 1.00 69.50 335 ARG A N 1
ATOM 2624 C CA . ARG A 1 335 ? -10.952 2.352 -13.069 1.00 69.50 335 ARG A CA 1
ATOM 2625 C C . ARG A 1 335 ? -11.016 2.707 -11.568 1.00 69.50 335 ARG A C 1
ATOM 2627 O O . ARG A 1 335 ? -11.443 1.886 -10.745 1.00 69.50 335 ARG A O 1
ATOM 2634 N N . PRO A 1 336 ? -10.631 3.930 -11.166 1.00 65.06 336 PRO A N 1
ATOM 2635 C CA . PRO A 1 336 ? -10.754 4.370 -9.780 1.00 65.06 336 PRO A CA 1
ATOM 2636 C C . PRO A 1 336 ? -12.214 4.333 -9.302 1.00 65.06 336 PRO A C 1
ATOM 2638 O O . PRO A 1 336 ? -13.144 4.557 -10.080 1.00 65.06 336 PRO A O 1
ATOM 2641 N N . ASP A 1 337 ? -12.398 4.013 -8.019 1.00 62.53 337 ASP A N 1
ATOM 2642 C CA . ASP A 1 337 ? -13.690 3.733 -7.364 1.00 62.53 337 ASP A CA 1
ATOM 2643 C C . ASP A 1 337 ? -14.468 2.517 -7.905 1.00 62.53 337 ASP A C 1
ATOM 2645 O O . ASP A 1 337 ? -15.678 2.405 -7.695 1.00 62.53 337 ASP A O 1
ATOM 2649 N N . CYS A 1 338 ? -13.761 1.565 -8.530 1.00 68.38 338 CYS A N 1
ATOM 2650 C CA . CYS A 1 338 ? -14.324 0.306 -9.038 1.00 68.38 338 CYS A CA 1
ATOM 2651 C C . CYS A 1 338 ? -15.470 0.537 -10.037 1.00 68.38 338 CYS A C 1
ATOM 2653 O O . CYS A 1 338 ? -16.516 -0.106 -9.970 1.00 68.38 338 CYS A O 1
ATOM 2655 N N . ILE A 1 339 ? -15.289 1.487 -10.954 1.00 70.25 339 ILE A N 1
ATOM 2656 C CA . ILE A 1 339 ? -16.217 1.739 -12.062 1.00 70.25 339 ILE A CA 1
ATOM 2657 C C . ILE A 1 339 ? -15.956 0.719 -13.178 1.00 70.25 339 ILE A C 1
ATOM 2659 O O . ILE A 1 339 ? -14.806 0.384 -13.432 1.00 70.25 339 ILE A O 1
ATOM 2663 N N . VAL A 1 340 ? -16.999 0.202 -13.835 1.00 69.56 340 VAL A N 1
ATOM 2664 C CA . VAL A 1 340 ? -16.841 -0.811 -14.902 1.00 69.56 340 VAL A CA 1
ATOM 2665 C C . VAL A 1 340 ? -16.127 -0.238 -16.133 1.00 69.56 340 VAL A C 1
ATOM 2667 O O . VAL A 1 340 ? -15.249 -0.890 -16.686 1.00 69.56 340 VAL A O 1
ATOM 2670 N N . GLN A 1 341 ? -16.455 0.993 -16.527 1.00 69.12 341 GLN A N 1
ATOM 2671 C CA . GLN A 1 341 ? -15.850 1.657 -17.681 1.00 69.12 341 GLN A CA 1
ATOM 2672 C C . GLN A 1 341 ? -14.481 2.265 -17.335 1.00 69.12 341 GLN A C 1
ATOM 2674 O O . GLN A 1 341 ? -14.371 3.058 -16.394 1.00 69.12 341 GLN A O 1
ATOM 2679 N N . ALA A 1 342 ? -13.449 1.928 -18.115 1.00 69.25 342 ALA A N 1
ATOM 2680 C CA . ALA A 1 342 ? -12.129 2.544 -17.994 1.00 69.25 342 ALA A CA 1
ATOM 2681 C C . ALA A 1 342 ? -12.143 4.057 -18.278 1.00 69.25 342 ALA A C 1
ATOM 2683 O O . ALA A 1 342 ? -12.766 4.534 -19.226 1.00 69.25 342 ALA A O 1
ATOM 2684 N N . ARG A 1 343 ? -11.396 4.815 -17.466 1.00 66.81 343 ARG A N 1
ATOM 2685 C CA . ARG A 1 343 ? -11.150 6.258 -17.635 1.00 66.81 343 ARG A CA 1
ATOM 2686 C C . ARG A 1 343 ? -10.188 6.558 -18.783 1.00 66.81 343 ARG A C 1
ATOM 2688 O O . ARG A 1 343 ? -10.271 7.620 -19.390 1.00 66.81 343 ARG A O 1
ATOM 2695 N N . PHE A 1 344 ? -9.253 5.649 -19.034 1.00 69.44 344 PHE A N 1
ATOM 2696 C CA . PHE A 1 344 ? -8.258 5.709 -20.099 1.00 69.44 344 PHE A CA 1
ATOM 2697 C C . PHE A 1 344 ? -7.805 4.290 -20.441 1.00 69.44 344 PHE A C 1
ATOM 2699 O O . PHE A 1 344 ? -7.868 3.389 -19.602 1.00 69.44 344 PHE A O 1
ATOM 2706 N N . GLU A 1 345 ? -7.334 4.094 -21.669 1.00 68.75 345 GLU A N 1
ATOM 2707 C CA . GLU A 1 345 ? -6.704 2.838 -22.064 1.00 68.75 345 GLU A CA 1
ATOM 2708 C C . GLU A 1 345 ? -5.340 2.713 -21.381 1.00 68.75 345 GLU A C 1
ATOM 2710 O O . GLU A 1 345 ? -4.506 3.617 -21.456 1.00 68.75 345 GLU A O 1
ATOM 2715 N N . PHE A 1 346 ? -5.119 1.587 -20.708 1.00 72.94 346 PHE A N 1
ATOM 2716 C CA . PHE A 1 346 ? -3.841 1.256 -20.096 1.00 72.94 346 PHE A CA 1
ATOM 2717 C C . PHE A 1 346 ? -3.491 -0.188 -20.443 1.00 72.94 346 PHE A C 1
ATOM 2719 O O . PHE A 1 346 ? -4.100 -1.130 -19.934 1.00 72.94 346 PHE A O 1
ATOM 2726 N N . ASP A 1 347 ? -2.510 -0.368 -21.323 1.00 76.44 347 ASP A N 1
ATOM 2727 C CA . ASP A 1 347 ? -2.053 -1.694 -21.725 1.00 76.44 347 ASP A CA 1
ATOM 2728 C C . ASP A 1 347 ? -1.004 -2.224 -20.742 1.00 76.44 347 ASP A C 1
ATOM 2730 O O . ASP A 1 347 ? 0.188 -1.939 -20.854 1.00 76.44 347 ASP A O 1
ATOM 2734 N N . GLY A 1 348 ? -1.453 -3.034 -19.782 1.00 74.38 348 GLY A N 1
ATOM 2735 C CA . GLY A 1 348 ? -0.582 -3.651 -18.782 1.00 74.38 348 GLY A CA 1
ATOM 2736 C C . GLY A 1 348 ? 0.505 -4.578 -19.344 1.00 74.38 348 GLY A C 1
ATOM 2737 O O . GLY A 1 348 ? 1.462 -4.862 -18.628 1.00 74.38 348 GLY A O 1
ATOM 2738 N N . SER A 1 349 ? 0.412 -5.023 -20.605 1.00 81.62 349 SER A N 1
ATOM 2739 C CA . SER A 1 349 ? 1.442 -5.867 -21.235 1.00 81.62 349 SER A CA 1
ATOM 2740 C C . SER A 1 349 ? 2.732 -5.110 -21.569 1.00 81.62 349 SER A C 1
ATOM 2742 O O . SER A 1 349 ? 3.785 -5.720 -21.761 1.00 81.62 349 SER A O 1
ATOM 2744 N N . LEU A 1 350 ? 2.667 -3.775 -21.599 1.00 82.88 350 LEU A N 1
ATOM 2745 C CA . LEU A 1 350 ? 3.806 -2.899 -21.874 1.00 82.88 350 LEU A CA 1
ATOM 2746 C C . LEU A 1 350 ? 4.641 -2.586 -20.628 1.00 82.88 350 LEU A C 1
ATOM 2748 O O . LEU A 1 350 ? 5.646 -1.882 -20.729 1.00 82.88 350 LEU A O 1
ATOM 2752 N N . TYR A 1 351 ? 4.225 -3.084 -19.463 1.00 85.56 351 TYR A N 1
ATOM 2753 C CA . TYR A 1 351 ? 4.835 -2.770 -18.181 1.00 85.56 351 TYR A CA 1
ATOM 2754 C C . TYR A 1 351 ? 5.466 -4.005 -17.543 1.00 85.56 351 TYR A C 1
ATOM 2756 O O . TYR A 1 351 ? 5.053 -5.146 -17.743 1.00 85.56 351 TYR A O 1
ATOM 2764 N N . ASP A 1 352 ? 6.493 -3.741 -16.751 1.00 89.81 352 ASP A N 1
ATOM 2765 C CA . ASP A 1 352 ? 7.236 -4.709 -15.957 1.00 89.81 352 ASP A CA 1
ATOM 2766 C C . ASP A 1 352 ? 7.719 -4.038 -14.659 1.00 89.81 352 ASP A C 1
ATOM 2768 O O . ASP A 1 352 ? 7.474 -2.835 -14.471 1.00 89.81 352 ASP A O 1
ATOM 2772 N N . PRO A 1 353 ? 8.407 -4.752 -13.746 1.00 90.38 353 PRO A N 1
ATOM 2773 C CA . PRO A 1 353 ? 8.770 -4.175 -12.457 1.00 90.38 353 PRO A CA 1
ATOM 2774 C C . PRO A 1 353 ? 9.623 -2.908 -12.568 1.00 90.38 353 PRO A C 1
ATOM 2776 O O . PRO A 1 353 ? 9.379 -1.945 -11.838 1.00 90.38 353 PRO A O 1
ATOM 2779 N N . LEU A 1 354 ? 10.569 -2.862 -13.515 1.00 90.69 354 LEU A N 1
ATOM 2780 C CA . LEU A 1 354 ? 11.423 -1.691 -13.715 1.00 90.69 354 LEU A CA 1
ATOM 2781 C C . LEU A 1 354 ? 10.628 -0.504 -14.258 1.00 90.69 354 LEU A C 1
ATOM 2783 O O . LEU A 1 354 ? 10.837 0.624 -13.810 1.00 90.69 354 LEU A O 1
ATOM 2787 N N . SER A 1 355 ? 9.703 -0.739 -15.186 1.00 88.44 355 SER A N 1
ATOM 2788 C CA . SER A 1 355 ? 8.848 0.301 -15.763 1.00 88.44 355 SER A CA 1
ATOM 2789 C C . SER A 1 355 ? 7.900 0.891 -14.715 1.00 88.44 355 SER A C 1
ATOM 2791 O O . SER A 1 355 ? 7.783 2.113 -14.606 1.00 88.44 355 SER A O 1
ATOM 2793 N N . ILE A 1 356 ? 7.290 0.045 -13.876 1.00 86.12 356 ILE A N 1
ATOM 2794 C CA . ILE A 1 356 ? 6.423 0.485 -12.773 1.00 86.12 356 ILE A CA 1
ATOM 2795 C C . ILE A 1 356 ? 7.216 1.246 -11.709 1.00 86.12 356 ILE A C 1
ATOM 2797 O O . ILE A 1 356 ? 6.814 2.345 -11.324 1.00 86.12 356 ILE A O 1
ATOM 2801 N N . ALA A 1 357 ? 8.368 0.733 -11.265 1.00 85.81 357 ALA A N 1
ATOM 2802 C CA . ALA A 1 357 ? 9.218 1.443 -10.308 1.00 85.81 357 ALA A CA 1
ATOM 2803 C C . ALA A 1 357 ? 9.718 2.786 -10.869 1.00 85.81 357 ALA A C 1
ATOM 2805 O O . ALA A 1 357 ? 9.782 3.782 -10.147 1.00 85.81 357 ALA A O 1
ATOM 2806 N N . SER A 1 358 ? 10.006 2.839 -12.170 1.00 84.75 358 SER A N 1
ATOM 2807 C CA . SER A 1 358 ? 10.430 4.055 -12.866 1.00 84.75 358 SER A CA 1
ATOM 2808 C C . SER A 1 358 ? 9.343 5.125 -12.944 1.00 84.75 358 SER A C 1
ATOM 2810 O O . SER A 1 358 ? 9.678 6.306 -12.876 1.00 84.75 358 SER A O 1
ATOM 2812 N N . LEU A 1 359 ? 8.065 4.753 -13.038 1.00 80.38 359 LEU A N 1
ATOM 2813 C CA . LEU A 1 359 ? 6.951 5.707 -13.099 1.00 80.38 359 LEU A CA 1
ATOM 2814 C C . LEU A 1 359 ? 6.381 6.059 -11.720 1.00 80.38 359 LEU A C 1
ATOM 2816 O O . LEU A 1 359 ? 6.228 7.235 -11.399 1.00 80.38 359 LEU A O 1
ATOM 2820 N N . TYR A 1 360 ? 6.094 5.046 -10.905 1.00 79.81 360 TYR A N 1
ATOM 2821 C CA . TYR A 1 360 ? 5.310 5.178 -9.673 1.00 79.81 360 TYR A CA 1
ATOM 2822 C C . TYR A 1 360 ? 6.136 4.970 -8.399 1.00 79.81 360 TYR A C 1
ATOM 2824 O O . TYR A 1 360 ? 5.712 5.367 -7.317 1.00 79.81 360 TYR A O 1
ATOM 2832 N N . GLY A 1 361 ? 7.313 4.347 -8.505 1.00 74.94 361 GLY A N 1
ATOM 2833 C CA . GLY A 1 361 ? 8.198 4.101 -7.364 1.00 74.94 361 GLY A CA 1
ATOM 2834 C C . GLY A 1 361 ? 8.888 5.366 -6.852 1.00 74.94 361 GLY A C 1
ATOM 2835 O O . GLY A 1 361 ? 8.913 6.389 -7.537 1.00 74.94 361 GLY A O 1
ATOM 2836 N N . SER A 1 362 ? 9.487 5.302 -5.660 1.00 78.31 362 SER A N 1
ATOM 2837 C CA . SER A 1 362 ? 10.380 6.361 -5.167 1.00 78.31 362 SER A CA 1
ATOM 2838 C C . SER A 1 362 ? 11.764 6.271 -5.825 1.00 78.31 362 SER A C 1
ATOM 2840 O O . SER A 1 362 ? 12.125 5.241 -6.401 1.00 78.31 362 SER A O 1
ATOM 2842 N N . GLU A 1 363 ? 12.567 7.336 -5.741 1.00 79.81 363 GLU A N 1
ATOM 2843 C CA . GLU A 1 363 ? 13.943 7.302 -6.260 1.00 79.81 363 GLU A CA 1
ATOM 2844 C C . GLU A 1 363 ? 14.793 6.251 -5.531 1.00 79.81 363 GLU A C 1
ATOM 2846 O O . GLU A 1 363 ? 15.604 5.568 -6.152 1.00 79.81 363 GLU A O 1
ATOM 2851 N N . GLU A 1 364 ? 14.569 6.057 -4.231 1.00 79.31 364 GLU A N 1
ATOM 2852 C CA . GLU A 1 364 ? 15.248 5.030 -3.440 1.00 79.31 364 GLU A CA 1
ATOM 2853 C C . GLU A 1 364 ? 14.894 3.624 -3.923 1.00 79.31 364 GLU A C 1
ATOM 2855 O O . GLU A 1 364 ? 15.793 2.795 -4.060 1.00 79.31 364 GLU A O 1
ATOM 2860 N N . LEU A 1 365 ? 13.613 3.372 -4.233 1.00 80.44 365 LEU A N 1
ATOM 2861 C CA . LEU A 1 365 ? 13.181 2.092 -4.793 1.00 80.44 365 LEU A CA 1
ATOM 2862 C C . LEU A 1 365 ? 13.872 1.823 -6.125 1.00 80.44 365 LEU A C 1
ATOM 2864 O O . LEU A 1 365 ? 14.415 0.744 -6.346 1.00 80.44 365 LEU A O 1
ATOM 2868 N N . LEU A 1 366 ? 13.833 2.815 -7.016 1.00 84.25 366 LEU A N 1
ATOM 2869 C CA . LEU A 1 366 ? 14.413 2.701 -8.343 1.00 84.25 366 LEU A CA 1
ATOM 2870 C C . LEU A 1 366 ? 15.919 2.450 -8.245 1.00 84.25 366 LEU A C 1
ATOM 2872 O O . LEU A 1 366 ? 16.441 1.566 -8.916 1.00 84.25 366 LEU A O 1
ATOM 2876 N N . PHE A 1 367 ? 16.617 3.179 -7.376 1.00 84.69 367 PHE A N 1
ATOM 2877 C CA . PHE A 1 367 ? 18.041 2.971 -7.141 1.00 84.69 367 PHE A CA 1
ATOM 2878 C C . PHE A 1 367 ? 18.340 1.561 -6.610 1.00 84.69 367 PHE A C 1
ATOM 2880 O O . PHE A 1 367 ? 19.236 0.889 -7.116 1.00 84.69 367 PHE A O 1
ATOM 2887 N N . GLU A 1 368 ? 17.579 1.088 -5.622 1.00 83.69 368 GLU A N 1
ATOM 2888 C CA . GLU A 1 368 ? 17.745 -0.256 -5.067 1.00 83.69 368 GLU A CA 1
ATOM 2889 C C . GLU A 1 368 ? 17.490 -1.348 -6.115 1.00 83.69 368 GLU A C 1
ATOM 2891 O O . GLU A 1 368 ? 18.268 -2.301 -6.211 1.00 83.69 368 GLU A O 1
ATOM 2896 N N . MET A 1 369 ? 16.460 -1.174 -6.946 1.00 86.38 369 MET A N 1
ATOM 2897 C CA . MET A 1 369 ? 16.136 -2.072 -8.051 1.00 86.38 369 MET A CA 1
ATOM 2898 C C . MET A 1 369 ? 17.274 -2.121 -9.081 1.00 86.38 369 MET A C 1
ATOM 2900 O O . MET A 1 369 ? 17.688 -3.204 -9.488 1.00 86.38 369 MET A O 1
ATOM 2904 N N . LEU A 1 370 ? 17.849 -0.973 -9.449 1.00 88.94 370 LEU A N 1
ATOM 2905 C CA . LEU A 1 370 ? 18.970 -0.888 -10.396 1.00 88.94 370 LEU A CA 1
ATOM 2906 C C . LEU A 1 370 ? 20.260 -1.562 -9.907 1.00 88.94 370 LEU A C 1
ATOM 2908 O O . LEU A 1 370 ? 21.081 -1.969 -10.732 1.00 88.94 370 LEU A O 1
ATOM 2912 N N . GLU A 1 371 ? 20.444 -1.676 -8.592 1.00 86.69 371 GLU A N 1
ATOM 2913 C CA . GLU A 1 371 ? 21.623 -2.303 -7.989 1.00 86.69 371 GLU A CA 1
ATOM 2914 C C . GLU A 1 371 ? 21.453 -3.805 -7.728 1.00 86.69 371 GLU A C 1
ATOM 2916 O O . GLU A 1 371 ? 22.440 -4.545 -7.788 1.00 86.69 371 GLU A O 1
ATOM 2921 N N . LYS A 1 372 ? 20.235 -4.257 -7.400 1.00 87.19 372 LYS A N 1
ATOM 2922 C CA . LYS A 1 372 ? 19.997 -5.607 -6.860 1.00 87.19 372 LYS A CA 1
ATOM 2923 C C . LYS A 1 372 ? 19.206 -6.549 -7.767 1.00 87.19 372 LYS A C 1
ATOM 2925 O O . LYS A 1 372 ? 19.282 -7.752 -7.530 1.00 87.19 372 LYS A O 1
ATOM 2930 N N . SER A 1 373 ? 18.464 -6.039 -8.746 1.00 86.88 373 SER A N 1
ATOM 2931 C CA . SER A 1 373 ? 17.550 -6.862 -9.557 1.00 86.88 373 SER A CA 1
ATOM 2932 C C . SER A 1 373 ? 18.270 -7.595 -10.681 1.00 86.88 373 SER A C 1
ATOM 2934 O O . SER A 1 373 ? 19.264 -7.111 -11.229 1.00 86.88 373 SER A O 1
ATOM 2936 N N . GLU A 1 374 ? 17.723 -8.741 -11.076 1.00 88.00 374 GLU A N 1
ATOM 2937 C CA . GLU A 1 374 ? 18.217 -9.540 -12.198 1.00 88.00 374 GLU A CA 1
ATOM 2938 C C . GLU A 1 374 ? 17.352 -9.297 -13.445 1.00 88.00 374 GLU A C 1
ATOM 2940 O O . GLU A 1 374 ? 16.434 -10.051 -13.734 1.00 88.00 374 GLU A O 1
ATOM 2945 N N . PHE A 1 375 ? 17.664 -8.254 -14.223 1.00 87.25 375 PHE A N 1
ATOM 2946 C CA . PHE A 1 375 ? 16.869 -7.825 -15.394 1.00 87.25 375 PHE A CA 1
ATOM 2947 C C . PHE A 1 375 ? 16.770 -8.828 -16.557 1.00 87.25 375 PHE A C 1
ATOM 2949 O O . PHE A 1 375 ? 16.044 -8.583 -17.516 1.00 87.25 375 PHE A O 1
ATOM 2956 N N . GLU A 1 376 ? 17.527 -9.922 -16.501 1.00 84.44 376 GLU A N 1
ATOM 2957 C CA . GLU A 1 376 ? 17.470 -11.024 -17.470 1.00 84.44 376 GLU A CA 1
ATOM 2958 C C . GLU A 1 376 ? 16.549 -12.166 -16.996 1.00 84.44 376 GLU A C 1
ATOM 2960 O O . GLU A 1 376 ? 16.449 -13.191 -17.673 1.00 84.44 376 GLU A O 1
ATOM 2965 N N . SER A 1 377 ? 15.910 -12.030 -15.826 1.00 86.56 377 SER A N 1
ATOM 2966 C CA . SER A 1 377 ? 14.923 -12.994 -15.345 1.00 86.56 377 SER A CA 1
ATOM 2967 C C . SER A 1 377 ? 13.631 -12.925 -16.165 1.00 86.56 377 SER A C 1
ATOM 2969 O O . SER A 1 377 ? 13.359 -11.966 -16.890 1.00 86.56 377 SER A O 1
ATOM 2971 N N . ASP A 1 378 ? 12.807 -13.959 -16.032 1.00 86.38 378 ASP A N 1
ATOM 2972 C CA . ASP A 1 378 ? 11.476 -14.047 -16.630 1.00 86.38 378 ASP A CA 1
ATOM 2973 C C . ASP A 1 378 ? 10.454 -13.089 -15.997 1.00 86.38 378 ASP A C 1
ATOM 2975 O O . ASP A 1 378 ? 9.326 -12.986 -16.479 1.00 86.38 378 ASP A O 1
ATOM 2979 N N . GLU A 1 379 ? 10.836 -12.368 -14.940 1.00 86.94 379 GLU A N 1
ATOM 2980 C CA . GLU A 1 379 ? 9.972 -11.383 -14.295 1.00 86.94 379 GLU A CA 1
ATOM 2981 C C . GLU A 1 379 ? 9.916 -10.046 -15.051 1.00 86.94 379 GLU A C 1
ATOM 2983 O O . GLU A 1 379 ? 8.974 -9.270 -14.861 1.00 86.94 379 GLU A O 1
ATOM 2988 N N . PHE A 1 380 ? 10.886 -9.791 -15.934 1.00 90.69 380 PHE A N 1
ATOM 2989 C CA . PHE A 1 380 ? 11.027 -8.548 -16.692 1.00 90.69 380 PHE A CA 1
ATOM 2990 C C . PHE A 1 380 ? 10.704 -8.733 -18.178 1.00 90.69 380 PHE A C 1
ATOM 2992 O O . PHE A 1 380 ? 10.789 -9.828 -18.738 1.00 90.69 380 PHE A O 1
ATOM 2999 N N . LEU A 1 381 ? 10.357 -7.635 -18.856 1.00 89.38 381 LEU A N 1
ATOM 3000 C CA . LEU A 1 381 ? 10.176 -7.658 -20.304 1.00 89.38 381 LEU A CA 1
ATOM 3001 C C . LEU A 1 381 ? 11.528 -7.716 -21.034 1.00 89.38 381 LEU A C 1
ATOM 3003 O O . LEU A 1 381 ? 12.535 -7.167 -20.566 1.00 89.38 381 LEU A O 1
ATOM 3007 N N . PRO A 1 382 ? 11.566 -8.279 -22.256 1.00 86.88 382 PRO A N 1
ATOM 3008 C CA . PRO A 1 382 ? 12.735 -8.167 -23.115 1.00 86.88 382 PRO A CA 1
ATOM 3009 C C . PRO A 1 382 ? 13.088 -6.695 -23.365 1.00 86.88 382 PRO A C 1
ATOM 3011 O O . PRO A 1 382 ? 12.265 -5.919 -23.845 1.00 86.88 382 PRO A O 1
ATOM 3014 N N . ASN A 1 383 ? 14.343 -6.316 -23.116 1.00 86.31 383 ASN A N 1
ATOM 3015 C CA . ASN A 1 383 ? 14.801 -4.920 -23.159 1.00 86.31 383 ASN A CA 1
ATOM 3016 C C . ASN A 1 383 ? 14.113 -3.993 -22.137 1.00 86.31 383 ASN A C 1
ATOM 3018 O O . ASN A 1 383 ? 13.956 -2.804 -22.426 1.00 86.31 383 ASN A O 1
ATOM 3022 N N . THR A 1 384 ? 13.772 -4.500 -20.949 1.00 90.69 384 THR A N 1
ATOM 3023 C CA . THR A 1 384 ? 13.184 -3.749 -19.820 1.00 90.69 384 THR A CA 1
ATOM 3024 C C . THR A 1 384 ? 13.740 -2.330 -19.643 1.00 90.69 384 THR A C 1
ATOM 3026 O O . THR A 1 384 ? 12.989 -1.366 -19.529 1.00 90.69 384 THR A O 1
ATOM 3029 N N . ALA A 1 385 ? 15.061 -2.147 -19.755 1.00 90.75 385 ALA A N 1
ATOM 3030 C CA . ALA A 1 385 ? 15.691 -0.838 -19.615 1.00 90.75 385 ALA A CA 1
ATOM 3031 C C . ALA A 1 385 ? 15.231 0.180 -20.678 1.00 90.75 385 ALA A C 1
ATOM 3033 O O . ALA A 1 385 ? 15.041 1.351 -20.362 1.00 90.75 385 ALA A O 1
ATOM 3034 N N . LEU A 1 386 ? 15.063 -0.240 -21.939 1.00 89.56 386 LEU A N 1
ATOM 3035 C CA . LEU A 1 386 ? 14.559 0.634 -23.006 1.00 89.56 386 LEU A CA 1
ATOM 3036 C C . LEU A 1 386 ? 13.054 0.876 -22.873 1.00 89.56 386 LEU A C 1
ATOM 3038 O O . LEU A 1 386 ? 12.611 1.983 -23.165 1.00 89.56 386 LEU A O 1
ATOM 3042 N N . VAL A 1 387 ? 12.298 -0.124 -22.410 1.00 89.31 387 VAL A N 1
ATOM 3043 C CA . VAL A 1 387 ? 10.862 0.017 -22.121 1.00 89.31 387 VAL A CA 1
ATOM 3044 C C . VAL A 1 387 ? 10.652 1.053 -21.016 1.00 89.31 387 VAL A C 1
ATOM 3046 O O . VAL A 1 387 ? 9.919 2.014 -21.217 1.00 89.31 387 VAL A O 1
ATOM 3049 N N . ALA A 1 388 ? 11.385 0.958 -19.905 1.00 90.12 388 ALA A N 1
ATOM 3050 C CA . ALA A 1 388 ? 11.314 1.931 -18.817 1.00 90.12 388 ALA A CA 1
ATOM 3051 C C . ALA A 1 388 ? 11.668 3.361 -19.272 1.00 90.12 388 ALA A C 1
ATOM 3053 O O . ALA A 1 388 ? 11.049 4.328 -18.829 1.00 90.12 388 ALA A O 1
ATOM 3054 N N . VAL A 1 389 ? 12.634 3.510 -20.188 1.00 90.50 389 VAL A N 1
ATOM 3055 C CA . VAL A 1 389 ? 12.980 4.809 -20.792 1.00 90.50 389 VAL A CA 1
ATOM 3056 C C . VAL A 1 389 ? 11.828 5.367 -21.624 1.00 90.50 389 VAL A C 1
ATOM 3058 O O . VAL A 1 389 ? 11.504 6.543 -21.475 1.00 90.50 389 VAL A O 1
ATOM 3061 N N . ASP A 1 390 ? 11.213 4.546 -22.475 1.00 87.69 390 ASP A N 1
ATOM 3062 C CA . ASP A 1 390 ? 10.054 4.943 -23.281 1.00 87.69 390 ASP A CA 1
ATOM 3063 C C . ASP A 1 390 ? 8.887 5.395 -22.389 1.00 87.69 390 ASP A C 1
ATOM 3065 O O . ASP A 1 390 ? 8.337 6.479 -22.582 1.00 87.69 390 ASP A O 1
ATOM 3069 N N . GLN A 1 391 ? 8.605 4.642 -21.323 1.00 84.81 391 GLN A N 1
ATOM 3070 C CA . GLN A 1 391 ? 7.565 4.982 -20.353 1.00 84.81 391 GLN A CA 1
ATOM 3071 C C . GLN A 1 391 ? 7.843 6.303 -19.620 1.00 84.81 391 GLN A C 1
ATOM 3073 O O . GLN A 1 391 ? 6.951 7.147 -19.524 1.00 84.81 391 GLN A O 1
ATOM 3078 N N . ILE A 1 392 ? 9.076 6.539 -19.146 1.00 85.06 392 ILE A N 1
ATOM 3079 C CA . ILE A 1 392 ? 9.439 7.820 -18.511 1.00 85.06 392 ILE A CA 1
ATOM 3080 C C . ILE A 1 392 ? 9.275 8.984 -19.493 1.00 85.06 392 ILE A C 1
ATOM 3082 O O . ILE A 1 392 ? 8.786 10.042 -19.105 1.00 85.06 392 ILE A O 1
ATOM 3086 N N . LEU A 1 393 ? 9.682 8.811 -20.753 1.00 84.75 393 LEU A N 1
ATOM 3087 C CA . LEU A 1 393 ? 9.581 9.867 -21.760 1.00 84.75 393 LEU A CA 1
ATOM 3088 C C . LEU A 1 393 ? 8.121 10.219 -22.079 1.00 84.75 393 LEU A C 1
ATOM 3090 O O . LEU A 1 393 ? 7.807 11.391 -22.292 1.00 84.75 393 LEU A O 1
ATOM 3094 N N . GLN A 1 394 ? 7.226 9.232 -22.084 1.00 78.62 394 GLN A N 1
ATOM 3095 C CA . GLN A 1 394 ? 5.807 9.457 -22.349 1.00 78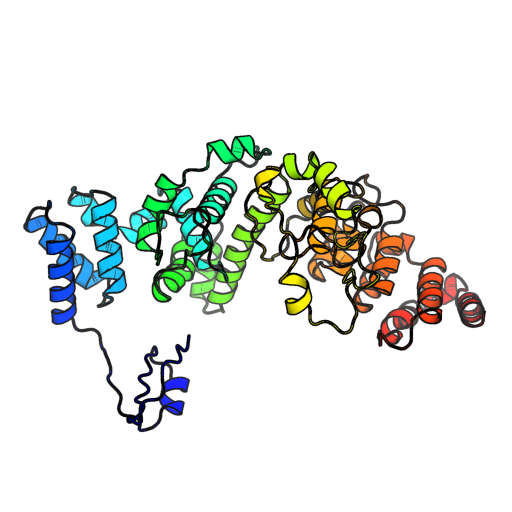.62 394 GLN A CA 1
ATOM 3096 C C . GLN A 1 394 ? 5.063 10.026 -21.130 1.00 78.62 394 GLN A C 1
ATOM 3098 O O . GLN A 1 394 ? 4.311 10.992 -21.275 1.00 78.62 394 GLN A O 1
ATOM 3103 N N . TRP A 1 395 ? 5.296 9.478 -19.931 1.00 77.12 395 TRP A N 1
ATOM 3104 C CA . TRP A 1 395 ? 4.409 9.687 -18.774 1.00 77.12 395 TRP A CA 1
ATOM 3105 C C . TRP A 1 395 ? 5.112 10.085 -17.466 1.00 77.12 395 TRP A C 1
ATOM 3107 O O . TRP A 1 395 ? 4.436 10.459 -16.509 1.00 77.12 395 TRP A O 1
ATOM 3117 N N . GLY A 1 396 ? 6.444 10.007 -17.391 1.00 76.56 396 GLY A N 1
ATOM 3118 C CA . GLY A 1 396 ? 7.198 10.103 -16.137 1.00 76.56 396 GLY A CA 1
ATOM 3119 C C . GLY A 1 396 ? 8.025 11.377 -15.940 1.00 76.56 396 GLY A C 1
ATOM 3120 O O . GLY A 1 396 ? 7.975 12.338 -16.710 1.00 76.56 396 GLY A O 1
ATOM 3121 N N . ASP A 1 397 ? 8.824 11.371 -14.869 1.00 80.25 397 ASP A N 1
ATOM 3122 C CA . ASP A 1 397 ? 9.804 12.419 -14.576 1.00 80.25 397 ASP A CA 1
ATOM 3123 C C . ASP A 1 397 ? 11.130 12.155 -15.306 1.00 80.25 397 ASP A C 1
ATOM 3125 O O . ASP A 1 397 ? 11.841 11.185 -15.024 1.00 80.25 397 ASP A O 1
ATOM 3129 N N . LEU A 1 398 ? 11.501 13.069 -16.210 1.00 85.50 398 LEU A N 1
ATOM 3130 C CA . LEU A 1 398 ? 12.726 12.993 -17.009 1.00 85.50 398 LEU A CA 1
ATOM 3131 C C . LEU A 1 398 ? 14.013 12.939 -16.168 1.00 85.50 398 LEU A C 1
ATOM 3133 O O . LEU A 1 398 ? 15.034 12.464 -16.667 1.00 85.50 398 LEU A O 1
ATOM 3137 N N . CYS A 1 399 ? 13.992 13.365 -14.899 1.00 85.75 399 CYS A N 1
ATOM 3138 C CA . CYS A 1 399 ? 15.145 13.243 -13.999 1.00 85.75 399 CYS A CA 1
ATOM 3139 C C . CYS A 1 399 ? 15.582 11.780 -13.816 1.00 85.75 399 CYS A C 1
ATOM 3141 O O . CYS A 1 399 ? 16.779 11.488 -13.721 1.00 85.75 399 CYS A O 1
ATOM 3143 N N . ARG A 1 400 ? 14.627 10.844 -13.858 1.00 86.62 400 ARG A N 1
ATOM 3144 C CA . ARG A 1 400 ? 14.865 9.406 -13.662 1.00 86.62 400 ARG A CA 1
ATOM 3145 C C . ARG A 1 400 ? 15.615 8.754 -14.822 1.00 86.62 400 ARG A C 1
ATOM 3147 O O . ARG A 1 400 ? 16.286 7.742 -14.621 1.00 86.62 400 ARG A O 1
ATOM 3154 N N . LEU A 1 401 ? 15.613 9.365 -16.011 1.00 90.25 401 LEU A N 1
ATOM 3155 C CA . LEU A 1 401 ? 16.409 8.892 -17.153 1.00 90.25 401 LEU A CA 1
ATOM 3156 C C . LEU A 1 401 ? 17.901 8.854 -16.829 1.00 90.25 401 LEU A C 1
ATOM 3158 O O . LEU A 1 401 ? 18.605 7.937 -17.251 1.00 90.25 401 LEU A O 1
ATOM 3162 N N . ARG A 1 402 ? 18.383 9.826 -16.045 1.00 90.38 402 ARG A N 1
ATOM 3163 C CA . ARG A 1 402 ? 19.777 9.863 -15.600 1.00 90.38 402 ARG A CA 1
ATOM 3164 C C . ARG A 1 402 ? 20.104 8.652 -14.724 1.00 90.38 402 ARG A C 1
ATOM 3166 O O . ARG A 1 402 ? 21.158 8.049 -14.905 1.00 90.38 402 ARG A O 1
ATOM 3173 N N . MET A 1 403 ? 19.199 8.272 -13.819 1.00 89.88 403 MET A N 1
ATOM 3174 C CA . MET A 1 403 ? 19.371 7.103 -12.950 1.00 89.88 403 MET A CA 1
ATOM 3175 C C . MET A 1 403 ? 19.446 5.813 -13.769 1.00 89.88 403 MET A C 1
ATOM 3177 O O . MET A 1 403 ? 20.391 5.046 -13.600 1.00 89.88 403 MET A O 1
ATOM 3181 N N . LEU A 1 404 ? 18.523 5.613 -14.718 1.00 90.88 404 LEU A N 1
ATOM 3182 C CA . LEU A 1 404 ? 18.540 4.444 -15.603 1.00 90.88 404 LEU A CA 1
ATOM 3183 C C . LEU A 1 404 ? 19.820 4.381 -16.447 1.00 90.88 404 LEU A C 1
ATOM 3185 O O . LEU A 1 404 ? 20.439 3.325 -16.568 1.00 90.88 404 LEU A O 1
ATOM 3189 N N . PHE A 1 405 ? 20.241 5.508 -17.021 1.00 90.75 405 PHE A N 1
ATOM 3190 C CA . PHE A 1 405 ? 21.381 5.569 -17.934 1.00 90.75 405 PHE A CA 1
ATOM 3191 C C . PHE A 1 405 ? 22.729 5.269 -17.248 1.00 90.75 405 PHE A C 1
ATOM 3193 O O . PHE A 1 405 ? 23.620 4.657 -17.850 1.00 90.75 405 PHE A O 1
ATOM 3200 N N . PHE A 1 406 ? 22.879 5.680 -15.985 1.00 89.62 406 PHE A N 1
ATOM 3201 C CA . PHE A 1 406 ? 24.073 5.420 -15.173 1.00 89.62 406 PHE A CA 1
ATOM 3202 C C . PHE A 1 406 ? 23.954 4.199 -14.252 1.00 89.62 406 PHE A C 1
ATOM 3204 O O . PHE A 1 406 ? 24.930 3.862 -13.582 1.00 89.62 406 PHE A O 1
ATOM 3211 N N . GLY A 1 407 ? 22.805 3.519 -14.238 1.00 86.50 407 GLY A N 1
ATOM 3212 C CA . GLY A 1 407 ? 22.596 2.298 -13.464 1.00 86.50 407 GLY A CA 1
ATOM 3213 C C . GLY A 1 407 ? 23.580 1.193 -13.851 1.00 86.50 407 GLY A C 1
ATOM 3214 O O . GLY A 1 407 ? 23.984 1.067 -15.011 1.00 86.50 407 GLY A O 1
ATOM 3215 N N . ARG A 1 408 ? 23.991 0.386 -12.869 1.00 81.50 408 ARG A N 1
ATOM 3216 C CA . ARG A 1 408 ? 25.063 -0.608 -13.018 1.00 81.50 408 ARG A CA 1
ATOM 3217 C C . ARG A 1 408 ? 24.772 -1.653 -14.096 1.00 81.50 408 ARG A C 1
ATOM 3219 O O . ARG A 1 408 ? 25.635 -1.922 -14.936 1.00 81.50 408 ARG A O 1
ATOM 3226 N N . GLU A 1 409 ? 23.570 -2.221 -14.073 1.00 80.00 409 GLU A N 1
ATOM 3227 C CA . GLU A 1 409 ? 23.146 -3.230 -15.046 1.00 80.00 409 GLU A CA 1
ATOM 3228 C C . GLU A 1 409 ? 22.475 -2.584 -16.269 1.00 80.00 409 GLU A C 1
ATOM 3230 O O . GLU A 1 409 ? 22.876 -2.856 -17.401 1.00 80.00 409 GLU A O 1
ATOM 3235 N N . THR A 1 410 ? 21.557 -1.629 -16.077 1.00 84.81 410 THR A N 1
ATOM 3236 C CA . THR A 1 410 ? 20.846 -0.935 -17.173 1.00 84.81 410 THR A CA 1
ATOM 3237 C C . THR A 1 410 ? 21.762 -0.103 -18.069 1.00 84.81 410 THR A C 1
ATOM 3239 O O . THR A 1 410 ? 21.547 -0.038 -19.281 1.00 84.81 410 THR A O 1
ATOM 3242 N N . GLY A 1 411 ? 22.828 0.488 -17.525 1.00 83.12 411 GLY A N 1
ATOM 3243 C CA . GLY A 1 411 ? 23.772 1.314 -18.277 1.00 83.12 411 GLY A CA 1
ATOM 3244 C C . GLY A 1 411 ? 24.440 0.556 -19.425 1.00 83.12 411 GLY A C 1
ATOM 3245 O O . GLY A 1 411 ? 24.682 1.133 -20.485 1.00 83.12 411 GLY A O 1
ATOM 3246 N N . ARG A 1 412 ? 24.651 -0.761 -19.291 1.00 83.69 412 ARG A N 1
ATOM 3247 C CA . ARG A 1 412 ? 25.178 -1.599 -20.385 1.00 83.69 412 ARG A CA 1
ATOM 3248 C C . ARG A 1 412 ? 24.232 -1.651 -21.588 1.00 83.69 412 ARG A C 1
ATOM 3250 O O . ARG A 1 412 ? 24.699 -1.699 -22.726 1.00 83.69 412 ARG A O 1
ATOM 3257 N N . TYR A 1 413 ? 22.926 -1.604 -21.338 1.00 84.94 413 TYR A N 1
ATOM 3258 C CA . TYR A 1 413 ? 21.876 -1.663 -22.357 1.00 84.94 413 TYR A CA 1
ATOM 3259 C C . TYR A 1 413 ? 21.465 -0.283 -22.870 1.00 84.94 413 TYR A C 1
ATOM 3261 O O . TYR A 1 413 ? 20.967 -0.182 -23.989 1.00 84.94 413 TYR A O 1
ATOM 3269 N N . LEU A 1 414 ? 21.684 0.778 -22.088 1.00 89.12 414 LEU A N 1
ATOM 3270 C CA . LEU A 1 414 ? 21.239 2.137 -22.413 1.00 89.12 414 LEU A CA 1
ATOM 3271 C C . LEU A 1 414 ? 22.343 3.048 -22.951 1.00 89.12 414 LEU A C 1
ATOM 3273 O O . LEU A 1 414 ? 22.045 3.973 -23.703 1.00 89.12 414 LEU A O 1
ATOM 3277 N N . GLN A 1 415 ? 23.618 2.777 -22.659 1.00 89.00 415 GLN A N 1
ATOM 3278 C CA . GLN A 1 415 ? 24.746 3.537 -23.209 1.00 89.00 415 GLN A CA 1
ATOM 3279 C C . GLN A 1 415 ? 24.994 3.167 -24.679 1.00 89.00 415 GLN A C 1
ATOM 3281 O O . GLN A 1 415 ? 26.009 2.572 -25.052 1.00 89.00 415 GLN A O 1
ATOM 3286 N N . ASN A 1 416 ? 24.053 3.537 -25.544 1.00 88.69 416 ASN A N 1
ATOM 3287 C CA . ASN A 1 416 ? 24.137 3.418 -26.992 1.00 88.69 416 ASN A CA 1
ATOM 3288 C C . ASN A 1 416 ? 23.296 4.502 -27.692 1.00 88.69 416 ASN A C 1
ATOM 3290 O O . ASN A 1 416 ? 22.567 5.267 -27.069 1.00 88.69 416 ASN A O 1
ATOM 3294 N N . LEU A 1 417 ? 23.389 4.562 -29.024 1.00 87.25 417 LEU A N 1
ATOM 3295 C CA . LEU A 1 417 ? 22.676 5.563 -29.826 1.00 87.25 417 LEU A CA 1
ATOM 3296 C C . LEU A 1 417 ? 21.151 5.374 -29.854 1.00 87.25 417 LEU A C 1
ATOM 3298 O O . LEU A 1 417 ? 20.449 6.335 -30.154 1.00 87.25 417 LEU A O 1
ATOM 3302 N N . LYS A 1 418 ? 20.623 4.173 -29.566 1.00 87.62 418 LYS A N 1
ATOM 3303 C CA . LYS A 1 418 ? 19.170 3.931 -29.570 1.00 87.62 418 LYS A CA 1
ATOM 3304 C C . LYS A 1 418 ? 18.479 4.710 -28.452 1.00 87.62 418 LYS A C 1
ATOM 3306 O O . LYS A 1 418 ? 17.414 5.259 -28.698 1.00 87.62 418 LYS A O 1
ATOM 3311 N N . PHE A 1 419 ? 19.113 4.821 -27.283 1.00 90.25 419 PHE A N 1
ATOM 3312 C CA . PHE A 1 419 ? 18.618 5.635 -26.169 1.00 90.25 419 PHE A CA 1
ATOM 3313 C C . PHE A 1 419 ? 18.407 7.098 -26.581 1.00 90.25 419 PHE A C 1
ATOM 3315 O O . PHE A 1 419 ? 17.310 7.630 -26.470 1.00 90.25 419 PHE A O 1
ATOM 3322 N N . PHE A 1 420 ? 19.434 7.738 -27.147 1.00 89.44 420 PHE A N 1
ATOM 3323 C CA . PHE A 1 420 ? 19.318 9.132 -27.586 1.00 89.44 420 PHE A CA 1
ATOM 3324 C C . PHE A 1 420 ? 18.368 9.307 -28.768 1.00 89.44 420 PHE A C 1
ATOM 3326 O O . PHE A 1 420 ? 17.709 10.337 -28.872 1.00 89.44 420 PHE A O 1
ATOM 3333 N N . ARG A 1 421 ? 18.271 8.305 -29.647 1.00 89.00 421 ARG A N 1
ATOM 3334 C CA . ARG A 1 421 ? 17.290 8.315 -30.730 1.00 89.00 421 ARG A CA 1
ATOM 3335 C C . ARG A 1 421 ? 15.857 8.336 -30.191 1.00 89.00 421 ARG A C 1
ATOM 3337 O O . ARG A 1 421 ? 15.085 9.151 -30.669 1.00 89.00 421 ARG A O 1
ATOM 3344 N N . LEU A 1 422 ? 15.535 7.527 -29.178 1.00 87.75 422 LEU A N 1
ATOM 3345 C CA . LEU A 1 422 ? 14.219 7.545 -28.520 1.00 87.75 422 LEU A CA 1
ATOM 3346 C C . LEU A 1 422 ? 13.884 8.928 -27.945 1.00 87.75 422 LEU A C 1
ATOM 3348 O O . LEU A 1 422 ? 12.788 9.431 -28.171 1.00 87.75 422 LEU A O 1
ATOM 3352 N N . ILE A 1 423 ? 14.847 9.573 -27.273 1.00 88.94 423 ILE A N 1
ATOM 3353 C CA . ILE A 1 423 ? 14.676 10.939 -26.745 1.00 88.94 423 ILE A CA 1
ATOM 3354 C C . ILE A 1 423 ? 14.380 11.929 -27.879 1.00 88.94 423 ILE A C 1
ATOM 3356 O O . ILE A 1 423 ? 13.454 12.726 -27.765 1.00 88.94 423 ILE A O 1
ATOM 3360 N N . ILE A 1 424 ? 15.149 11.886 -28.973 1.00 87.69 424 ILE A N 1
ATOM 3361 C CA . ILE A 1 424 ? 14.978 12.794 -30.120 1.00 87.69 424 ILE A CA 1
ATOM 3362 C C . ILE A 1 424 ? 13.634 12.555 -30.819 1.00 87.69 424 ILE A C 1
ATOM 3364 O O . ILE A 1 424 ? 12.937 13.521 -31.133 1.00 87.69 424 ILE A O 1
ATOM 3368 N N . ASP A 1 425 ? 13.267 11.292 -31.042 1.00 86.88 425 ASP A N 1
ATOM 3369 C CA . ASP A 1 425 ? 12.020 10.912 -31.703 1.00 86.88 425 ASP A CA 1
ATOM 3370 C C . ASP A 1 425 ? 10.818 11.411 -30.873 1.00 86.88 425 ASP A C 1
ATOM 3372 O O . ASP A 1 425 ? 9.977 12.146 -31.393 1.00 86.88 425 ASP A O 1
ATOM 3376 N N . LEU A 1 426 ? 10.771 11.135 -29.564 1.00 84.25 426 LEU A N 1
ATOM 3377 C CA . LEU A 1 426 ? 9.677 11.592 -28.693 1.00 84.25 426 LEU A CA 1
ATOM 3378 C C . LEU A 1 426 ? 9.667 13.111 -28.490 1.00 84.25 426 LEU A C 1
ATOM 3380 O O . LEU A 1 426 ? 8.595 13.714 -28.488 1.00 84.25 426 LEU A O 1
ATOM 3384 N N . TRP A 1 427 ? 10.830 13.762 -28.416 1.00 84.81 427 TRP A N 1
ATOM 3385 C CA . TRP A 1 427 ? 10.912 15.224 -28.385 1.00 84.81 427 TRP A CA 1
ATOM 3386 C C . TRP A 1 427 ? 10.299 15.853 -29.644 1.00 84.81 427 TRP A C 1
ATOM 3388 O O . TRP A 1 427 ? 9.516 16.800 -29.541 1.00 84.81 427 TRP A O 1
ATOM 3398 N N . ARG A 1 428 ? 10.584 15.296 -30.831 1.00 81.00 428 ARG A N 1
ATOM 3399 C CA . ARG A 1 428 ? 10.061 15.777 -32.121 1.00 81.00 428 ARG A CA 1
ATOM 3400 C C . ARG A 1 428 ? 8.538 15.683 -32.215 1.00 81.00 428 ARG A C 1
ATOM 3402 O O . ARG A 1 428 ? 7.918 16.567 -32.807 1.00 81.00 428 ARG A O 1
ATOM 3409 N N . PHE A 1 429 ? 7.953 14.621 -31.663 1.00 72.69 429 PHE A N 1
ATOM 3410 C CA . PHE A 1 429 ? 6.506 14.381 -31.681 1.00 72.69 429 PHE A CA 1
ATOM 3411 C C . PHE A 1 429 ? 5.782 14.884 -30.427 1.00 72.69 429 PHE A C 1
ATOM 3413 O O . PHE A 1 429 ? 4.552 14.833 -30.378 1.00 72.69 429 PHE A O 1
ATOM 3420 N N . SER A 1 430 ? 6.510 15.413 -29.438 1.00 67.44 430 SER A N 1
ATOM 3421 C CA . SER A 1 430 ? 5.909 15.965 -28.228 1.00 67.44 430 SER A CA 1
ATOM 3422 C C . SER A 1 430 ? 4.997 17.144 -28.579 1.00 67.44 430 SER A C 1
ATOM 3424 O O . SER A 1 430 ? 5.397 18.158 -29.162 1.00 67.44 430 SER A O 1
ATOM 3426 N N . ASN A 1 431 ? 3.712 16.993 -28.262 1.00 56.97 431 ASN A N 1
ATOM 3427 C CA . ASN A 1 431 ? 2.726 18.033 -28.503 1.00 56.97 431 ASN A CA 1
ATOM 3428 C C . ASN A 1 431 ? 3.056 19.217 -27.577 1.00 56.97 431 ASN A C 1
ATOM 3430 O O . ASN A 1 431 ? 3.238 19.026 -26.374 1.00 56.97 431 ASN A O 1
ATOM 3434 N N . ARG A 1 432 ? 3.121 20.449 -28.107 1.00 50.28 432 ARG A N 1
ATOM 3435 C CA . ARG A 1 432 ? 3.602 21.670 -27.402 1.00 50.28 432 ARG A CA 1
ATOM 3436 C C . ARG A 1 432 ? 2.888 22.006 -26.075 1.00 50.28 432 ARG A C 1
ATOM 3438 O O . ARG A 1 432 ? 3.289 22.951 -25.396 1.00 50.28 432 ARG A O 1
ATOM 3445 N N . ASN A 1 433 ? 1.834 21.272 -25.726 1.00 41.88 433 ASN A N 1
ATOM 3446 C CA . ASN A 1 433 ? 0.977 21.500 -24.569 1.00 41.88 433 ASN A CA 1
ATOM 3447 C C . ASN A 1 433 ? 1.466 20.810 -23.280 1.00 41.88 433 ASN A C 1
ATOM 3449 O O . ASN A 1 433 ? 1.081 21.252 -22.202 1.00 41.88 433 ASN A O 1
ATOM 3453 N N . TYR A 1 434 ? 2.362 19.817 -23.356 1.00 53.25 434 TYR A N 1
ATOM 3454 C CA . TYR A 1 434 ? 3.012 19.229 -22.178 1.00 53.25 434 TYR A CA 1
ATOM 3455 C C . TYR A 1 434 ? 4.440 19.773 -22.064 1.00 53.25 434 TYR A C 1
ATOM 3457 O O . TYR A 1 434 ? 5.347 19.346 -22.774 1.00 53.25 434 TYR A O 1
ATOM 3465 N N . ARG A 1 435 ? 4.655 20.770 -21.194 1.00 52.94 435 ARG A N 1
ATOM 3466 C CA . ARG A 1 435 ? 5.993 21.329 -20.924 1.00 52.94 435 ARG A CA 1
ATOM 3467 C C . ARG A 1 435 ? 6.826 20.354 -20.083 1.00 52.94 435 ARG A C 1
ATOM 3469 O O . ARG A 1 435 ? 7.052 20.597 -18.902 1.00 52.94 435 ARG A O 1
ATOM 3476 N N . GLN A 1 436 ? 7.285 19.262 -20.684 1.00 64.56 436 GLN A N 1
ATOM 3477 C CA . GLN A 1 436 ? 8.352 18.449 -20.106 1.00 64.56 436 GLN A CA 1
ATOM 3478 C C . GLN A 1 436 ? 9.687 19.212 -20.197 1.00 64.56 436 GLN A C 1
ATOM 3480 O O . GLN A 1 436 ? 9.968 19.884 -21.194 1.00 64.56 436 GLN A O 1
ATOM 3485 N N . ASN A 1 437 ? 10.508 19.144 -19.144 1.00 77.31 437 ASN A N 1
ATOM 3486 C CA . ASN A 1 437 ? 11.809 19.813 -19.100 1.00 77.31 437 ASN A CA 1
ATOM 3487 C C . ASN A 1 437 ? 12.874 18.991 -19.847 1.00 77.31 437 ASN A C 1
ATOM 3489 O O . ASN A 1 437 ? 13.715 18.327 -19.240 1.00 77.31 437 ASN A O 1
ATOM 3493 N N . TRP A 1 438 ? 12.809 19.021 -21.179 1.00 85.00 438 TRP A N 1
ATOM 3494 C CA . TRP A 1 438 ? 13.692 18.266 -22.073 1.00 85.00 438 TRP A CA 1
ATOM 3495 C C . TRP A 1 438 ? 15.185 18.567 -21.884 1.00 85.00 438 TRP A C 1
ATOM 3497 O O . TRP A 1 438 ? 16.014 17.708 -22.188 1.00 85.00 438 TRP A O 1
ATOM 3507 N N . ASP A 1 439 ? 15.540 19.727 -21.319 1.00 85.38 439 ASP A N 1
ATOM 3508 C CA . ASP A 1 439 ? 16.928 20.068 -20.987 1.00 85.38 439 ASP A CA 1
ATOM 3509 C C . ASP A 1 439 ? 17.556 19.034 -20.039 1.00 85.38 439 ASP A C 1
ATOM 3511 O O . ASP A 1 439 ? 18.751 18.759 -20.126 1.00 85.38 439 ASP A O 1
ATOM 3515 N N . ILE A 1 440 ? 16.751 18.408 -19.172 1.00 85.75 440 ILE A N 1
ATOM 3516 C CA . ILE A 1 440 ? 17.202 17.357 -18.252 1.00 85.75 440 ILE A CA 1
ATOM 3517 C C . ILE A 1 440 ? 17.571 16.083 -19.022 1.00 85.75 440 ILE A C 1
ATOM 3519 O O . ILE A 1 440 ? 18.639 15.514 -18.793 1.00 85.75 440 ILE A O 1
ATOM 3523 N N . ALA A 1 441 ? 16.730 15.665 -19.972 1.00 85.31 441 ALA A N 1
ATOM 3524 C CA . ALA A 1 441 ? 16.965 14.471 -20.782 1.00 85.31 441 ALA A CA 1
ATOM 3525 C C . ALA A 1 441 ? 18.190 14.638 -21.701 1.00 85.31 441 ALA A C 1
ATOM 3527 O O . ALA A 1 441 ? 19.056 13.763 -21.755 1.00 85.31 441 ALA A O 1
ATOM 3528 N N . PHE A 1 442 ? 18.316 15.786 -22.378 1.00 87.88 442 PHE A N 1
ATOM 3529 C CA . PHE A 1 442 ? 19.492 16.091 -23.202 1.00 87.88 442 PHE A CA 1
ATOM 3530 C C . PHE A 1 442 ? 20.747 16.376 -22.365 1.00 87.88 442 PHE A C 1
ATOM 3532 O O . PHE A 1 442 ? 21.863 16.124 -22.824 1.00 87.88 442 PHE A O 1
ATOM 3539 N N . GLY A 1 443 ? 20.580 16.830 -21.120 1.00 87.06 443 GLY A N 1
ATOM 3540 C CA . GLY A 1 443 ? 21.660 17.097 -20.174 1.00 87.06 443 GLY A CA 1
ATOM 3541 C C . GLY A 1 443 ? 22.554 15.888 -19.888 1.00 87.06 443 GLY A C 1
ATOM 3542 O O . GLY A 1 443 ? 23.737 16.080 -19.614 1.00 87.06 443 GLY A O 1
ATOM 3543 N N . ILE A 1 444 ? 22.045 14.661 -20.062 1.00 89.44 444 ILE A N 1
ATOM 3544 C CA . ILE A 1 444 ? 22.809 13.409 -19.912 1.00 89.44 444 ILE A CA 1
ATOM 3545 C C . ILE A 1 444 ? 24.043 13.381 -20.833 1.00 89.44 444 ILE A C 1
ATOM 3547 O O . ILE A 1 444 ? 25.073 12.815 -20.471 1.00 89.44 444 ILE A O 1
ATOM 3551 N N . ILE A 1 445 ? 23.987 14.034 -22.002 1.00 88.25 445 ILE A N 1
ATOM 3552 C CA . ILE A 1 445 ? 25.115 14.128 -22.949 1.00 88.25 445 ILE A CA 1
ATOM 3553 C C . ILE A 1 445 ? 26.331 14.807 -22.299 1.00 88.25 445 ILE A C 1
ATOM 3555 O O . ILE A 1 445 ? 27.470 14.411 -22.558 1.00 88.25 445 ILE A O 1
ATOM 3559 N N . ASN A 1 446 ? 26.100 15.789 -21.422 1.00 87.44 446 ASN A N 1
ATOM 3560 C CA . ASN A 1 446 ? 27.167 16.528 -20.742 1.00 87.44 446 ASN A CA 1
ATOM 3561 C C . ASN A 1 446 ? 27.935 15.659 -19.737 1.00 87.44 446 ASN A C 1
ATOM 3563 O O . ASN A 1 446 ? 29.088 15.955 -19.430 1.00 87.44 446 ASN A O 1
ATOM 3567 N N . ASP A 1 447 ? 27.322 14.576 -19.258 1.00 86.88 447 ASP A N 1
ATOM 3568 C CA . ASP A 1 447 ? 27.901 13.666 -18.273 1.00 86.88 447 ASP A CA 1
ATOM 3569 C C . ASP A 1 447 ? 28.699 12.507 -18.918 1.00 86.88 447 ASP A C 1
ATOM 3571 O O . ASP A 1 447 ? 29.274 11.684 -18.207 1.00 86.88 447 ASP A O 1
ATOM 3575 N N . ILE A 1 448 ? 28.765 12.419 -20.259 1.00 88.12 448 ILE A N 1
ATOM 3576 C CA . ILE A 1 448 ? 29.429 11.315 -20.987 1.00 88.12 448 ILE A CA 1
ATOM 3577 C C . ILE A 1 448 ? 30.465 11.717 -22.061 1.00 88.12 448 ILE A C 1
ATOM 3579 O O . ILE A 1 448 ? 30.551 11.047 -23.102 1.00 88.12 448 ILE A O 1
ATOM 3583 N N . PRO A 1 449 ? 31.310 12.748 -21.856 1.00 85.62 449 PRO A N 1
ATOM 3584 C CA . PRO A 1 449 ? 32.263 13.199 -22.878 1.00 85.62 449 PRO A CA 1
ATOM 3585 C C . PRO A 1 449 ? 33.202 12.077 -23.351 1.00 85.62 449 PRO A C 1
ATOM 3587 O O . PRO A 1 449 ? 33.443 11.925 -24.550 1.00 85.62 449 PRO A O 1
ATOM 3590 N N . ASP A 1 450 ? 33.650 11.218 -22.435 1.00 85.88 450 ASP A N 1
ATOM 3591 C CA . ASP A 1 450 ? 34.550 10.105 -22.747 1.00 85.88 450 ASP A CA 1
ATOM 3592 C C . ASP A 1 450 ? 33.909 9.068 -23.679 1.00 85.88 450 ASP A C 1
ATOM 3594 O O . ASP A 1 450 ? 34.564 8.525 -24.573 1.00 85.88 450 ASP A O 1
ATOM 3598 N N . ILE A 1 451 ? 32.611 8.790 -23.504 1.00 84.50 451 ILE A N 1
ATOM 3599 C CA . ILE A 1 451 ? 31.878 7.842 -24.351 1.00 84.50 451 ILE A CA 1
ATOM 3600 C C . ILE A 1 451 ? 31.662 8.445 -25.738 1.00 84.50 451 ILE A C 1
ATOM 3602 O O . ILE A 1 451 ? 31.883 7.751 -26.734 1.00 84.50 451 ILE A O 1
ATOM 3606 N N . LEU A 1 452 ? 31.290 9.729 -25.807 1.00 85.12 452 LEU A N 1
ATOM 3607 C CA . LEU A 1 452 ? 31.078 10.448 -27.065 1.00 85.12 452 LEU A CA 1
ATOM 3608 C C . LEU A 1 452 ? 32.332 10.445 -27.939 1.00 85.12 452 LEU A C 1
ATOM 3610 O O . LEU A 1 452 ? 32.228 10.200 -29.142 1.00 85.12 452 LEU A O 1
ATOM 3614 N N . ILE A 1 453 ? 33.499 10.670 -27.327 1.00 85.81 453 ILE A N 1
ATOM 3615 C CA . ILE A 1 453 ? 34.796 10.657 -28.010 1.00 85.81 453 ILE A CA 1
ATOM 3616 C C . ILE A 1 453 ? 35.157 9.226 -28.416 1.00 85.81 453 ILE A C 1
ATOM 3618 O O . ILE A 1 453 ? 35.379 8.957 -29.593 1.00 85.81 453 ILE A O 1
ATOM 3622 N N . ARG A 1 454 ? 35.157 8.278 -27.469 1.00 86.94 454 ARG A N 1
ATOM 3623 C CA . ARG A 1 454 ? 35.588 6.890 -27.714 1.00 86.94 454 ARG A CA 1
ATOM 3624 C C . ARG A 1 454 ? 34.737 6.162 -28.754 1.00 86.94 454 ARG A C 1
ATOM 3626 O O . ARG A 1 454 ? 35.232 5.259 -29.422 1.00 86.94 454 ARG A O 1
ATOM 3633 N N . LYS A 1 455 ? 33.443 6.471 -28.834 1.00 85.38 455 LYS A N 1
ATOM 3634 C CA . LYS A 1 455 ? 32.494 5.808 -29.742 1.00 85.38 455 LYS A CA 1
ATOM 3635 C C . LYS A 1 455 ? 32.105 6.669 -30.949 1.00 85.38 455 LYS A C 1
ATOM 3637 O O . LYS A 1 455 ? 31.268 6.231 -31.742 1.00 85.38 455 LYS A O 1
ATOM 3642 N N . GLU A 1 456 ? 32.694 7.858 -31.082 1.00 86.50 456 GLU A N 1
ATOM 3643 C CA . GLU A 1 456 ? 32.442 8.817 -32.167 1.00 86.50 456 GLU A CA 1
ATOM 3644 C C . GLU A 1 456 ? 30.945 9.135 -32.352 1.00 86.50 456 GLU A C 1
ATOM 3646 O O . GLU A 1 456 ? 30.413 9.188 -33.465 1.00 86.50 456 GLU A O 1
ATOM 3651 N N . TRP A 1 457 ? 30.218 9.302 -31.244 1.00 88.25 457 TRP A N 1
ATOM 3652 C CA . TRP A 1 457 ? 28.768 9.522 -31.283 1.00 88.25 457 TRP A CA 1
ATOM 3653 C C . TRP A 1 457 ? 28.377 10.950 -31.652 1.00 88.25 457 TRP A C 1
ATOM 3655 O O . TRP A 1 457 ? 27.294 11.131 -32.198 1.00 88.25 457 TRP A O 1
ATOM 3665 N N . GLY A 1 458 ? 29.241 11.942 -31.412 1.00 82.88 458 GLY A N 1
ATOM 3666 C CA . GLY A 1 458 ? 28.909 13.362 -31.593 1.00 82.88 458 GLY A CA 1
ATOM 3667 C C . GLY A 1 458 ? 28.322 13.682 -32.972 1.00 82.88 458 GLY A C 1
ATOM 3668 O O . GLY A 1 458 ? 27.209 14.193 -33.064 1.00 82.88 458 GLY A O 1
ATOM 3669 N N . ASN A 1 459 ? 29.007 13.282 -34.049 1.00 84.38 459 ASN A N 1
ATOM 3670 C CA . ASN A 1 459 ? 28.514 13.503 -35.414 1.00 84.38 459 ASN A CA 1
ATOM 3671 C C . ASN A 1 459 ? 27.207 12.745 -35.692 1.00 84.38 459 ASN A C 1
ATOM 3673 O O . ASN A 1 459 ? 26.317 13.275 -36.345 1.00 84.38 459 ASN A O 1
ATOM 3677 N N . LYS A 1 460 ? 27.063 11.518 -35.174 1.00 85.94 460 LYS A N 1
ATOM 3678 C CA . LYS A 1 460 ? 25.865 10.691 -35.390 1.00 85.94 460 LYS A CA 1
ATOM 3679 C C . LYS A 1 460 ? 24.640 11.270 -34.688 1.00 85.94 460 LYS A C 1
ATOM 3681 O O . LYS A 1 460 ? 23.570 11.283 -35.281 1.00 85.94 460 LYS A O 1
ATOM 3686 N N . LEU A 1 461 ? 24.799 11.769 -33.464 1.00 86.06 461 LEU A N 1
ATOM 3687 C CA . LEU A 1 461 ? 23.726 12.423 -32.715 1.00 86.06 461 LEU A CA 1
ATOM 3688 C C . LEU A 1 461 ? 23.291 13.730 -33.384 1.00 86.06 461 LEU A C 1
ATOM 3690 O O . LEU A 1 461 ? 22.096 13.964 -33.520 1.00 86.06 461 LEU A O 1
ATOM 3694 N N . LEU A 1 462 ? 24.239 14.536 -33.877 1.00 84.50 462 LEU A N 1
ATOM 3695 C CA . LEU A 1 462 ? 23.922 15.748 -34.641 1.00 84.50 462 LEU A CA 1
ATOM 3696 C C . LEU A 1 462 ? 23.180 15.431 -35.944 1.00 84.50 462 LEU A C 1
ATOM 3698 O O . LEU A 1 462 ? 22.212 16.109 -36.273 1.00 84.50 462 LEU A O 1
ATOM 3702 N N . CYS A 1 463 ? 23.591 14.384 -36.668 1.00 84.44 463 CYS A N 1
ATOM 3703 C CA . CYS A 1 463 ? 22.870 13.931 -37.857 1.00 84.44 463 CYS A CA 1
ATOM 3704 C C . CYS A 1 463 ? 21.454 13.438 -37.528 1.00 84.44 463 CYS A C 1
ATOM 3706 O O . CYS A 1 463 ? 20.537 13.766 -38.270 1.00 84.44 463 CYS A O 1
ATOM 3708 N N . LEU A 1 464 ? 21.273 12.691 -36.431 1.00 83.62 464 LEU A N 1
ATOM 3709 C CA . LEU A 1 464 ? 19.957 12.221 -35.976 1.00 83.62 464 LEU A CA 1
ATOM 3710 C C . LEU A 1 464 ? 19.038 13.374 -35.558 1.00 83.62 464 LEU A C 1
ATOM 3712 O O . LEU A 1 464 ? 17.851 13.332 -35.840 1.00 83.62 464 LEU A O 1
ATOM 3716 N N . ALA A 1 465 ? 19.577 14.408 -34.909 1.00 81.38 465 ALA A N 1
ATOM 3717 C CA . ALA A 1 465 ? 18.799 15.582 -34.516 1.00 81.38 465 ALA A CA 1
ATOM 3718 C C . ALA A 1 465 ? 18.424 16.484 -35.708 1.00 81.38 465 ALA A C 1
ATOM 3720 O O . ALA A 1 465 ? 17.454 17.234 -35.631 1.00 81.38 465 ALA A O 1
ATOM 3721 N N . ALA A 1 466 ? 19.202 16.444 -36.796 1.00 79.56 466 ALA A N 1
ATOM 3722 C CA . ALA A 1 466 ? 18.969 17.244 -37.998 1.00 79.56 466 ALA A CA 1
ATOM 3723 C C . ALA A 1 466 ? 18.018 16.586 -39.021 1.00 79.56 466 ALA A C 1
ATOM 3725 O O . ALA A 1 466 ? 17.549 17.276 -39.928 1.00 79.56 466 ALA A O 1
ATOM 3726 N N . SER A 1 467 ? 17.764 15.276 -38.906 1.00 67.19 467 SER A N 1
ATOM 3727 C CA . SER A 1 467 ? 16.837 14.490 -39.743 1.00 67.19 467 SER A CA 1
ATOM 3728 C C . SER A 1 467 ? 15.432 14.443 -39.157 1.00 67.19 467 SER A C 1
ATOM 3730 O O . SER A 1 467 ? 14.431 14.545 -39.909 1.00 67.19 467 SER A O 1
#

pLDDT: mean 72.69, std 14.8, range [29.02, 90.88]

Organism: Fusarium austroamericanum (NCBI:txid282268)

Radius of gyration: 29.1 Å; chains: 1; bounding box: 70×58×88 Å